Protein AF-0000000080699039 (afdb_homodimer)

Sequence (402 aa):
MSFSPSFDQLVQALTCLPGVGNKTAQRMALRLLLDQPQKAKQLADAIDHALHTAQRCHKCRNISDADLCLICANPKRDASTLCVVEAPADVLAIEQSTDYRGQYFVLMGHISPLDGIGPIELGMDILDRQLATGDIKELVLATNSTLEGETTAYFLAELAAKHNVPATRLAHGVPMGGELAYIDKSTLSLAFNTRSPYRSEMSFSPSFDQLVQALTCLPGVGNKTAQRMALRLLLDQPQKAKQLADAIDHALHTAQRCHKCRNISDADLCLICANPKRDASTLCVVEAPADVLAIEQSTDYRGQYFVLMGHISPLDGIGPIELGMDILDRQLATGDIKELVLATNSTLEGETTAYFLAELAAKHNVPATRLAHGVPMGGELAYIDKSTLSLAFNTRSPYRSE

InterPro domains:
  IPR000093 DNA recombination protein RecR [MF_00017] (1-198)
  IPR000093 DNA recombination protein RecR [PTHR30446] (2-196)
  IPR000093 DNA recombination protein RecR [TIGR00615] (2-195)
  IPR006171 TOPRIM domain [PF13662] (80-171)
  IPR006171 TOPRIM domain [PS50880] (80-175)
  IPR006171 TOPRIM domain [SM00493] (80-165)
  IPR015967 Recombination protein RecR, zinc finger domain [PF02132] (55-74)
  IPR015967 Recombination protein RecR, zinc finger domain [PS01300] (57-78)
  IPR023627 Recombination protein RecR [SSF111304] (3-198)
  IPR034137 RecR, TOPRIM domain [cd01025] (80-191)

Structure (mmCIF, N/CA/C/O backbone):
data_AF-0000000080699039-model_v1
#
loop_
_entity.id
_entity.type
_entity.pdbx_description
1 polymer 'Recombination protein RecR'
#
loop_
_atom_site.group_PDB
_atom_site.id
_atom_site.type_symbol
_atom_site.label_atom_id
_atom_site.label_alt_id
_atom_site.label_comp_id
_atom_site.label_asym_id
_atom_site.label_entity_id
_atom_site.label_seq_id
_atom_site.pdbx_PDB_ins_code
_atom_site.Cartn_x
_atom_site.Cartn_y
_atom_site.Cartn_z
_atom_site.occupancy
_atom_site.B_iso_or_equiv
_atom_site.auth_seq_id
_atom_site.auth_comp_id
_atom_site.auth_asym_id
_atom_site.auth_atom_id
_atom_site.pdbx_PDB_model_num
ATOM 1 N N . MET A 1 1 ? -11.422 -18.344 -2.877 1 60.59 1 MET A N 1
ATOM 2 C CA . MET A 1 1 ? -10.289 -18.65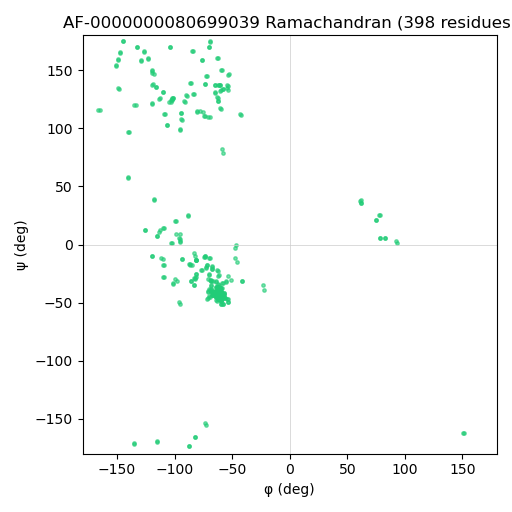6 -2.018 1 60.59 1 MET A CA 1
ATOM 3 C C . MET A 1 1 ? -9.094 -19.125 -2.846 1 60.59 1 MET A C 1
ATOM 5 O O . MET A 1 1 ? -9.25 -19.875 -3.811 1 60.59 1 MET A O 1
ATOM 9 N N . SER A 1 2 ? -7.789 -18.406 -2.775 1 80.5 2 SER A N 1
ATOM 10 C CA . SER A 1 2 ? -6.586 -18.688 -3.557 1 80.5 2 SER A CA 1
ATOM 11 C C . SER A 1 2 ? -5.895 -19.953 -3.082 1 80.5 2 SER A C 1
ATOM 13 O O . SER A 1 2 ? -6.555 -20.906 -2.654 1 80.5 2 SER A O 1
ATOM 15 N N . PHE A 1 3 ? -4.734 -20.078 -3.248 1 86.94 3 PHE A N 1
ATOM 16 C CA . PHE A 1 3 ? -3.838 -21.203 -3.012 1 86.94 3 PHE A CA 1
ATOM 17 C C . PHE A 1 3 ? -3.146 -21.078 -1.661 1 86.94 3 PHE A C 1
ATOM 19 O O . PHE A 1 3 ? -2.457 -22 -1.218 1 86.94 3 PHE A O 1
ATOM 26 N N . SER A 1 4 ? -3.445 -20.141 -0.819 1 94.69 4 SER A N 1
ATOM 27 C CA . SER A 1 4 ? -2.754 -19.875 0.437 1 94.69 4 SER A CA 1
ATOM 28 C C . SER A 1 4 ? -3.566 -18.938 1.324 1 94.69 4 SER A C 1
ATOM 30 O O . SER A 1 4 ? -3.768 -17.766 0.984 1 94.69 4 SER A O 1
ATOM 32 N N . PRO A 1 5 ? -4.012 -19.453 2.523 1 95.5 5 PRO A N 1
ATOM 33 C CA . PRO A 1 5 ? -4.781 -18.594 3.436 1 95.5 5 PRO A CA 1
ATOM 34 C C . PRO A 1 5 ? -4.016 -17.344 3.857 1 95.5 5 PRO A C 1
ATOM 36 O O . PRO A 1 5 ? -4.602 -16.266 3.961 1 95.5 5 PRO A O 1
ATOM 39 N N . SER A 1 6 ? -2.727 -17.484 4.148 1 96.75 6 SER A N 1
ATOM 40 C CA . SER A 1 6 ? -1.938 -16.328 4.555 1 96.75 6 SER A CA 1
ATOM 41 C C . SER A 1 6 ? -1.839 -15.297 3.432 1 96.75 6 SER A C 1
ATOM 43 O O . SER A 1 6 ? -1.836 -14.086 3.684 1 96.75 6 SER A O 1
ATOM 45 N N . PHE A 1 7 ? -1.751 -15.766 2.199 1 97.31 7 PHE A N 1
ATOM 46 C CA . PHE A 1 7 ? -1.782 -14.875 1.044 1 97.31 7 PHE A CA 1
ATOM 47 C C . PHE A 1 7 ? -3.104 -14.117 0.98 1 97.31 7 PHE A C 1
ATOM 49 O O . PHE A 1 7 ? -3.117 -12.898 0.792 1 97.31 7 PHE A O 1
ATOM 56 N N . ASP A 1 8 ? -4.191 -14.805 1.176 1 97.31 8 ASP A N 1
ATOM 57 C CA . ASP A 1 8 ? -5.516 -14.195 1.12 1 97.31 8 ASP A CA 1
ATOM 58 C C . ASP A 1 8 ? -5.676 -13.133 2.207 1 97.31 8 ASP A C 1
ATOM 60 O O . ASP A 1 8 ? -6.254 -12.07 1.967 1 97.31 8 ASP A O 1
ATOM 64 N N . GLN A 1 9 ? -5.242 -13.477 3.348 1 97.69 9 GLN A N 1
ATOM 65 C CA . GLN A 1 9 ? -5.316 -12.539 4.461 1 97.69 9 GLN A CA 1
ATOM 66 C C . GLN A 1 9 ? -4.52 -11.273 4.16 1 97.69 9 GLN A C 1
ATOM 68 O O . GLN A 1 9 ? -4.953 -10.164 4.492 1 97.69 9 GLN A O 1
ATOM 73 N N . LEU A 1 10 ? -3.363 -11.477 3.572 1 98.25 10 LEU A N 1
ATOM 74 C CA . LEU A 1 10 ? -2.531 -10.336 3.217 1 98.25 10 LEU A CA 1
ATOM 75 C C . LEU A 1 10 ? -3.221 -9.469 2.166 1 98.25 10 LEU A C 1
ATOM 77 O O . LEU A 1 10 ? -3.221 -8.242 2.271 1 98.25 10 LEU A O 1
ATOM 81 N N . VAL A 1 11 ? -3.77 -10.102 1.16 1 98.12 11 VAL A N 1
ATOM 82 C CA . VAL A 1 11 ? -4.496 -9.383 0.117 1 98.12 11 VAL A CA 1
ATOM 83 C C . VAL A 1 11 ? -5.613 -8.555 0.743 1 98.12 11 VAL A C 1
ATOM 85 O O . VAL A 1 11 ? -5.758 -7.363 0.446 1 98.12 11 VAL A O 1
ATOM 88 N N . GLN A 1 12 ? -6.363 -9.133 1.646 1 98.06 12 GLN A N 1
ATOM 89 C CA . GLN A 1 12 ? -7.465 -8.445 2.311 1 98.06 12 GLN A CA 1
ATOM 90 C C . GLN A 1 12 ? -6.957 -7.262 3.127 1 98.06 12 GLN A C 1
ATOM 92 O O . GLN A 1 12 ? -7.555 -6.184 3.104 1 98.06 12 GLN A O 1
ATOM 97 N N . ALA A 1 13 ? -5.922 -7.453 3.836 1 98.5 13 ALA A N 1
ATOM 98 C CA . ALA A 1 13 ? -5.367 -6.402 4.68 1 98.5 13 ALA A CA 1
ATOM 99 C C . ALA A 1 13 ? -4.895 -5.219 3.844 1 98.5 13 ALA A C 1
ATOM 101 O O . ALA A 1 13 ? -5.035 -4.062 4.254 1 98.5 13 ALA A O 1
ATOM 102 N N . LEU A 1 14 ? -4.348 -5.496 2.686 1 98.5 14 LEU A N 1
ATOM 103 C CA . LEU A 1 14 ? -3.795 -4.457 1.822 1 98.5 14 LEU A CA 1
ATOM 104 C C . LEU A 1 14 ? -4.902 -3.555 1.284 1 98.5 14 LEU A C 1
ATOM 106 O O . LEU A 1 14 ? -4.637 -2.426 0.865 1 98.5 14 LEU A O 1
ATOM 110 N N . THR A 1 15 ? -6.133 -3.953 1.298 1 97.81 15 THR A N 1
ATOM 111 C CA . THR A 1 15 ? -7.238 -3.201 0.719 1 97.81 15 THR A CA 1
ATOM 112 C C . THR A 1 15 ? -7.586 -1.993 1.586 1 97.81 15 THR A C 1
ATOM 114 O O . THR A 1 15 ? -8.328 -1.109 1.159 1 97.81 15 THR A O 1
ATOM 117 N N . CYS A 1 16 ? -7.023 -1.884 2.785 1 97.56 16 CYS A N 1
ATOM 118 C CA . CYS A 1 16 ? -7.281 -0.723 3.631 1 97.56 16 CYS A CA 1
ATOM 119 C C . CYS A 1 16 ? -6.582 0.516 3.084 1 97.56 16 CYS A C 1
ATOM 121 O O . CYS A 1 16 ? -6.879 1.637 3.502 1 97.56 16 CYS A O 1
ATOM 123 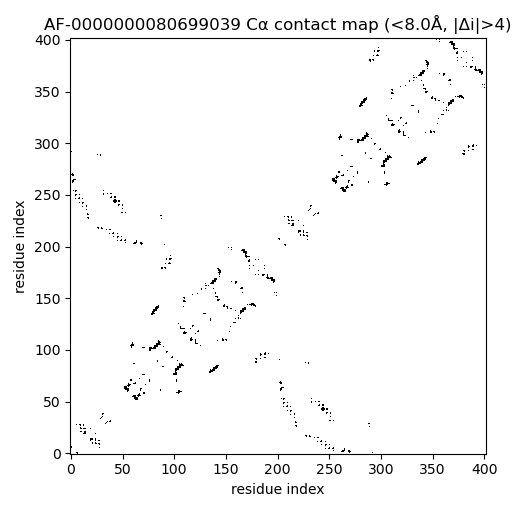N N . LEU A 1 17 ? -5.645 0.299 2.232 1 97.69 17 LEU A N 1
ATOM 124 C CA . LEU A 1 17 ? -4.922 1.411 1.625 1 97.69 17 LEU A CA 1
ATOM 125 C C . LEU A 1 17 ? -5.789 2.121 0.589 1 97.69 17 LEU A C 1
ATOM 127 O O . LEU A 1 17 ? -6.508 1.473 -0.175 1 97.69 17 LEU A O 1
ATOM 131 N N . PRO A 1 18 ? -5.742 3.438 0.582 1 95.56 18 PRO A N 1
ATOM 132 C CA . PRO A 1 18 ? -6.551 4.172 -0.393 1 95.56 18 PRO A CA 1
ATOM 133 C C . PRO A 1 18 ? -6.195 3.824 -1.837 1 95.56 18 PRO A C 1
ATOM 135 O O . PRO A 1 18 ? -5.016 3.791 -2.197 1 95.56 18 PRO A O 1
ATOM 138 N N . GLY A 1 19 ? -7.219 3.562 -2.648 1 94.06 19 GLY A N 1
ATOM 139 C CA . GLY A 1 19 ? -7.023 3.293 -4.062 1 94.06 19 GLY A CA 1
ATOM 140 C C . GLY A 1 19 ? -6.633 1.855 -4.348 1 94.06 19 GLY A C 1
ATOM 141 O O . GLY A 1 19 ? -6.289 1.513 -5.484 1 94.06 19 GLY A O 1
ATOM 142 N N . VAL A 1 20 ? -6.621 1.016 -3.373 1 97.31 20 VAL A N 1
ATOM 143 C CA . VAL A 1 20 ? -6.164 -0.358 -3.551 1 97.31 20 VAL A CA 1
ATOM 144 C C . VAL A 1 20 ? -7.363 -1.307 -3.537 1 97.31 20 VAL A C 1
ATOM 146 O O . VAL A 1 20 ? -7.93 -1.583 -2.479 1 97.31 20 VAL A O 1
ATOM 149 N N . GLY A 1 21 ? -7.73 -1.729 -4.695 1 95.81 21 GLY A N 1
ATOM 150 C CA . GLY A 1 21 ? -8.734 -2.775 -4.805 1 95.81 21 GLY A CA 1
ATOM 151 C C . GLY A 1 21 ? -8.148 -4.172 -4.75 1 95.81 21 GLY A C 1
ATOM 152 O O . GLY A 1 21 ? -6.941 -4.34 -4.566 1 95.81 21 GLY A O 1
ATOM 153 N N . ASN A 1 22 ? -8.961 -5.117 -4.97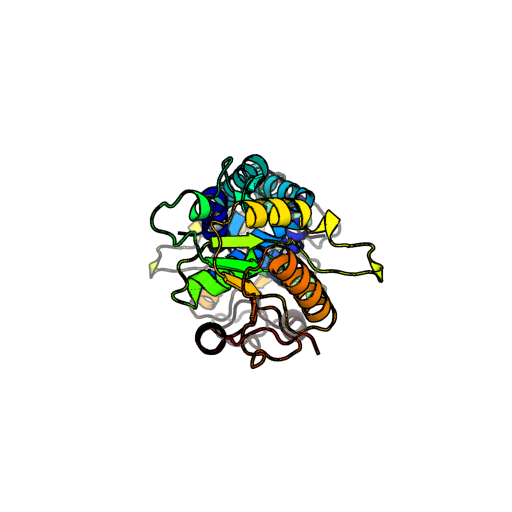3 1 94.94 22 ASN A N 1
ATOM 154 C CA . ASN A 1 22 ? -8.562 -6.516 -4.824 1 94.94 22 ASN A CA 1
ATOM 155 C C . ASN A 1 22 ? -7.449 -6.891 -5.797 1 94.94 22 ASN A C 1
ATOM 157 O O . ASN A 1 22 ? -6.445 -7.484 -5.395 1 94.94 22 ASN A O 1
ATOM 161 N N . LYS A 1 23 ? -7.559 -6.551 -7.016 1 92 23 LYS A N 1
ATOM 162 C CA . LYS A 1 23 ? -6.574 -6.895 -8.039 1 92 23 LYS A CA 1
ATOM 163 C C . LYS A 1 23 ? -5.215 -6.277 -7.719 1 92 23 LYS A C 1
ATOM 165 O O . LYS A 1 23 ? -4.184 -6.953 -7.805 1 92 23 LYS A O 1
ATOM 170 N N . THR A 1 24 ? -5.266 -5.02 -7.371 1 95.31 24 THR A N 1
ATOM 171 C CA . THR A 1 24 ? -4.035 -4.324 -7.008 1 95.31 24 THR A CA 1
ATOM 172 C C . THR A 1 24 ? -3.418 -4.938 -5.754 1 95.31 24 THR A C 1
ATOM 174 O O . THR A 1 24 ? -2.201 -5.129 -5.684 1 95.31 24 THR A O 1
ATOM 177 N N . ALA A 1 25 ? -4.277 -5.273 -4.828 1 97.69 25 ALA A N 1
ATOM 178 C CA . ALA A 1 25 ? -3.809 -5.895 -3.592 1 97.69 25 ALA A CA 1
ATOM 179 C C . ALA A 1 25 ? -3.109 -7.219 -3.875 1 97.69 25 ALA A C 1
ATOM 181 O O . ALA A 1 25 ? -2.094 -7.539 -3.252 1 97.69 25 ALA A O 1
ATOM 182 N N . GLN A 1 26 ? -3.621 -7.949 -4.738 1 95.75 26 GLN A N 1
ATOM 183 C CA . GLN A 1 26 ? -3.021 -9.227 -5.109 1 95.75 26 GLN A CA 1
ATOM 184 C C . GLN A 1 26 ? -1.627 -9.023 -5.699 1 95.75 26 GLN A C 1
ATOM 186 O O . GLN A 1 26 ? -0.685 -9.734 -5.332 1 95.75 26 GLN A O 1
ATOM 191 N N . ARG A 1 27 ? -1.512 -8.086 -6.547 1 95.12 27 ARG A N 1
ATOM 192 C CA . ARG A 1 27 ? -0.216 -7.77 -7.141 1 95.12 27 ARG A CA 1
ATOM 193 C C . ARG A 1 27 ? 0.788 -7.348 -6.074 1 95.12 27 ARG A C 1
ATOM 195 O O . ARG A 1 27 ? 1.94 -7.785 -6.094 1 95.12 27 ARG A O 1
ATOM 202 N N . MET A 1 28 ? 0.309 -6.531 -5.199 1 97.75 28 MET A N 1
ATOM 203 C CA . MET A 1 28 ? 1.179 -6.055 -4.129 1 97.75 28 MET A CA 1
ATOM 204 C C . MET A 1 28 ? 1.619 -7.207 -3.23 1 97.75 28 MET A C 1
ATOM 206 O O . MET A 1 28 ? 2.791 -7.293 -2.859 1 97.75 28 MET A O 1
ATOM 210 N N . ALA A 1 29 ? 0.725 -8.055 -2.943 1 98 29 ALA A N 1
ATOM 211 C CA . ALA A 1 29 ? 1.029 -9.188 -2.074 1 98 29 ALA A CA 1
ATOM 212 C C . ALA A 1 29 ? 2.072 -10.102 -2.711 1 98 29 ALA A C 1
ATOM 214 O O . ALA A 1 29 ? 3.021 -10.523 -2.047 1 98 29 ALA A O 1
ATOM 215 N N . LEU A 1 30 ? 1.907 -10.383 -3.973 1 96.25 30 LEU A N 1
ATOM 216 C CA . LEU A 1 30 ? 2.855 -11.242 -4.676 1 96.25 30 LEU A CA 1
ATOM 217 C C . LEU A 1 30 ? 4.234 -10.594 -4.734 1 96.25 30 LEU A C 1
ATOM 219 O O . LEU A 1 30 ? 5.25 -11.258 -4.52 1 96.25 30 LEU A O 1
ATOM 223 N N . ARG A 1 31 ? 4.273 -9.289 -4.965 1 96.06 31 ARG A N 1
ATOM 224 C CA . ARG A 1 31 ? 5.535 -8.555 -4.977 1 96.06 31 ARG A CA 1
ATOM 225 C C . ARG A 1 31 ? 6.246 -8.656 -3.633 1 96.06 31 ARG A C 1
ATOM 227 O O . ARG A 1 31 ? 7.445 -8.93 -3.578 1 96.06 31 ARG A O 1
ATOM 234 N N . LEU A 1 32 ? 5.523 -8.469 -2.621 1 97.44 32 LEU A N 1
ATOM 235 C CA . LEU A 1 32 ? 6.082 -8.477 -1.274 1 97.44 32 LEU A CA 1
ATOM 236 C C . LEU A 1 32 ? 6.617 -9.867 -0.92 1 97.44 32 LEU A C 1
ATOM 238 O O . LEU A 1 32 ? 7.715 -9.984 -0.371 1 97.44 32 LEU A O 1
ATOM 242 N N . LEU A 1 33 ? 5.895 -10.891 -1.27 1 96.56 33 LEU A N 1
ATOM 243 C CA . LEU A 1 33 ? 6.23 -12.234 -0.804 1 96.56 33 LEU A CA 1
ATOM 244 C C . LEU A 1 33 ? 7.305 -12.859 -1.686 1 96.56 33 LEU A C 1
ATOM 246 O O . LEU A 1 33 ? 8.172 -13.586 -1.192 1 96.56 33 LEU A O 1
ATOM 250 N N . LEU A 1 34 ? 7.293 -12.57 -2.988 1 94 34 LEU A N 1
ATOM 251 C CA . LEU A 1 34 ? 8.133 -13.305 -3.928 1 94 34 LEU A CA 1
ATOM 252 C C . LEU A 1 34 ? 9.367 -12.492 -4.301 1 94 34 LEU A C 1
ATOM 254 O O . LEU A 1 34 ? 10.469 -13.039 -4.406 1 94 34 LEU A O 1
ATOM 258 N N . ASP A 1 35 ? 9.227 -11.195 -4.367 1 91.75 35 ASP A N 1
ATOM 259 C CA . ASP A 1 35 ? 10.289 -10.398 -4.973 1 91.75 35 ASP A CA 1
ATOM 260 C C . ASP A 1 35 ? 11.031 -9.578 -3.916 1 91.75 35 ASP A C 1
ATOM 262 O O . ASP A 1 35 ? 12.219 -9.281 -4.074 1 91.75 35 ASP A O 1
ATOM 266 N N . GLN A 1 36 ? 10.32 -9.258 -2.867 1 94.25 36 GLN A N 1
ATOM 267 C CA . GLN A 1 36 ? 10.922 -8.297 -1.941 1 94.25 36 GLN A CA 1
ATOM 268 C C . GLN A 1 36 ? 10.633 -8.68 -0.492 1 94.25 36 GLN A C 1
ATOM 270 O O . GLN A 1 36 ? 10.148 -7.855 0.284 1 94.25 36 GLN A O 1
ATOM 275 N N . PRO A 1 37 ? 11.023 -9.867 -0.054 1 94.5 37 PRO A N 1
ATOM 276 C CA . PRO A 1 37 ? 10.703 -10.273 1.316 1 94.5 37 PRO A CA 1
ATOM 277 C C . PRO A 1 37 ? 11.344 -9.367 2.365 1 94.5 37 PRO A C 1
ATOM 279 O O . PRO A 1 37 ? 10.742 -9.109 3.41 1 94.5 37 PRO A O 1
ATOM 282 N N . GLN A 1 38 ? 12.562 -8.914 2.092 1 97.12 38 GLN A N 1
ATOM 283 C CA . GLN A 1 38 ? 13.242 -8.031 3.043 1 97.12 38 GLN A CA 1
ATOM 284 C C . GLN A 1 38 ? 12.531 -6.684 3.145 1 97.12 38 GLN A C 1
ATOM 286 O O . GLN A 1 38 ? 12.359 -6.152 4.242 1 97.12 38 GLN A O 1
ATOM 291 N N . LYS A 1 39 ? 12.117 -6.191 2.008 1 97.81 39 LYS A N 1
ATOM 292 C CA . LYS A 1 39 ? 11.383 -4.926 2 1 97.81 39 LYS A CA 1
ATOM 293 C C . LYS A 1 39 ? 10.008 -5.082 2.646 1 97.81 39 LYS A C 1
ATOM 295 O O . LYS A 1 39 ? 9.516 -4.152 3.287 1 97.81 39 LYS A O 1
ATOM 300 N N . ALA A 1 40 ? 9.438 -6.238 2.43 1 98.12 40 ALA A N 1
ATOM 301 C CA . ALA A 1 40 ? 8.172 -6.523 3.098 1 98.12 40 ALA A CA 1
ATOM 302 C C . ALA A 1 40 ? 8.32 -6.449 4.613 1 98.12 40 ALA A C 1
ATOM 304 O O . ALA A 1 40 ? 7.48 -5.855 5.297 1 98.12 40 ALA A O 1
ATOM 305 N N . LYS A 1 41 ? 9.352 -7.047 5.113 1 98.38 41 LYS A N 1
ATOM 306 C CA . LYS A 1 41 ? 9.617 -7 6.547 1 98.38 41 LYS A CA 1
ATOM 307 C C . LYS A 1 41 ? 9.852 -5.57 7.02 1 98.38 41 LYS A C 1
ATOM 309 O O . LYS A 1 41 ? 9.352 -5.164 8.07 1 98.38 41 LYS A O 1
ATOM 314 N N . GLN A 1 42 ? 10.578 -4.84 6.262 1 98.44 42 GLN A N 1
ATOM 315 C CA . GLN A 1 42 ? 10.828 -3.438 6.582 1 98.44 42 GLN A CA 1
ATOM 316 C C . GLN A 1 42 ? 9.531 -2.643 6.633 1 98.44 42 GLN A C 1
ATOM 318 O O . GLN A 1 42 ? 9.359 -1.771 7.488 1 98.44 42 GLN A O 1
ATOM 323 N N . LEU A 1 43 ? 8.648 -2.941 5.691 1 98.69 43 LEU A N 1
ATOM 324 C CA . LEU A 1 43 ? 7.363 -2.256 5.668 1 98.69 43 LEU A CA 1
ATOM 325 C C . LEU A 1 43 ? 6.555 -2.574 6.922 1 98.69 43 LEU A C 1
ATOM 327 O O . LEU A 1 43 ? 6.004 -1.672 7.555 1 98.69 43 LEU A O 1
ATOM 331 N N . ALA A 1 44 ? 6.457 -3.859 7.285 1 98.62 44 ALA A N 1
ATOM 332 C CA . ALA A 1 44 ? 5.742 -4.25 8.5 1 98.62 44 ALA A CA 1
ATOM 333 C C . ALA A 1 44 ? 6.332 -3.562 9.727 1 98.62 44 ALA A C 1
ATOM 335 O O . ALA A 1 44 ? 5.594 -3.018 10.555 1 98.62 44 ALA A O 1
ATOM 336 N N . ASP A 1 45 ? 7.645 -3.52 9.773 1 98.62 45 ASP A N 1
ATOM 337 C CA . ASP A 1 45 ? 8.336 -2.891 10.898 1 98.62 45 ASP A CA 1
ATOM 338 C C . ASP A 1 45 ? 8.062 -1.389 10.938 1 98.62 45 ASP A C 1
ATOM 340 O O . ASP A 1 45 ? 7.883 -0.812 12.008 1 98.62 45 ASP A O 1
ATOM 344 N N . ALA A 1 46 ? 8.094 -0.785 9.82 1 98.69 46 ALA A N 1
ATOM 345 C CA . ALA A 1 46 ? 7.859 0.654 9.734 1 98.69 46 ALA A CA 1
ATOM 346 C C . ALA A 1 46 ? 6.445 1.007 10.188 1 98.69 46 ALA A C 1
ATOM 348 O O . ALA A 1 46 ? 6.238 2.02 10.859 1 98.69 46 ALA A O 1
ATOM 349 N N . ILE A 1 47 ? 5.461 0.2 9.773 1 98.62 47 ILE A N 1
ATOM 350 C CA . ILE A 1 47 ? 4.086 0.419 10.211 1 98.62 47 ILE A CA 1
ATOM 351 C C . ILE A 1 47 ? 4.008 0.331 11.734 1 98.62 47 ILE A C 1
ATOM 353 O O . ILE A 1 47 ? 3.488 1.238 12.391 1 98.62 47 ILE A O 1
ATOM 357 N N . ASP A 1 48 ? 4.547 -0.754 12.25 1 98.06 48 ASP A N 1
ATOM 358 C CA . ASP A 1 48 ? 4.504 -0.971 13.695 1 98.06 48 ASP A CA 1
ATOM 359 C C . ASP A 1 48 ? 5.195 0.167 14.445 1 98.06 48 ASP A C 1
ATOM 361 O O . ASP A 1 48 ? 4.664 0.689 15.422 1 98.06 48 ASP A O 1
ATOM 365 N N . HIS A 1 49 ? 6.34 0.521 14 1 98.25 49 HIS A N 1
ATOM 366 C CA . HIS A 1 49 ? 7.105 1.586 14.633 1 98.25 49 HIS A CA 1
ATOM 367 C C . HIS A 1 49 ? 6.336 2.904 14.617 1 98.25 49 HIS A C 1
ATOM 369 O O . HIS A 1 49 ? 6.254 3.594 15.633 1 98.25 49 HIS A O 1
ATOM 375 N N . ALA A 1 50 ? 5.773 3.293 13.516 1 98 50 ALA A N 1
ATOM 376 C CA . ALA A 1 50 ? 5.043 4.551 13.383 1 98 50 ALA A CA 1
ATOM 377 C C . ALA A 1 50 ? 3.814 4.57 14.289 1 98 50 ALA A C 1
ATOM 379 O O . ALA A 1 50 ? 3.494 5.602 14.883 1 98 50 ALA A O 1
ATOM 380 N N . LEU A 1 51 ? 3.098 3.422 14.344 1 97.19 51 LEU A N 1
ATOM 381 C CA . LEU A 1 51 ? 1.911 3.326 15.188 1 97.19 51 LEU A CA 1
ATOM 382 C C . LEU A 1 51 ? 2.271 3.523 16.656 1 97.19 51 LEU A C 1
ATOM 384 O O . LEU A 1 51 ? 1.497 4.109 17.422 1 97.19 51 LEU A O 1
ATOM 388 N N . HIS A 1 52 ? 3.404 3.088 17.031 1 96.31 52 HIS A N 1
ATOM 389 C CA . HIS A 1 52 ? 3.83 3.152 18.438 1 96.31 52 HIS A CA 1
ATOM 390 C C . HIS A 1 52 ? 4.402 4.523 18.766 1 96.31 52 HIS A C 1
ATOM 392 O O . HIS A 1 52 ? 4.305 4.977 19.922 1 96.31 52 HIS A O 1
ATOM 398 N N . THR A 1 53 ? 4.965 5.172 17.812 1 96.38 53 THR A N 1
ATOM 399 C CA . THR A 1 53 ? 5.727 6.391 18.078 1 96.38 53 THR A CA 1
ATOM 400 C C . THR A 1 53 ? 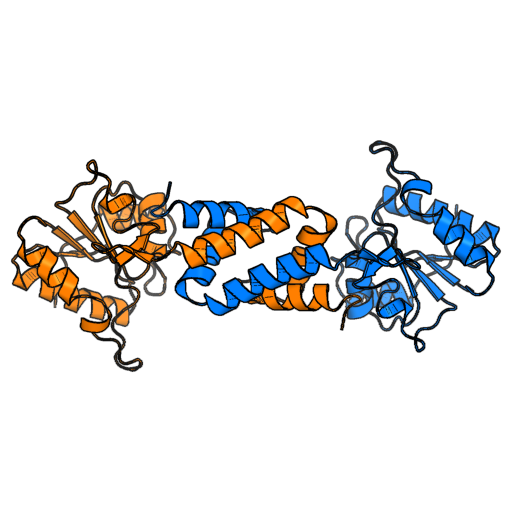4.879 7.625 17.781 1 96.38 53 THR A C 1
ATOM 402 O O . THR A 1 53 ? 5.047 8.664 18.438 1 96.38 53 THR A O 1
ATOM 405 N N . ALA A 1 54 ? 3.977 7.523 16.859 1 94.94 54 ALA A N 1
ATOM 406 C CA . ALA A 1 54 ? 3.215 8.68 16.406 1 94.94 54 ALA A CA 1
ATOM 407 C C . ALA A 1 54 ? 2.334 9.234 17.516 1 94.94 54 ALA A C 1
ATOM 409 O O . ALA A 1 54 ? 1.642 8.484 18.203 1 94.94 54 ALA A O 1
ATOM 410 N N . GLN A 1 55 ? 2.383 10.438 17.719 1 96.06 55 GLN A N 1
ATOM 411 C CA . GLN A 1 55 ? 1.536 11.195 18.641 1 96.06 55 GLN A CA 1
ATOM 412 C C . GLN A 1 55 ? 1.235 12.586 18.078 1 96.06 55 GLN A C 1
ATOM 414 O O . GLN A 1 55 ? 1.735 12.961 17.016 1 96.06 55 GLN A O 1
ATOM 419 N N . ARG A 1 56 ? 0.389 13.312 18.812 1 95.62 56 ARG A N 1
ATOM 420 C CA . ARG A 1 56 ? 0.076 14.68 18.406 1 95.62 56 ARG A CA 1
ATOM 421 C C . ARG A 1 56 ? 1.049 15.672 19.031 1 95.62 56 ARG A C 1
ATOM 423 O O . ARG A 1 56 ? 1.372 15.57 20.219 1 95.62 56 ARG A O 1
ATOM 430 N N . CYS A 1 57 ? 1.598 16.469 18.234 1 97.94 57 CYS A N 1
ATOM 431 C CA . CYS A 1 57 ? 2.432 17.547 18.734 1 97.94 57 CYS A CA 1
ATOM 432 C C . CYS A 1 57 ? 1.679 18.406 19.75 1 97.94 57 CYS A C 1
ATOM 434 O O . CYS A 1 57 ? 0.549 18.828 19.5 1 97.94 57 CYS A O 1
ATOM 436 N N . HIS A 1 58 ? 2.332 18.75 20.812 1 96.25 58 HIS A N 1
ATOM 437 C CA . HIS A 1 58 ? 1.688 19.484 21.891 1 96.25 58 HIS A CA 1
ATOM 438 C C . HIS A 1 58 ? 1.365 20.922 21.484 1 96.25 58 HIS A C 1
ATOM 440 O O . HIS A 1 58 ? 0.4 21.516 21.969 1 96.25 58 HIS A O 1
ATOM 446 N N . LYS A 1 59 ? 2.055 21.438 20.594 1 96.69 59 LYS A N 1
ATOM 447 C CA . LYS A 1 59 ? 1.922 22.844 20.219 1 96.69 59 LYS A CA 1
ATOM 448 C C . LYS A 1 59 ? 1.004 23 19 1 96.69 59 LYS A C 1
ATOM 450 O O . LYS A 1 59 ? 0.018 23.734 19.047 1 96.69 59 LYS A O 1
ATOM 455 N N . CYS A 1 60 ? 1.242 22.234 17.969 1 97.88 60 CYS A N 1
ATOM 456 C CA . CYS A 1 60 ? 0.537 22.516 16.719 1 97.88 60 CYS A CA 1
ATOM 457 C C . CYS A 1 60 ? -0.457 21.391 16.406 1 97.88 60 CYS A C 1
ATOM 459 O O . CYS A 1 60 ? -1.208 21.484 15.43 1 97.88 60 CYS A O 1
ATOM 461 N N . ARG A 1 61 ? -0.395 20.25 17.109 1 97.75 61 ARG A N 1
ATOM 462 C CA . ARG A 1 61 ? -1.319 19.125 17.031 1 97.75 61 ARG A CA 1
ATOM 463 C C . ARG A 1 61 ? -1.038 18.266 15.812 1 97.75 61 ARG A C 1
ATOM 465 O O . ARG A 1 61 ? -1.783 17.328 15.516 1 97.75 61 ARG A O 1
ATOM 472 N N . ASN A 1 62 ? 0.01 18.516 15.039 1 97.31 62 ASN A N 1
ATOM 473 C CA . ASN A 1 62 ? 0.421 17.672 13.93 1 97.31 62 ASN A CA 1
ATOM 474 C C . ASN A 1 62 ? 0.987 16.344 14.422 1 97.31 62 ASN A C 1
ATOM 476 O O . ASN A 1 62 ? 1.19 16.156 15.617 1 97.31 62 ASN A O 1
ATOM 480 N N . ILE A 1 63 ? 1.186 15.445 13.469 1 96.75 63 ILE A N 1
ATOM 481 C CA . ILE A 1 63 ? 1.829 14.18 13.797 1 96.75 63 ILE A CA 1
ATOM 482 C C . ILE A 1 63 ? 3.266 14.43 14.25 1 96.75 63 ILE A C 1
ATOM 484 O O . ILE A 1 63 ? 3.986 15.219 13.633 1 96.75 63 ILE A O 1
ATOM 488 N N . SER A 1 64 ? 3.678 13.719 15.328 1 97.5 64 SER A N 1
ATOM 489 C CA . SER A 1 64 ? 5.012 13.891 15.891 1 97.5 64 SER A CA 1
ATOM 490 C C . SER A 1 64 ? 5.504 12.602 16.547 1 97.5 64 SER A C 1
ATOM 492 O O . SER A 1 64 ? 4.699 11.758 16.938 1 97.5 64 SER A O 1
ATOM 494 N N . ASP A 1 65 ? 6.824 12.453 16.609 1 97.12 65 ASP A N 1
ATOM 495 C CA . ASP A 1 65 ? 7.434 11.336 17.328 1 97.12 65 ASP A CA 1
ATOM 496 C C . ASP A 1 65 ? 7.77 11.727 18.766 1 97.12 65 ASP A C 1
ATOM 498 O O . ASP A 1 65 ? 8.117 10.875 19.578 1 97.12 65 ASP A O 1
ATOM 502 N N . ALA A 1 66 ? 7.715 13.031 19.047 1 96.88 66 ALA A N 1
ATOM 503 C CA . ALA A 1 66 ? 8.055 13.602 20.359 1 96.88 66 ALA A CA 1
ATOM 504 C C . ALA A 1 66 ? 7.02 14.633 20.781 1 96.88 66 ALA A C 1
ATOM 506 O O . ALA A 1 66 ? 5.961 14.766 20.156 1 96.88 66 ALA A O 1
ATOM 507 N N . ASP A 1 67 ? 7.34 15.352 21.906 1 97.31 67 ASP A N 1
ATOM 508 C CA . ASP A 1 67 ? 6.418 16.359 22.406 1 97.31 67 ASP A CA 1
ATOM 509 C C . ASP A 1 67 ? 6.172 17.453 21.375 1 97.31 67 ASP A C 1
ATOM 511 O O . ASP A 1 67 ? 5.043 17.922 21.203 1 97.31 67 ASP A O 1
ATOM 515 N N . LEU A 1 68 ? 7.266 17.766 20.719 1 97.69 68 LEU A N 1
ATOM 516 C CA . LEU A 1 68 ? 7.191 18.75 19.625 1 97.69 68 LEU A CA 1
ATOM 517 C C . LEU A 1 68 ? 7.547 18.109 18.297 1 97.69 68 LEU A C 1
ATOM 519 O O . LEU A 1 68 ? 8.492 17.312 18.219 1 97.69 68 LEU A O 1
ATOM 523 N N . CYS A 1 69 ? 6.77 18.422 17.312 1 97.62 69 CYS A N 1
ATOM 524 C CA . CYS A 1 69 ? 7.137 17.953 15.977 1 97.62 69 CYS A CA 1
ATOM 525 C C . CYS A 1 69 ? 8.375 18.672 15.469 1 97.62 69 CYS A C 1
ATOM 527 O O . CYS A 1 69 ? 8.828 19.641 16.078 1 97.62 69 CYS A O 1
ATOM 529 N N . LEU A 1 70 ? 8.875 18.281 14.336 1 96.81 70 LEU A N 1
ATOM 530 C CA . LEU A 1 70 ? 10.133 18.812 13.836 1 96.81 70 LEU A CA 1
ATOM 531 C C . LEU A 1 70 ? 9.961 20.266 13.391 1 96.81 70 LEU A C 1
ATOM 533 O O . LEU A 1 70 ? 10.898 21.062 13.492 1 96.81 70 LEU A O 1
ATOM 537 N N . ILE A 1 71 ? 8.797 20.641 12.938 1 96.56 71 ILE A N 1
ATOM 538 C CA . ILE A 1 71 ? 8.531 22 12.508 1 96.56 71 ILE A CA 1
ATOM 539 C C . ILE A 1 71 ? 8.492 22.938 13.719 1 96.56 71 ILE A C 1
ATOM 541 O O . ILE A 1 71 ? 9.141 23.984 13.727 1 96.56 71 ILE A O 1
ATOM 545 N N . CYS A 1 72 ? 7.812 22.547 14.727 1 97.19 72 CYS A N 1
ATOM 546 C CA . CYS A 1 72 ? 7.699 23.359 15.938 1 97.19 72 CYS A CA 1
ATOM 547 C C . CYS A 1 72 ? 9.039 23.438 16.656 1 97.19 72 CYS A C 1
ATOM 549 O O . CYS A 1 72 ? 9.336 24.453 17.312 1 97.19 72 CYS A O 1
ATOM 551 N N . ALA A 1 73 ? 9.805 22.438 16.531 1 96.81 73 ALA A N 1
ATOM 552 C CA . ALA A 1 73 ? 11.086 22.391 17.234 1 96.81 73 ALA A CA 1
ATOM 553 C C . ALA A 1 73 ? 12.156 23.188 16.469 1 96.81 73 ALA A C 1
ATOM 555 O O . ALA A 1 73 ? 13.242 23.438 17 1 96.81 73 ALA A O 1
ATOM 556 N N . ASN A 1 74 ? 11.922 23.547 15.258 1 96.5 74 ASN A N 1
ATOM 557 C CA . ASN A 1 74 ? 12.898 24.234 14.43 1 96.5 74 ASN A CA 1
ATOM 558 C C . ASN A 1 74 ? 12.961 25.734 14.742 1 96.5 74 ASN A C 1
ATOM 560 O O . ASN A 1 74 ? 12.023 26.469 14.422 1 96.5 74 ASN A O 1
ATOM 564 N N . PRO A 1 75 ? 14.039 26.188 15.25 1 95.38 75 PRO A N 1
ATOM 565 C CA . PRO A 1 75 ? 14.133 27.609 15.641 1 95.38 75 PRO A CA 1
ATOM 566 C C . PRO A 1 75 ? 14.258 28.547 14.438 1 95.38 75 PRO A C 1
ATOM 568 O O . PRO A 1 75 ? 14.125 29.766 14.586 1 95.38 75 PRO A O 1
ATOM 571 N N . LYS A 1 76 ? 14.477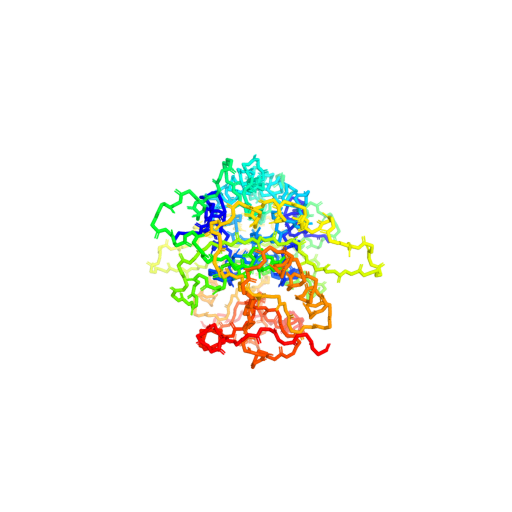 28.031 13.266 1 96.06 76 LYS A N 1
ATOM 572 C CA . LYS A 1 76 ? 14.633 28.859 12.062 1 96.06 76 LYS A CA 1
ATOM 573 C C . LYS A 1 76 ? 13.273 29.266 11.5 1 96.06 76 LYS A C 1
ATOM 575 O O . LYS A 1 76 ? 13.195 30.141 10.641 1 96.06 76 LYS A O 1
ATOM 580 N N . ARG A 1 77 ? 12.273 28.625 11.969 1 96.12 77 ARG A N 1
ATOM 581 C CA . ARG A 1 77 ? 10.93 28.953 11.508 1 96.12 77 ARG A CA 1
ATOM 582 C C . ARG A 1 77 ? 10.461 30.297 12.07 1 96.12 77 ARG A C 1
ATOM 584 O O . ARG A 1 77 ? 10.797 30.641 13.203 1 96.12 77 ARG A O 1
ATOM 591 N N . ASP A 1 78 ? 9.695 31.031 11.281 1 96.19 78 ASP A N 1
ATOM 592 C CA . ASP A 1 78 ? 9.109 32.281 11.734 1 96.19 78 ASP A CA 1
ATOM 593 C C . ASP A 1 78 ? 7.949 32.031 12.695 1 96.19 78 ASP A C 1
ATOM 595 O O . ASP A 1 78 ? 6.848 31.672 12.273 1 96.19 78 ASP A O 1
ATOM 599 N N . ALA A 1 79 ? 8.094 32.344 13.914 1 95.88 79 ALA A N 1
ATOM 600 C CA . ALA A 1 79 ? 7.113 32.031 14.953 1 95.88 79 ALA A CA 1
ATOM 601 C C . ALA A 1 79 ? 5.996 33.062 14.969 1 95.88 79 ALA A C 1
ATOM 603 O O . ALA A 1 79 ? 4.973 32.875 15.625 1 95.88 79 ALA A O 1
ATOM 604 N N . SER A 1 80 ? 6.168 34.094 14.25 1 97.12 80 SER A N 1
ATOM 605 C CA . SER A 1 80 ? 5.188 35.188 14.297 1 97.12 80 SER A CA 1
ATOM 606 C C . SER A 1 80 ? 4.027 34.906 13.344 1 97.12 80 SER A C 1
ATOM 608 O O . SER A 1 80 ? 2.994 35.562 13.414 1 97.12 80 SER A O 1
ATOM 610 N N . THR A 1 81 ? 4.168 34 12.383 1 96.38 81 THR A N 1
ATOM 611 C CA . THR A 1 81 ? 3.107 33.656 11.445 1 96.38 81 THR A CA 1
ATOM 612 C C . THR A 1 81 ? 2.629 32.219 11.672 1 96.38 81 THR A C 1
ATOM 614 O O . THR A 1 81 ? 3.436 31.281 11.703 1 96.38 81 THR A O 1
ATOM 617 N N . LEU A 1 82 ? 1.323 32.094 11.867 1 98 82 LEU A N 1
ATOM 618 C CA . LEU A 1 82 ? 0.718 30.797 12.141 1 98 82 LEU A CA 1
ATOM 619 C C . LEU A 1 82 ? -0.314 30.438 11.078 1 98 82 LEU A C 1
ATOM 621 O O . LEU A 1 82 ? -1.255 31.203 10.844 1 98 82 LEU A O 1
ATOM 625 N N . CYS A 1 83 ? -0.089 29.344 10.438 1 96.12 83 CYS A N 1
ATOM 626 C CA . CYS A 1 83 ? -1.003 28.875 9.406 1 96.12 83 CYS A CA 1
ATOM 627 C C . CYS A 1 83 ? -1.895 27.766 9.938 1 96.12 83 CYS A C 1
ATOM 629 O O . CYS A 1 83 ? -1.399 26.719 10.383 1 96.12 83 CYS A O 1
ATOM 631 N N . VAL A 1 84 ? -3.172 27.938 9.805 1 97.62 84 VAL A N 1
ATOM 632 C CA . VAL A 1 84 ? -4.117 26.953 10.305 1 97.62 84 VAL A CA 1
ATOM 633 C C . VAL A 1 84 ? -4.645 26.109 9.148 1 97.62 84 VAL A C 1
ATOM 635 O O . VAL A 1 84 ? -5.133 26.641 8.148 1 97.62 84 VAL A O 1
ATOM 638 N N . VAL A 1 85 ? -4.492 24.828 9.344 1 95.75 85 VAL A N 1
ATOM 639 C CA . VAL A 1 85 ? -4.91 23.906 8.289 1 95.75 85 VAL A CA 1
ATOM 640 C C . VAL A 1 85 ? -5.859 22.859 8.875 1 95.75 85 VAL A C 1
ATOM 642 O O . VAL A 1 85 ? -5.922 22.672 10.094 1 95.75 85 VAL A O 1
ATOM 645 N N . GLU A 1 86 ? -6.59 22.078 7.977 1 95 86 GLU A N 1
ATOM 646 C CA . GLU A 1 86 ? -7.59 21.109 8.43 1 95 86 GLU A CA 1
ATOM 647 C C . GLU A 1 86 ? -6.949 19.766 8.758 1 95 86 GLU A C 1
ATOM 649 O O . GLU A 1 86 ? -7.426 19.047 9.633 1 95 86 GLU A O 1
ATOM 654 N N . ALA A 1 87 ? -5.844 19.438 8.023 1 95.38 87 ALA A N 1
ATOM 655 C CA . ALA A 1 87 ? -5.266 18.109 8.172 1 95.38 87 ALA A CA 1
ATOM 656 C C . ALA A 1 87 ? -3.758 18.125 7.945 1 95.38 87 ALA A C 1
ATOM 658 O O . ALA A 1 87 ? -3.234 19.047 7.309 1 95.38 87 ALA A O 1
ATOM 659 N N . PRO A 1 88 ? -3.027 17.094 8.477 1 95.94 88 PRO A N 1
ATOM 660 C CA . PRO A 1 88 ? -1.584 17 8.234 1 95.94 88 PRO A CA 1
ATOM 661 C C . PRO A 1 88 ? -1.227 17 6.754 1 95.94 88 PRO A C 1
ATOM 663 O O . PRO A 1 88 ? -0.17 17.5 6.367 1 95.94 88 PRO A O 1
ATOM 666 N N . ALA A 1 89 ? -2.1 16.453 5.93 1 93.12 89 ALA A N 1
ATOM 667 C CA . ALA A 1 89 ? -1.863 16.438 4.488 1 93.12 89 ALA A CA 1
ATOM 668 C C . ALA A 1 89 ? -1.691 17.844 3.945 1 93.12 89 ALA A C 1
ATOM 670 O O . ALA A 1 89 ? -0.926 18.062 3.004 1 93.12 89 ALA A O 1
ATOM 671 N N . ASP A 1 90 ? -2.342 18.781 4.477 1 90.94 90 ASP A N 1
ATOM 672 C CA . ASP A 1 90 ? -2.24 20.172 4.051 1 90.94 90 ASP A CA 1
ATOM 673 C C . ASP A 1 90 ? -0.86 20.75 4.367 1 90.94 90 ASP A C 1
ATOM 675 O O . ASP A 1 90 ? -0.316 21.531 3.592 1 90.94 90 ASP A O 1
ATOM 679 N N . VAL A 1 91 ? -0.36 20.359 5.531 1 93.81 91 VAL A N 1
ATOM 680 C CA . VAL A 1 91 ? 0.981 20.797 5.906 1 93.81 91 VAL A CA 1
ATOM 681 C C . VAL A 1 91 ? 1.988 20.328 4.859 1 93.81 91 VAL A C 1
ATOM 683 O O . VAL A 1 91 ? 2.814 21.109 4.387 1 93.81 91 VAL A O 1
ATOM 686 N N . LEU A 1 92 ? 1.829 19.047 4.52 1 90.62 92 LEU A N 1
ATOM 687 C CA . LEU A 1 92 ? 2.721 18.484 3.512 1 90.62 92 LEU A CA 1
ATOM 688 C C . LEU A 1 92 ? 2.619 19.266 2.199 1 90.62 92 LEU A C 1
ATOM 690 O O . LEU A 1 92 ? 3.639 19.594 1.592 1 90.62 92 LEU A O 1
ATOM 694 N N . ALA A 1 93 ? 1.421 19.531 1.823 1 86.88 93 ALA A N 1
ATOM 695 C CA . ALA A 1 93 ? 1.184 20.219 0.559 1 86.88 93 ALA A CA 1
ATOM 696 C C . ALA A 1 93 ? 1.819 21.609 0.566 1 86.88 93 ALA A C 1
ATOM 698 O O . ALA A 1 93 ? 2.482 22 -0.397 1 86.88 93 ALA A O 1
ATOM 699 N N . ILE A 1 94 ? 1.647 22.328 1.579 1 88.88 94 ILE A N 1
ATOM 700 C CA . ILE A 1 94 ? 2.166 23.688 1.675 1 88.88 94 ILE A CA 1
ATOM 701 C C . ILE A 1 94 ? 3.691 23.656 1.718 1 88.88 94 ILE A C 1
ATOM 703 O O . ILE A 1 94 ? 4.355 24.422 1.01 1 88.88 94 ILE A O 1
ATOM 707 N N . GLU A 1 95 ? 4.246 22.719 2.521 1 89.44 95 GLU A N 1
ATOM 708 C CA . GLU A 1 95 ? 5.695 22.594 2.645 1 89.44 95 GLU A CA 1
ATOM 709 C C . GLU A 1 95 ? 6.34 22.266 1.303 1 89.44 95 GLU A C 1
ATOM 711 O O . GLU A 1 95 ? 7.438 22.734 1.001 1 89.44 95 GLU A O 1
ATOM 716 N N . GLN A 1 96 ? 5.633 21.469 0.576 1 85.69 96 GLN A N 1
ATOM 717 C CA . GLN A 1 96 ? 6.215 20.969 -0.666 1 85.69 96 GLN A CA 1
ATOM 718 C C . GLN A 1 96 ? 5.969 21.938 -1.818 1 85.69 96 GLN A C 1
ATOM 720 O O . GLN A 1 96 ? 6.656 21.875 -2.84 1 85.69 96 GLN A O 1
ATOM 725 N N . SER A 1 97 ? 5.031 22.828 -1.633 1 82.5 97 SER A N 1
ATOM 726 C CA . SER A 1 97 ? 4.605 23.578 -2.807 1 82.5 97 SER A CA 1
ATOM 727 C C . SER A 1 97 ? 4.844 25.078 -2.617 1 82.5 97 SER A C 1
ATOM 729 O O . SER A 1 97 ? 4.637 25.859 -3.543 1 82.5 97 SER A O 1
ATOM 731 N N . THR A 1 98 ? 5.188 25.484 -1.435 1 84.31 98 THR A N 1
ATOM 732 C CA . THR A 1 98 ? 5.375 26.906 -1.158 1 84.31 98 THR A CA 1
ATOM 733 C C . THR A 1 98 ? 6.68 27.141 -0.399 1 84.31 98 THR A C 1
ATOM 735 O O . THR A 1 98 ? 7.34 26.188 0.019 1 84.31 98 THR A O 1
ATOM 738 N N . ASP A 1 99 ? 7.043 28.375 -0.283 1 86.56 99 ASP A N 1
ATOM 739 C CA . ASP A 1 99 ? 8.219 28.766 0.487 1 86.56 99 ASP A CA 1
ATOM 740 C C . ASP A 1 99 ? 7.832 29.266 1.878 1 86.56 99 ASP A C 1
ATOM 742 O O . ASP A 1 99 ? 8.602 29.969 2.527 1 86.56 99 ASP A O 1
ATOM 746 N N . TYR A 1 100 ? 6.648 28.875 2.258 1 88.94 100 TYR A N 1
ATOM 747 C CA . TYR A 1 100 ? 6.176 29.266 3.58 1 88.94 100 TYR A CA 1
ATOM 748 C C . TYR A 1 100 ? 7.133 28.781 4.668 1 88.94 100 TYR A C 1
ATOM 750 O O . TYR A 1 100 ? 7.551 27.625 4.668 1 88.94 100 TYR A O 1
ATOM 758 N N . ARG A 1 101 ? 7.484 29.688 5.641 1 93.12 101 ARG A N 1
ATOM 759 C CA . ARG A 1 101 ? 8.445 29.344 6.68 1 93.12 101 ARG A CA 1
ATOM 760 C C . ARG A 1 101 ? 7.867 29.578 8.07 1 93.12 101 ARG A C 1
ATOM 762 O O . ARG A 1 101 ? 8.609 29.656 9.055 1 93.12 101 ARG A O 1
ATOM 769 N N . GLY A 1 102 ? 6.586 29.781 8.133 1 95.88 102 GLY A N 1
ATOM 770 C CA . GLY A 1 102 ? 5.945 29.953 9.43 1 95.88 102 GLY A CA 1
ATOM 771 C C . GLY A 1 102 ? 5.641 28.625 10.117 1 95.88 102 GLY A C 1
ATOM 772 O O . GLY A 1 102 ? 6.215 27.594 9.773 1 95.88 102 GLY A O 1
ATOM 773 N N . GLN A 1 103 ? 4.785 28.75 11.156 1 97.44 103 GLN A N 1
ATOM 774 C CA . GLN A 1 103 ? 4.359 27.578 11.906 1 97.44 103 GLN A CA 1
ATOM 775 C C . GLN A 1 103 ? 2.938 27.172 11.531 1 97.44 103 GLN A C 1
ATOM 777 O O . GLN A 1 103 ? 2.256 27.875 10.789 1 97.44 103 GLN A O 1
ATOM 782 N N . TYR A 1 104 ? 2.582 25.984 12.031 1 97.75 104 TYR A N 1
ATOM 783 C CA . TYR A 1 104 ? 1.26 25.484 11.68 1 97.75 104 TYR A CA 1
ATOM 784 C C . TYR A 1 104 ? 0.428 25.203 12.922 1 97.75 104 TYR A C 1
ATOM 786 O O . TYR A 1 104 ? 0.969 25.078 14.023 1 97.75 104 TYR A O 1
ATOM 794 N N . PHE A 1 105 ? -0.844 25.156 12.727 1 98.62 105 PHE A N 1
ATOM 795 C CA . PHE A 1 105 ? -1.809 24.578 13.656 1 98.62 105 PHE A CA 1
ATOM 796 C C . PHE A 1 105 ? -2.795 23.672 12.922 1 98.62 105 PHE A C 1
ATOM 798 O O . PHE A 1 105 ? -3.514 24.125 12.023 1 98.62 105 PHE A O 1
ATOM 805 N N . VAL A 1 106 ? -2.811 22.453 13.312 1 98.31 106 VAL A N 1
ATOM 806 C CA . VAL A 1 106 ? -3.605 21.484 12.578 1 98.31 106 VAL A CA 1
ATOM 807 C C . VAL A 1 106 ? -4.898 21.188 13.336 1 98.31 106 VAL A C 1
ATOM 809 O O . VAL A 1 106 ? -4.863 20.703 14.469 1 98.31 106 VAL A O 1
ATOM 812 N N . LEU A 1 107 ? -6 21.375 12.672 1 98.06 107 LEU A N 1
ATOM 813 C CA . LEU A 1 107 ? -7.305 21.266 13.305 1 98.06 107 LEU A CA 1
ATOM 814 C C . LEU A 1 107 ? -7.734 19.797 13.398 1 98.06 107 LEU A C 1
ATOM 816 O O . LEU A 1 107 ? -8.547 19.438 14.25 1 98.06 107 LEU A O 1
ATOM 820 N N . MET A 1 108 ? -7.254 18.953 12.562 1 96.38 108 MET A N 1
ATOM 821 C CA . MET A 1 108 ? -7.629 17.547 12.43 1 96.38 108 MET A CA 1
ATOM 822 C C . MET A 1 108 ? -9.102 17.406 12.062 1 96.38 108 MET A C 1
ATOM 824 O O . MET A 1 108 ? -9.789 16.516 12.57 1 96.38 108 MET A O 1
ATOM 828 N N . GLY A 1 109 ? -9.539 18.359 11.242 1 95.69 109 GLY A N 1
ATOM 829 C CA . GLY A 1 109 ? -10.93 18.375 10.805 1 95.69 109 GLY A CA 1
ATOM 830 C C . GLY A 1 109 ? -11.438 19.766 10.508 1 95.69 109 GLY A C 1
ATOM 831 O O . GLY A 1 109 ? -10.664 20.656 10.148 1 95.69 109 GLY A O 1
ATOM 832 N N . HIS A 1 110 ? -12.742 19.844 10.484 1 95.44 110 HIS A N 1
ATOM 833 C CA . HIS A 1 110 ? -13.453 21.094 10.305 1 95.44 110 HIS A CA 1
ATOM 834 C C . HIS A 1 110 ? -14.773 21.109 11.062 1 95.44 110 HIS A C 1
ATOM 836 O O . HIS A 1 110 ? -15.219 20.062 11.555 1 95.44 110 HIS A O 1
ATOM 842 N N . ILE A 1 111 ? -15.32 22.281 11.203 1 95.88 111 ILE A N 1
ATOM 843 C CA . ILE A 1 111 ? -16.609 22.391 11.859 1 95.88 111 ILE A CA 1
ATOM 844 C C . ILE A 1 111 ? -17.672 21.641 11.062 1 95.88 111 ILE A C 1
ATOM 846 O O . ILE A 1 111 ? -17.781 21.812 9.844 1 95.88 111 ILE A O 1
ATOM 850 N N . SER A 1 112 ? -18.297 20.734 11.734 1 94.19 112 SER A N 1
ATOM 851 C CA . SER A 1 112 ? -19.375 19.938 11.164 1 94.19 112 SER A CA 1
ATOM 852 C C . SER A 1 112 ? -20.5 19.734 12.164 1 94.19 112 SER A C 1
ATOM 854 O O . SER A 1 112 ? -20.484 18.766 12.938 1 94.19 112 SER A O 1
ATOM 856 N N . PRO A 1 113 ? -21.484 20.562 12.047 1 89.88 113 PRO A N 1
ATOM 857 C CA . PRO A 1 113 ? -22.594 20.422 12.992 1 89.88 113 PRO A CA 1
ATOM 858 C C . PRO A 1 113 ? -23.266 19.047 12.93 1 89.88 113 PRO A C 1
ATOM 860 O O . PRO A 1 113 ? -23.578 18.453 13.969 1 89.88 113 PRO A O 1
ATOM 863 N N . LEU A 1 114 ? -23.438 18.5 11.742 1 91.56 114 LEU A N 1
ATOM 864 C CA . LEU A 1 114 ? -24.094 17.219 11.531 1 91.56 114 LEU A CA 1
ATOM 865 C C . LEU A 1 114 ? -23.312 16.094 12.219 1 91.56 114 LEU A C 1
ATOM 867 O O . LEU A 1 114 ? -23.906 15.109 12.672 1 91.56 114 LEU A O 1
ATOM 871 N N . ASP A 1 115 ? -22.016 16.344 12.344 1 92.44 115 ASP A N 1
ATOM 872 C CA . ASP A 1 115 ? -21.188 15.32 12.969 1 92.44 115 ASP A CA 1
ATOM 873 C C . ASP A 1 115 ? -20.859 15.688 14.414 1 92.44 115 ASP A C 1
ATOM 875 O O . ASP A 1 115 ? -20.047 15.023 15.055 1 92.44 115 ASP A O 1
ATOM 879 N N . GLY A 1 116 ? -21.344 16.766 14.875 1 93.31 116 GLY A N 1
ATOM 880 C CA . GLY A 1 116 ? -21.109 17.203 16.25 1 93.31 116 GLY A CA 1
ATOM 881 C C . GLY A 1 116 ? -19.719 17.75 16.469 1 93.31 116 GLY A C 1
ATOM 882 O O . GLY A 1 116 ? -19.219 17.734 17.594 1 93.31 116 GLY A O 1
ATOM 883 N N . ILE A 1 117 ? -19.062 18.156 15.453 1 96.38 117 ILE A N 1
ATOM 884 C CA . ILE A 1 117 ? -17.703 18.703 15.578 1 96.38 117 ILE A CA 1
ATOM 885 C C . ILE A 1 117 ? -17.75 20.219 15.695 1 96.38 117 ILE A C 1
ATOM 887 O O . ILE A 1 117 ? -18.156 20.906 14.758 1 96.38 117 ILE A O 1
ATOM 891 N N . GLY A 1 118 ? -17.375 20.719 16.844 1 96.19 118 GLY A N 1
ATOM 892 C CA . GLY A 1 118 ? -17.328 22.141 17.109 1 96.19 118 GLY A CA 1
ATOM 893 C C . GLY A 1 118 ? -15.93 22.656 17.359 1 96.19 118 GLY A C 1
ATOM 894 O O . GLY A 1 118 ? -14.953 21.953 17.109 1 96.19 118 GLY A O 1
ATOM 895 N N . PRO A 1 119 ? -15.812 23.922 17.828 1 96.31 119 PRO A N 1
ATOM 896 C CA . PRO A 1 119 ? -14.508 24.562 18.047 1 96.31 119 PRO A CA 1
ATOM 897 C C . PRO A 1 119 ? -13.641 23.812 19.062 1 96.31 119 PRO A C 1
ATOM 899 O O . PRO A 1 119 ? -12.43 23.703 18.875 1 96.31 119 PRO A O 1
ATOM 902 N N . ILE A 1 120 ? -14.273 23.297 20.062 1 95.5 120 ILE A N 1
ATOM 903 C CA . ILE A 1 120 ? -13.531 22.641 21.141 1 95.5 120 ILE A CA 1
ATOM 904 C C . ILE A 1 120 ? -12.891 21.359 20.594 1 95.5 120 ILE A C 1
ATOM 906 O O . ILE A 1 120 ? -11.711 21.094 20.859 1 95.5 120 ILE A O 1
ATOM 910 N N . GLU A 1 121 ? -13.641 20.594 19.812 1 96.12 121 GLU A N 1
ATOM 911 C CA . GLU A 1 121 ? -13.133 19.359 19.219 1 96.12 121 GLU A CA 1
ATOM 912 C C . GLU A 1 121 ? -11.969 19.641 18.281 1 96.12 121 GLU A C 1
ATOM 914 O O . GLU A 1 121 ? -11.109 18.797 18.078 1 96.12 121 GLU A O 1
ATOM 919 N N . LEU A 1 122 ? -11.891 20.828 17.797 1 97.62 122 LEU A N 1
ATOM 920 C CA . LEU A 1 122 ? -10.875 21.203 16.812 1 97.62 122 LEU A CA 1
ATOM 921 C C . LEU A 1 122 ? -9.664 21.828 17.5 1 97.62 122 LEU A C 1
ATOM 923 O O . LEU A 1 122 ? -8.727 22.266 16.828 1 97.62 122 LEU A O 1
ATOM 927 N N . GLY A 1 123 ? -9.68 21.891 18.844 1 97.25 123 GLY A N 1
ATOM 928 C CA . GLY A 1 123 ? -8.539 22.391 19.578 1 97.25 123 GLY A CA 1
ATOM 929 C C . GLY A 1 123 ? -8.445 23.906 19.578 1 97.25 123 GLY A C 1
ATOM 930 O O . GLY A 1 123 ? -7.359 24.469 19.766 1 97.25 123 GLY A O 1
ATOM 931 N N . MET A 1 124 ? -9.492 24.562 19.422 1 97.38 124 MET A N 1
ATOM 932 C CA . MET A 1 124 ? -9.438 26.016 19.328 1 97.38 124 MET A CA 1
ATOM 933 C C . MET A 1 124 ? -9.133 26.641 20.688 1 97.38 124 MET A C 1
ATOM 935 O O . MET A 1 124 ? -8.727 27.797 20.766 1 97.38 124 MET A O 1
ATOM 939 N N . ASP A 1 125 ? -9.359 25.906 21.703 1 97.31 125 ASP A N 1
ATOM 940 C CA . ASP A 1 125 ? -8.945 26.375 23.031 1 97.31 125 ASP A CA 1
ATOM 941 C C . ASP A 1 125 ? -7.426 26.484 23.109 1 97.31 125 ASP A C 1
ATOM 943 O O . ASP A 1 125 ? -6.902 27.438 23.688 1 97.31 125 ASP A O 1
ATOM 947 N N . ILE A 1 126 ? -6.781 25.484 22.609 1 97.62 126 ILE A N 1
ATOM 948 C CA . ILE A 1 126 ? -5.324 25.5 22.562 1 97.62 126 ILE A CA 1
ATOM 949 C C . ILE A 1 126 ? -4.852 26.672 21.703 1 97.62 126 ILE A C 1
ATOM 951 O O . ILE A 1 126 ? -3.953 27.422 22.109 1 97.62 126 ILE A O 1
ATOM 955 N N . LEU A 1 127 ? -5.465 26.812 20.594 1 98.25 127 LEU A N 1
ATOM 956 C CA . LEU A 1 127 ? -5.133 27.906 19.703 1 98.25 127 LEU A CA 1
ATOM 957 C C . LEU A 1 127 ? -5.379 29.25 20.391 1 98.25 127 LEU A C 1
ATOM 959 O O . LEU A 1 127 ? -4.586 30.188 20.234 1 98.25 127 LEU A O 1
ATOM 963 N N . ASP A 1 128 ? -6.449 29.359 21.094 1 98.31 128 ASP A N 1
ATOM 964 C CA . ASP A 1 128 ? -6.797 30.562 21.844 1 98.31 128 ASP A CA 1
ATOM 965 C C . ASP A 1 128 ? -5.668 30.969 22.781 1 98.31 128 ASP A C 1
ATOM 967 O O . ASP A 1 128 ? -5.277 32.125 22.828 1 98.31 128 ASP A O 1
ATOM 971 N N . ARG A 1 129 ? -5.176 30.031 23.469 1 97.88 129 ARG A N 1
ATOM 972 C CA . ARG A 1 129 ? -4.09 30.281 24.406 1 97.88 129 ARG A CA 1
ATOM 973 C C . ARG A 1 129 ? -2.828 30.734 23.672 1 97.88 129 ARG A C 1
ATOM 975 O O . ARG A 1 129 ? -2.096 31.609 24.172 1 97.88 129 ARG A O 1
ATOM 982 N N . GLN A 1 130 ? -2.621 30.109 22.594 1 97.81 130 GLN A N 1
ATOM 983 C CA . GLN A 1 130 ? -1.442 30.469 21.812 1 97.81 130 GLN A CA 1
ATOM 984 C C . GLN A 1 130 ? -1.542 31.906 21.312 1 97.81 130 GLN A C 1
ATOM 986 O O . GLN A 1 130 ? -0.568 32.656 21.375 1 97.81 130 GLN A O 1
ATOM 991 N N . LEU A 1 131 ? -2.635 32.281 20.891 1 97.88 131 LEU A N 1
ATOM 992 C CA . LEU A 1 131 ? -2.842 33.656 20.391 1 97.88 131 LEU A CA 1
ATOM 993 C C . LEU A 1 131 ? -2.742 34.656 21.516 1 97.88 131 LEU A C 1
ATOM 995 O O . LEU A 1 131 ? -2.297 35.781 21.312 1 97.88 131 LEU A O 1
ATOM 999 N N . ALA A 1 132 ? -3.125 34.281 22.703 1 97.62 132 ALA A N 1
ATOM 1000 C CA . ALA A 1 132 ? -3.16 35.156 23.859 1 97.62 132 ALA A CA 1
ATOM 1001 C C . ALA A 1 132 ? -1.752 35.562 24.281 1 97.62 132 ALA A C 1
ATOM 1003 O O . ALA A 1 132 ? -1.571 36.562 25 1 97.62 132 ALA A O 1
ATOM 1004 N N . THR A 1 133 ? -0.746 34.781 23.875 1 96.56 133 THR A N 1
ATOM 1005 C CA . THR A 1 133 ? 0.631 35.094 24.25 1 96.56 133 THR A CA 1
ATOM 1006 C C . THR A 1 133 ? 1.088 36.406 23.656 1 96.56 133 THR A C 1
ATOM 1008 O O . THR A 1 133 ? 2.016 37.062 24.156 1 96.56 133 THR A O 1
ATOM 1011 N N . GLY A 1 134 ? 0.573 36.75 22.469 1 95.62 134 GLY A N 1
ATOM 1012 C CA . GLY A 1 134 ? 0.913 38 21.812 1 95.62 134 GLY A CA 1
ATOM 1013 C C . GLY A 1 134 ? 2.07 37.875 20.844 1 95.62 134 GLY A C 1
ATOM 1014 O O . GLY A 1 134 ? 2.465 38.844 20.188 1 95.62 134 GLY A O 1
ATOM 1015 N N . ASP A 1 135 ? 2.629 36.688 20.672 1 96.12 135 ASP A N 1
ATOM 1016 C CA . ASP A 1 135 ? 3.795 36.438 19.828 1 96.12 135 ASP A CA 1
ATOM 1017 C C . ASP A 1 135 ? 3.393 36.312 18.359 1 96.12 135 ASP A C 1
ATOM 1019 O O . ASP A 1 135 ? 4.191 36.594 17.469 1 96.12 135 ASP A O 1
ATOM 1023 N N . ILE A 1 136 ? 2.18 35.875 18.109 1 97.25 136 ILE A N 1
ATOM 1024 C CA . ILE A 1 136 ? 1.695 35.656 16.75 1 97.25 136 ILE A CA 1
ATOM 1025 C C . ILE A 1 136 ? 1.179 36.969 16.156 1 97.25 136 ILE A C 1
ATOM 1027 O O . ILE A 1 136 ? 0.334 37.625 16.766 1 97.25 136 ILE A O 1
ATOM 1031 N N . LYS A 1 137 ? 1.641 37.281 14.969 1 97.25 137 LYS A N 1
ATOM 1032 C CA . LYS A 1 137 ? 1.312 38.562 14.352 1 97.25 137 LY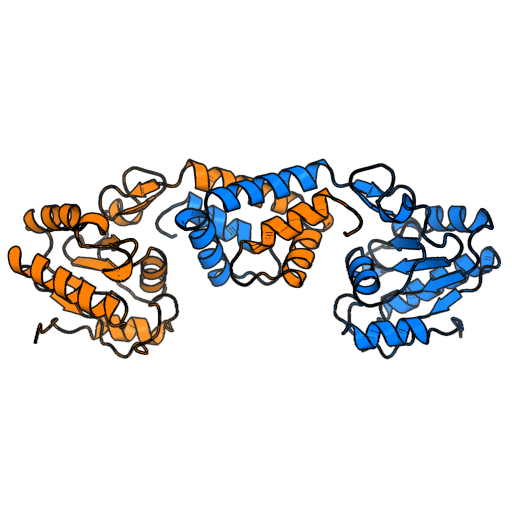S A CA 1
ATOM 1033 C C . LYS A 1 137 ? 0.366 38.375 13.172 1 97.25 137 LYS A C 1
ATOM 1035 O O . LYS A 1 137 ? -0.245 39.344 12.703 1 97.25 137 LYS A O 1
ATOM 1040 N N . GLU A 1 138 ? 0.294 37.156 12.672 1 95.62 138 GLU A N 1
ATOM 1041 C CA . GLU A 1 138 ? -0.598 36.844 11.562 1 95.62 138 GLU A CA 1
ATOM 1042 C C . GLU A 1 138 ? -1.101 35.406 11.648 1 95.62 138 GLU A C 1
ATOM 1044 O O . GLU A 1 138 ? -0.325 34.5 11.914 1 95.62 138 GLU A O 1
ATOM 1049 N N . LEU A 1 139 ? -2.42 35.344 11.438 1 96.56 139 LEU A N 1
ATOM 1050 C CA . LEU A 1 139 ? -3.039 34.031 11.312 1 96.56 139 LEU A CA 1
ATOM 1051 C C . LEU A 1 139 ? -3.463 33.75 9.875 1 96.56 139 LEU A C 1
ATOM 1053 O O . LEU A 1 139 ? -4.367 34.406 9.359 1 96.56 139 LEU A O 1
ATOM 1057 N N . VAL A 1 140 ? -2.826 32.812 9.242 1 92.81 140 VAL A N 1
ATOM 1058 C CA . VAL A 1 140 ? -3.16 32.469 7.871 1 92.81 140 VAL A CA 1
ATOM 1059 C C . VAL A 1 140 ? -4.199 31.344 7.875 1 92.81 140 VAL A C 1
ATOM 1061 O O . VAL A 1 140 ? -3.961 30.266 8.422 1 92.81 140 VAL A O 1
ATOM 1064 N N . LEU A 1 141 ? -5.332 31.578 7.242 1 94.38 141 LEU A N 1
ATOM 1065 C CA . LEU A 1 141 ? -6.422 30.625 7.191 1 94.38 141 LEU A CA 1
ATOM 1066 C C . LEU A 1 141 ? -6.344 29.781 5.922 1 94.38 141 LEU A C 1
ATOM 1068 O O . LEU A 1 141 ? -6.676 30.25 4.832 1 94.38 141 LEU A O 1
ATOM 1072 N N . ALA A 1 142 ? -5.984 28.547 6.152 1 91.56 142 ALA A N 1
ATOM 1073 C CA . ALA A 1 142 ? -5.82 27.641 5.02 1 91.56 142 ALA A CA 1
ATOM 1074 C C . ALA A 1 142 ? -6.801 26.484 5.102 1 91.56 142 ALA A C 1
ATOM 1076 O O . ALA A 1 142 ? -6.43 25.328 4.859 1 91.56 142 ALA A O 1
ATOM 1077 N N . THR A 1 143 ? -7.988 26.703 5.52 1 91.69 143 THR A N 1
ATOM 1078 C CA . THR A 1 143 ? -9.055 25.719 5.484 1 91.69 143 THR A CA 1
ATOM 1079 C C . THR A 1 143 ? -9.602 25.562 4.066 1 91.69 143 THR A C 1
ATOM 1081 O O . THR A 1 143 ? -9.398 26.422 3.219 1 91.69 143 THR A O 1
ATOM 1084 N N . ASN A 1 144 ? -10.227 24.438 3.867 1 85.69 144 ASN A N 1
ATOM 1085 C CA . ASN A 1 144 ? -10.711 24.109 2.529 1 85.69 144 ASN A CA 1
ATOM 1086 C C . ASN A 1 144 ? -11.766 25.109 2.062 1 85.69 144 ASN A C 1
ATOM 1088 O O . ASN A 1 144 ? -12.391 25.781 2.879 1 85.69 144 ASN A O 1
ATOM 1092 N N . SER A 1 145 ? -11.984 25.172 0.76 1 81.81 145 SER A N 1
ATOM 1093 C CA . SER A 1 145 ? -12.93 26.125 0.185 1 81.81 145 SER A CA 1
ATOM 1094 C C . SER A 1 145 ? -14.336 25.531 0.127 1 81.81 145 SER A C 1
ATOM 1096 O O . SER A 1 145 ? -15.141 25.906 -0.729 1 81.81 145 SER A O 1
ATOM 1098 N N . THR A 1 146 ? -14.68 24.594 0.936 1 83.69 146 THR A N 1
ATOM 1099 C CA . THR A 1 146 ? -16.031 24.062 1.105 1 83.69 146 THR A CA 1
ATOM 1100 C C . THR A 1 146 ? -16.828 24.922 2.084 1 83.69 146 THR A C 1
ATOM 1102 O O . THR A 1 146 ? -16.281 25.812 2.732 1 83.69 146 THR A O 1
ATOM 1105 N N . LEU A 1 147 ? -18.078 24.688 2.076 1 85.12 147 LEU A N 1
ATOM 1106 C CA . LEU A 1 147 ? -18.922 25.406 3.035 1 85.12 147 LEU A CA 1
ATOM 1107 C C . LEU A 1 147 ? -18.406 25.219 4.457 1 85.12 147 LEU A C 1
ATOM 1109 O O . LEU A 1 147 ? -18.297 26.172 5.219 1 85.12 147 LEU A O 1
ATOM 1113 N N . GLU A 1 148 ? -18.156 23.984 4.812 1 90.81 148 GLU A N 1
ATOM 1114 C CA . GLU A 1 148 ? -17.641 23.672 6.137 1 90.81 148 GLU A CA 1
ATOM 1115 C C . GLU A 1 148 ? -16.297 24.344 6.371 1 90.81 148 GLU A C 1
ATOM 1117 O O . GLU A 1 148 ? -16.031 24.844 7.469 1 90.81 148 GLU A O 1
ATOM 1122 N N . GLY A 1 149 ? -15.453 24.328 5.363 1 90.12 149 GLY A N 1
ATOM 1123 C CA . GLY A 1 149 ? -14.164 24.984 5.469 1 90.12 149 GLY A CA 1
ATOM 1124 C C . GLY A 1 149 ? -14.281 26.484 5.68 1 90.12 149 GLY A C 1
ATOM 1125 O O . GLY A 1 149 ? -13.531 27.062 6.465 1 90.12 149 GLY A O 1
ATOM 1126 N N . GLU A 1 150 ? -15.258 27.094 5.043 1 87.44 150 GLU A N 1
ATOM 1127 C CA . GLU A 1 150 ? -15.508 28.531 5.207 1 87.44 150 GLU A CA 1
ATOM 1128 C C . GLU A 1 150 ? -16.062 28.828 6.598 1 87.44 150 GLU A C 1
ATOM 1130 O O . GLU A 1 150 ? -15.703 29.844 7.203 1 87.44 150 GLU A O 1
ATOM 1135 N N . THR A 1 151 ? -16.938 28.047 6.961 1 92.19 151 THR A N 1
ATOM 1136 C CA . THR A 1 151 ? -17.469 28.203 8.312 1 92.19 151 THR A CA 1
ATOM 1137 C C . THR A 1 151 ? -16.359 28.109 9.352 1 92.19 151 THR A C 1
ATOM 1139 O O . THR A 1 151 ? -16.312 28.906 10.281 1 92.19 151 THR A O 1
ATOM 1142 N N . THR A 1 152 ? -15.508 27.156 9.156 1 95.44 152 THR A N 1
ATOM 1143 C CA . THR A 1 152 ? -14.367 27 10.055 1 95.44 152 THR A CA 1
ATOM 1144 C C . THR A 1 152 ? -13.484 28.234 10.023 1 95.44 152 THR A C 1
ATOM 1146 O O . THR A 1 152 ? -13.062 28.719 11.078 1 95.44 152 THR A O 1
ATOM 1149 N N . ALA A 1 153 ? -13.227 28.719 8.836 1 92.94 153 ALA A N 1
ATOM 1150 C CA . ALA A 1 153 ? -12.422 29.922 8.664 1 92.94 153 ALA A CA 1
ATOM 1151 C C . ALA A 1 153 ? -13.023 31.094 9.43 1 92.94 153 ALA A C 1
ATOM 1153 O O . ALA A 1 153 ? -12.305 31.891 10.047 1 92.94 153 ALA A O 1
ATOM 1154 N N . TYR A 1 154 ? -14.266 31.188 9.352 1 93.56 154 TYR A N 1
ATOM 1155 C CA . TYR A 1 154 ? -14.961 32.25 10.047 1 93.56 154 TYR A CA 1
ATOM 1156 C C . TYR A 1 154 ? -14.695 32.219 11.539 1 93.56 154 TYR A C 1
ATOM 1158 O O . TYR A 1 154 ? -14.344 33.219 12.156 1 93.56 154 TYR A O 1
ATOM 1166 N N . PHE A 1 155 ? -14.883 31.062 12.102 1 96.12 155 PHE A N 1
ATOM 1167 C CA . PHE A 1 155 ? -14.648 30.891 13.531 1 96.12 155 PHE A CA 1
ATOM 1168 C C . PHE A 1 155 ? -13.203 31.234 13.891 1 96.12 155 PHE A C 1
ATOM 1170 O O . PHE A 1 155 ? -12.945 31.844 14.922 1 96.12 155 PHE A O 1
ATOM 1177 N N . LEU A 1 156 ? -12.328 30.812 13.109 1 97.5 156 LEU A N 1
ATOM 1178 C CA . LEU A 1 156 ? -10.914 31.078 13.336 1 97.5 156 LEU A CA 1
ATOM 1179 C C . LEU A 1 156 ? -10.625 32.562 13.258 1 97.5 156 LEU A C 1
ATOM 1181 O O . LEU A 1 156 ? -9.844 33.094 14.055 1 97.5 156 LEU A O 1
ATOM 1185 N N . ALA A 1 157 ? -11.203 33.219 12.305 1 95.56 157 ALA A N 1
ATOM 1186 C CA . ALA A 1 157 ? -11.031 34.688 12.172 1 95.56 157 ALA A CA 1
ATOM 1187 C C . ALA A 1 157 ? -11.547 35.406 13.406 1 95.56 157 ALA A C 1
ATOM 1189 O O . ALA A 1 157 ? -10.93 36.375 13.867 1 95.56 157 ALA A O 1
ATOM 1190 N N . GLU A 1 158 ? -12.664 35 13.875 1 96.81 158 GLU A N 1
ATOM 1191 C CA . GLU A 1 158 ? -13.219 35.562 15.094 1 96.81 158 GLU A CA 1
ATOM 1192 C C . GLU A 1 158 ? -12.281 35.375 16.281 1 96.81 158 GLU A C 1
ATOM 1194 O O . GLU A 1 158 ? -12.094 36.312 17.078 1 96.81 158 GLU A O 1
ATOM 1199 N N . LEU A 1 159 ? -11.773 34.219 16.359 1 97.12 159 LEU A N 1
ATOM 1200 C CA . LEU A 1 159 ? -10.82 33.906 17.422 1 97.12 159 LEU A CA 1
ATOM 1201 C C . LEU A 1 159 ? -9.594 34.812 17.328 1 97.12 159 LEU A C 1
ATOM 1203 O O . LEU A 1 159 ? -9.109 35.312 18.344 1 97.12 159 LEU A O 1
ATOM 1207 N N . ALA A 1 160 ? -9.062 34.969 16.188 1 97.19 160 ALA A N 1
ATOM 1208 C CA . ALA A 1 160 ? -7.914 35.844 15.961 1 97.19 160 ALA A CA 1
ATOM 1209 C C . ALA A 1 160 ? -8.234 37.281 16.344 1 97.19 160 ALA A C 1
ATOM 1211 O O . ALA A 1 160 ? -7.41 37.969 16.969 1 97.19 160 ALA A O 1
ATOM 1212 N N . ALA A 1 161 ? -9.398 37.719 16 1 96.75 161 ALA A N 1
ATOM 1213 C CA . ALA A 1 161 ? -9.828 39.094 16.297 1 96.75 161 ALA A CA 1
ATOM 1214 C C . ALA A 1 161 ? -9.875 39.344 17.797 1 96.75 161 ALA A C 1
ATOM 1216 O O . ALA A 1 161 ? -9.531 40.438 18.266 1 96.75 161 ALA A O 1
ATOM 1217 N N . LYS A 1 162 ? -10.336 38.375 18.469 1 97 162 LYS A N 1
ATOM 1218 C CA . LYS A 1 162 ? -10.398 38.438 19.922 1 97 162 LYS A CA 1
ATOM 1219 C C . LYS A 1 162 ? -9.047 38.844 20.516 1 97 162 LYS A C 1
ATOM 1221 O O . LYS A 1 162 ? -8.984 39.5 21.547 1 97 162 LYS A O 1
ATOM 1226 N N . HIS A 1 163 ? -7.984 38.5 19.859 1 97.62 163 HIS A N 1
ATOM 1227 C CA . HIS A 1 163 ? -6.645 38.75 20.375 1 97.62 163 HIS A CA 1
ATOM 1228 C C . HIS A 1 163 ? -5.91 39.781 19.531 1 97.62 163 HIS A C 1
ATOM 1230 O O . HIS A 1 163 ? -4.688 39.938 19.625 1 97.62 163 HIS A O 1
ATOM 1236 N N . ASN A 1 164 ? -6.648 40.438 18.672 1 97 164 ASN A N 1
ATOM 1237 C CA . ASN A 1 164 ? -6.125 41.5 17.812 1 97 164 ASN A CA 1
ATOM 1238 C C . ASN A 1 164 ? -5.031 41 16.891 1 97 164 ASN A C 1
ATOM 1240 O O . ASN A 1 164 ? -4.012 41.656 16.703 1 97 164 ASN A O 1
ATOM 1244 N N . VAL A 1 165 ? -5.141 39.812 16.391 1 96.69 165 VAL A N 1
ATOM 1245 C CA . VAL A 1 165 ? -4.23 39.25 15.398 1 96.69 165 VAL A CA 1
ATOM 1246 C C . VAL A 1 165 ? -4.875 39.281 14.016 1 96.69 165 VAL A C 1
ATOM 1248 O O . VAL A 1 165 ? -5.98 38.781 13.82 1 96.69 165 VAL A O 1
ATOM 1251 N N . PRO A 1 166 ? -4.25 39.938 13.016 1 95.56 166 PRO A N 1
ATOM 1252 C CA . PRO A 1 166 ? -4.805 39.938 11.656 1 95.56 166 PRO A CA 1
ATOM 1253 C C . PRO A 1 166 ? -4.906 38.531 11.07 1 95.56 166 PRO A C 1
ATOM 1255 O O . PRO A 1 166 ? -3.988 37.719 11.234 1 95.56 166 PRO A O 1
ATOM 1258 N N . ALA A 1 167 ? -6.059 38.25 10.398 1 94.75 167 ALA A N 1
ATOM 1259 C CA . ALA A 1 167 ? -6.27 36.969 9.719 1 94.75 167 ALA A CA 1
ATOM 1260 C C . ALA A 1 167 ? -6.258 37.156 8.203 1 94.75 167 ALA A C 1
ATOM 1262 O O . ALA A 1 167 ? -6.859 38.094 7.676 1 94.75 167 ALA A O 1
ATOM 1263 N N . THR A 1 168 ? -5.488 36.312 7.496 1 91.12 168 THR A N 1
ATOM 1264 C CA . THR A 1 168 ? -5.453 36.312 6.039 1 91.12 168 THR A CA 1
ATOM 1265 C C . THR A 1 168 ? -5.906 34.938 5.492 1 91.12 168 THR A C 1
ATOM 1267 O O . THR A 1 168 ? -5.773 33.938 6.16 1 91.12 168 THR A O 1
ATOM 1270 N N . ARG A 1 169 ? -6.504 35.031 4.289 1 87.88 169 ARG A N 1
ATOM 1271 C CA . ARG A 1 169 ? -7.055 33.844 3.666 1 87.88 169 ARG A CA 1
ATOM 1272 C C . ARG A 1 169 ? -6.387 33.562 2.324 1 87.88 169 ARG A C 1
ATOM 1274 O O . ARG A 1 169 ? -6.098 34.5 1.565 1 87.88 169 ARG A O 1
ATOM 1281 N N . LEU A 1 170 ? -6.109 32.219 2.158 1 80.31 170 LEU A N 1
ATOM 1282 C CA . LEU A 1 170 ? -5.566 31.844 0.857 1 80.31 170 LEU A CA 1
ATOM 1283 C C . LEU A 1 170 ? -6.547 32.188 -0.26 1 80.31 170 LEU A C 1
ATOM 1285 O O . LEU A 1 170 ? -7.762 32.031 -0.094 1 80.31 170 LEU A O 1
ATOM 1289 N N . ALA A 1 171 ? -6.086 32.719 -1.337 1 65.06 171 ALA A N 1
ATOM 1290 C CA . ALA A 1 171 ? -6.922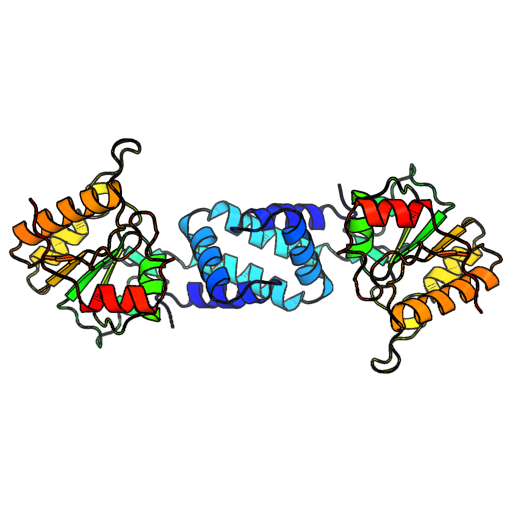 33.125 -2.461 1 65.06 171 ALA A CA 1
ATOM 1291 C C . ALA A 1 171 ? -7.68 31.922 -3.045 1 65.06 171 ALA A C 1
ATOM 1293 O O . ALA A 1 171 ? -7.172 30.812 -3.057 1 65.06 171 ALA A O 1
ATOM 1294 N N . HIS A 1 172 ? -9.086 31.719 -3.105 1 57.84 172 HIS A N 1
ATOM 1295 C CA . HIS A 1 172 ? -10.07 30.719 -3.5 1 57.84 172 HIS A CA 1
ATOM 1296 C C . HIS A 1 172 ? -9.727 30.109 -4.859 1 57.84 172 HIS A C 1
ATOM 1298 O O . HIS A 1 172 ? -10.273 29.062 -5.234 1 57.84 172 HIS A O 1
ATOM 1304 N N . GLY A 1 173 ? -8.867 30.672 -5.617 1 51.06 173 GLY A N 1
ATOM 1305 C CA . GLY A 1 173 ? -8.68 30.016 -6.906 1 51.06 173 GLY A CA 1
ATOM 1306 C C . GLY A 1 173 ? -8.523 28.516 -6.801 1 51.06 173 GLY A C 1
ATOM 1307 O O . GLY A 1 173 ? -8.172 27.859 -7.777 1 51.06 173 GLY A O 1
ATOM 1308 N N . VAL A 1 174 ? -8.57 28.062 -5.688 1 53.81 174 VAL A N 1
ATOM 1309 C CA . VAL A 1 174 ? -8.555 26.625 -5.473 1 53.81 174 VAL A CA 1
ATOM 1310 C C . VAL A 1 174 ? -9.945 26.047 -5.762 1 53.81 174 VAL A C 1
ATOM 1312 O O . VAL A 1 174 ? -10.953 26.578 -5.293 1 53.81 174 VAL A O 1
ATOM 1315 N N . PRO A 1 175 ? -10.117 25.25 -6.727 1 46.81 175 PRO A N 1
ATOM 1316 C CA . PRO A 1 175 ? -11.469 24.797 -7.066 1 46.81 175 PRO A CA 1
ATOM 1317 C C . PRO A 1 175 ? -12.289 24.422 -5.832 1 46.81 175 PRO A C 1
ATOM 1319 O O . PRO A 1 175 ? -11.742 23.922 -4.848 1 46.81 175 PRO A O 1
ATOM 1322 N N . MET A 1 176 ? -13.391 25.266 -5.531 1 47.09 176 MET A N 1
ATOM 1323 C CA . MET A 1 176 ? -14.312 25.203 -4.402 1 47.09 176 MET A CA 1
ATOM 1324 C C . MET A 1 176 ? -14.359 23.797 -3.807 1 47.09 176 MET A C 1
ATOM 1326 O O . MET A 1 176 ? -14.633 23.625 -2.619 1 47.09 176 MET A O 1
ATOM 1330 N N . GLY A 1 177 ? -14.234 22.781 -4.617 1 45.81 177 GLY A N 1
ATOM 1331 C CA . GLY A 1 177 ? -14.516 21.453 -4.105 1 45.81 177 GLY A CA 1
ATOM 1332 C C . GLY A 1 177 ? -13.266 20.688 -3.705 1 45.81 177 GLY A C 1
ATOM 1333 O O . GLY A 1 177 ? -13.352 19.531 -3.291 1 45.81 177 GLY A O 1
ATOM 1334 N N . GLY A 1 178 ? -12.039 21.406 -3.686 1 57.19 178 GLY A N 1
ATOM 1335 C CA . GLY A 1 178 ? -10.992 20.406 -3.545 1 57.19 178 GLY A CA 1
ATOM 1336 C C . GLY A 1 178 ? -10.188 20.562 -2.268 1 57.19 178 GLY A C 1
ATOM 1337 O O . GLY A 1 178 ? -10.25 21.594 -1.61 1 57.19 178 GLY A O 1
ATOM 1338 N N . GLU A 1 179 ? -9.727 19.469 -1.68 1 68.75 179 GLU A N 1
ATOM 1339 C CA . GLU A 1 179 ? -8.758 19.359 -0.586 1 68.75 179 GLU A CA 1
ATOM 1340 C C . GLU A 1 179 ? -7.398 19.922 -1.001 1 68.75 179 GLU A C 1
ATOM 1342 O O . GLU A 1 179 ? -6.934 19.672 -2.113 1 68.75 179 GLU A O 1
ATOM 1347 N N . LEU A 1 180 ? -6.875 20.922 -0.129 1 67 180 LEU A N 1
ATOM 1348 C CA . LEU A 1 180 ? -5.586 21.547 -0.384 1 67 180 LEU A CA 1
ATOM 1349 C C . LEU A 1 180 ? -4.562 20.516 -0.853 1 67 180 LEU A C 1
ATOM 1351 O O . LEU A 1 180 ? -3.74 20.812 -1.726 1 67 180 LEU A O 1
ATOM 1355 N N . ALA A 1 181 ? -4.734 19.312 -0.357 1 69.69 181 ALA A N 1
ATOM 1356 C CA . ALA A 1 181 ? -3.744 18.266 -0.6 1 69.69 181 ALA A CA 1
ATOM 1357 C C . ALA A 1 181 ? -3.756 17.828 -2.062 1 69.69 181 ALA A C 1
ATOM 1359 O O . ALA A 1 181 ? -2.789 17.234 -2.547 1 69.69 181 ALA A O 1
ATOM 1360 N N . TYR A 1 182 ? -4.836 18.328 -2.713 1 68.19 182 TYR A N 1
ATOM 1361 C CA . TYR A 1 182 ? -4.98 17.812 -4.07 1 68.19 182 TYR A CA 1
ATOM 1362 C C . TYR A 1 182 ? -4.824 18.922 -5.098 1 68.19 182 TYR A C 1
ATOM 1364 O O . TYR A 1 182 ? -5.062 18.703 -6.289 1 68.19 182 TYR A O 1
ATOM 1372 N N . ILE A 1 183 ? -4.449 20.047 -4.625 1 65.75 183 ILE A N 1
ATOM 1373 C CA . ILE A 1 183 ? -4.262 21.203 -5.496 1 65.75 183 ILE A CA 1
ATOM 1374 C C . ILE A 1 183 ? -2.852 21.188 -6.082 1 65.75 183 ILE A C 1
ATOM 1376 O O . ILE A 1 183 ? -1.896 20.797 -5.402 1 65.75 183 ILE A O 1
ATOM 1380 N N . ASP A 1 184 ? -2.883 21.531 -7.352 1 70 184 ASP A N 1
ATOM 1381 C CA . ASP A 1 184 ? -1.571 21.594 -7.984 1 70 184 ASP A CA 1
ATOM 1382 C C . ASP A 1 184 ? -0.667 22.594 -7.281 1 70 184 ASP A C 1
ATOM 1384 O O . ASP A 1 184 ? -1.145 23.609 -6.746 1 70 184 ASP A O 1
ATOM 1388 N N . LYS A 1 185 ? 0.617 22.312 -7.34 1 71.62 185 LYS A N 1
ATOM 1389 C CA . LYS A 1 185 ? 1.615 23.078 -6.602 1 71.62 185 LYS A CA 1
ATOM 1390 C C . LYS A 1 185 ? 1.593 24.547 -7.016 1 71.62 185 LYS A C 1
ATOM 1392 O O . LYS A 1 185 ? 1.668 25.438 -6.168 1 71.62 185 LYS A O 1
ATOM 1397 N N . SER A 1 186 ? 1.608 24.75 -8.242 1 67 186 SER A N 1
ATOM 1398 C CA . SER A 1 186 ? 1.663 26.109 -8.758 1 67 186 SER A CA 1
ATOM 1399 C C . SER A 1 186 ? 0.47 26.938 -8.281 1 67 186 SER A C 1
ATOM 1401 O O . SER A 1 186 ? 0.622 28.094 -7.898 1 67 186 SER A O 1
ATOM 1403 N N . THR A 1 187 ? -0.614 26.312 -8.227 1 67.12 187 THR A N 1
ATOM 1404 C CA . THR A 1 187 ? -1.836 26.984 -7.797 1 67.12 187 THR A CA 1
ATOM 1405 C C . THR A 1 187 ? -1.793 27.281 -6.297 1 67.12 187 THR A C 1
ATOM 1407 O O . THR A 1 187 ? -2.17 28.375 -5.863 1 67.12 187 THR A O 1
ATOM 1410 N N . LEU A 1 188 ? -1.305 26.375 -5.605 1 71.75 188 LEU A N 1
ATOM 1411 C CA . LEU A 1 188 ? -1.218 26.547 -4.16 1 71.75 188 LEU A CA 1
ATOM 1412 C C . LEU A 1 188 ? -0.209 27.625 -3.805 1 71.75 188 LEU A C 1
ATOM 1414 O O . LEU A 1 188 ? -0.458 28.453 -2.916 1 71.75 188 LEU A O 1
ATOM 1418 N N . SER A 1 189 ? 0.851 27.578 -4.516 1 69.81 189 SER A N 1
ATOM 1419 C CA . SER A 1 189 ? 1.857 28.625 -4.297 1 69.81 189 SER A CA 1
ATOM 1420 C C . SER A 1 189 ? 1.289 30.016 -4.562 1 69.81 189 SER A C 1
ATOM 1422 O O . SER A 1 189 ? 1.48 30.922 -3.762 1 69.81 189 SER A O 1
ATOM 1424 N N . LEU A 1 190 ? 0.587 30.125 -5.598 1 64.88 190 LEU A N 1
ATOM 1425 C CA . LEU A 1 190 ? -0.025 31.406 -5.949 1 64.88 190 LEU A CA 1
ATOM 1426 C C . LEU A 1 190 ? -1.051 31.812 -4.898 1 64.88 190 LEU A C 1
ATOM 1428 O O . LEU A 1 190 ? -1.08 32.969 -4.477 1 64.88 190 LEU A O 1
ATOM 1432 N N . ALA A 1 191 ? -1.81 30.906 -4.484 1 68.88 191 ALA A N 1
ATOM 1433 C CA . ALA A 1 191 ? -2.838 31.188 -3.486 1 68.88 191 ALA A CA 1
ATOM 1434 C C . ALA A 1 191 ? -2.217 31.688 -2.186 1 68.88 191 ALA A C 1
ATOM 1436 O O . ALA A 1 191 ? -2.74 32.625 -1.556 1 68.88 191 ALA A O 1
ATOM 1437 N N . PHE A 1 192 ? -1.147 31.062 -1.9 1 66.69 192 PHE A N 1
ATOM 1438 C CA . PHE A 1 192 ? -0.482 31.438 -0.658 1 66.69 192 PHE A CA 1
ATOM 1439 C C . PHE A 1 192 ? 0.13 32.844 -0.772 1 66.69 192 PHE A C 1
ATOM 1441 O O . PHE A 1 192 ? 0.088 33.625 0.179 1 66.69 192 PHE A O 1
ATOM 1448 N N . ASN A 1 193 ? 0.674 33.094 -1.921 1 68.69 193 ASN A N 1
ATOM 1449 C CA . ASN A 1 193 ? 1.364 34.344 -2.125 1 68.69 193 ASN A CA 1
ATOM 1450 C C . ASN A 1 193 ? 0.378 35.5 -2.314 1 68.69 193 ASN A C 1
ATOM 1452 O O . ASN A 1 193 ? 0.734 36.656 -2.131 1 68.69 193 ASN A O 1
ATOM 1456 N N . THR A 1 194 ? -0.873 35.188 -2.715 1 70 194 THR A N 1
ATOM 1457 C CA . THR A 1 194 ? -1.859 36.25 -2.971 1 70 194 THR A CA 1
ATOM 1458 C C . THR A 1 194 ? -2.943 36.25 -1.897 1 70 194 THR A C 1
ATOM 1460 O O . THR A 1 194 ? -4.066 36.688 -2.141 1 70 194 THR A O 1
ATOM 1463 N N . ARG A 1 195 ? -2.682 35.594 -0.916 1 61.75 195 ARG A N 1
ATOM 1464 C CA . ARG A 1 195 ? -3.67 35.562 0.156 1 61.75 195 ARG A CA 1
ATOM 1465 C C . ARG A 1 195 ? -4.055 37 0.578 1 61.75 195 ARG A C 1
ATOM 1467 O O . ARG A 1 195 ? -3.242 37.906 0.485 1 61.75 195 ARG A O 1
ATOM 1474 N N . SER A 1 196 ? -5.297 37.25 0.992 1 70.44 196 SER A N 1
ATOM 1475 C CA . SER A 1 196 ? -5.867 38.531 1.319 1 70.44 196 SER A CA 1
ATOM 1476 C C . SER A 1 196 ? -6.559 38.531 2.676 1 70.44 196 SER A C 1
ATOM 1478 O O . SER A 1 196 ? -6.91 37.438 3.182 1 70.44 196 SER A O 1
ATOM 1480 N N . PRO A 1 197 ? -6.707 39.719 3.279 1 69.38 197 PRO A N 1
ATOM 1481 C CA . PRO A 1 197 ? -7.406 39.781 4.566 1 69.38 197 PRO A CA 1
ATOM 1482 C C . PRO A 1 197 ? -8.789 39.125 4.516 1 69.38 197 PRO A C 1
ATOM 1484 O O . PRO A 1 197 ? -9.5 39.25 3.514 1 69.38 197 PRO A O 1
ATOM 1487 N N . TYR A 1 198 ? -8.977 38.312 5.539 1 67.25 198 TYR A N 1
ATOM 1488 C CA . TYR A 1 198 ? -10.273 37.656 5.641 1 67.25 198 TYR A CA 1
ATOM 1489 C C . TYR A 1 198 ? -11.375 38.656 5.98 1 67.25 198 TYR A C 1
ATOM 1491 O O . TYR A 1 198 ? -11.273 39.375 6.969 1 67.25 198 TYR A O 1
ATOM 1499 N N . ARG A 1 199 ? -12.312 39 5.074 1 63.34 199 ARG A N 1
ATOM 1500 C CA . ARG A 1 199 ? -13.422 39.906 5.312 1 63.34 199 ARG A CA 1
ATOM 1501 C C . ARG A 1 199 ? -14.688 39.156 5.691 1 63.34 199 ARG A C 1
ATOM 1503 O O . ARG A 1 199 ? -15.125 38.25 4.957 1 63.34 199 ARG A O 1
ATOM 1510 N N . SER A 1 200 ? -15.008 39.062 7.02 1 49.81 200 SER A N 1
ATOM 1511 C CA . SER A 1 200 ? -16.25 38.469 7.477 1 49.81 200 SER A CA 1
ATOM 1512 C C . SER A 1 200 ? -17.469 39.188 6.895 1 49.81 200 SER A C 1
ATOM 1514 O O . SER A 1 200 ? -17.562 40.406 7 1 49.81 200 SER A O 1
ATOM 1516 N N . GLU A 1 201 ? -17.922 39.031 5.75 1 43.72 201 GLU A N 1
ATOM 1517 C CA . GLU A 1 201 ? -19.156 39.75 5.48 1 43.72 201 GLU A CA 1
ATOM 1518 C C . GLU A 1 201 ? -20.172 39.562 6.605 1 43.72 201 GLU A C 1
ATOM 1520 O O . GLU A 1 201 ? -20.234 38.5 7.207 1 43.72 201 GLU A O 1
ATOM 1525 N N . MET B 1 1 ? 12.516 16.703 4.43 1 60.72 1 MET B N 1
ATOM 1526 C CA . MET B 1 1 ? 12.188 16.031 5.68 1 60.72 1 MET B CA 1
ATOM 1527 C C . MET B 1 1 ? 10.898 16.594 6.281 1 60.72 1 MET B C 1
ATOM 1529 O O . MET B 1 1 ? 10.672 17.797 6.258 1 60.72 1 MET B O 1
ATOM 1533 N N . SER B 1 2 ? 9.727 15.703 6.543 1 80.38 2 SER B N 1
ATOM 1534 C CA . SER B 1 2 ? 8.414 16.094 7.043 1 80.38 2 SER B CA 1
ATOM 1535 C C . SER B 1 2 ? 8.477 16.453 8.523 1 80.38 2 SER B C 1
ATOM 1537 O O . SER B 1 2 ? 9.484 16.969 9.008 1 80.38 2 SER B O 1
ATOM 1539 N N . PHE B 1 3 ? 7.52 16.375 9.188 1 86.94 3 PHE B N 1
ATOM 1540 C CA . PHE B 1 3 ? 7.246 16.75 10.57 1 86.94 3 PHE B CA 1
ATOM 1541 C C . PHE B 1 3 ? 7.422 15.547 11.5 1 86.94 3 PHE B C 1
ATOM 1543 O O . PHE B 1 3 ? 7.375 15.688 12.719 1 86.94 3 PHE B O 1
ATOM 1550 N N . SER B 1 4 ? 7.859 14.406 11.07 1 94.62 4 SER B N 1
ATOM 1551 C CA . SER B 1 4 ? 7.953 13.18 11.852 1 94.62 4 SER B CA 1
ATOM 1552 C C . SER B 1 4 ? 8.844 12.148 11.164 1 94.62 4 SER B C 1
ATOM 1554 O O . SER B 1 4 ? 8.5 11.648 10.094 1 94.62 4 SER B O 1
ATOM 1556 N N . PRO B 1 5 ? 10 11.805 11.836 1 95.44 5 PRO B N 1
ATOM 1557 C CA . PRO B 1 5 ? 10.891 10.805 11.242 1 95.44 5 PRO B CA 1
ATOM 1558 C C . PRO B 1 5 ? 10.203 9.461 11.008 1 95.44 5 PRO B C 1
ATOM 1560 O O . PRO B 1 5 ? 10.438 8.812 9.984 1 95.44 5 PRO B O 1
ATOM 1563 N N . SER B 1 6 ? 9.391 9.008 11.945 1 96.75 6 SER B N 1
ATOM 1564 C CA . SER B 1 6 ? 8.695 7.734 11.781 1 96.75 6 SER B CA 1
ATOM 1565 C C . SER B 1 6 ? 7.719 7.785 10.609 1 96.75 6 SER B C 1
ATOM 1567 O O . SER B 1 6 ? 7.539 6.797 9.898 1 96.75 6 SER B O 1
ATOM 1569 N N . PHE B 1 7 ? 7.082 8.93 10.414 1 97.25 7 PHE B N 1
ATOM 1570 C CA . PHE B 1 7 ? 6.227 9.133 9.25 1 97.25 7 PHE B CA 1
ATOM 1571 C C . PHE B 1 7 ? 7.031 9.008 7.961 1 97.25 7 PHE B C 1
ATOM 1573 O O . PHE B 1 7 ? 6.613 8.312 7.027 1 97.25 7 PHE B O 1
ATOM 1580 N N . ASP B 1 8 ? 8.18 9.625 7.918 1 97.25 8 ASP B N 1
ATOM 1581 C CA . ASP B 1 8 ? 9.023 9.594 6.73 1 97.25 8 ASP B CA 1
ATOM 1582 C C . ASP B 1 8 ? 9.477 8.172 6.418 1 97.25 8 ASP B C 1
ATOM 1584 O O . ASP B 1 8 ? 9.516 7.766 5.254 1 97.25 8 ASP B O 1
ATOM 1588 N N . GLN B 1 9 ? 9.867 7.516 7.426 1 97.69 9 GLN B N 1
ATOM 1589 C CA . GLN B 1 9 ? 10.305 6.133 7.254 1 97.69 9 GLN B CA 1
ATOM 1590 C C . GLN B 1 9 ? 9.18 5.27 6.691 1 97.69 9 GLN B C 1
ATOM 1592 O O . GLN B 1 9 ? 9.414 4.406 5.84 1 97.69 9 GLN B O 1
ATOM 1597 N N . LEU B 1 10 ? 7.988 5.508 7.211 1 98.25 10 LEU B N 1
ATOM 1598 C CA . LEU B 1 10 ? 6.836 4.758 6.723 1 98.25 10 LEU B CA 1
ATOM 1599 C C . LEU B 1 10 ? 6.562 5.074 5.258 1 98.25 10 LEU B C 1
ATOM 1601 O O . LEU B 1 10 ? 6.301 4.168 4.465 1 98.25 10 LEU B O 1
ATOM 1605 N N . VAL B 1 11 ? 6.598 6.336 4.918 1 98.12 11 VAL B N 1
ATOM 1606 C CA . VAL B 1 11 ? 6.395 6.754 3.535 1 98.12 11 VAL B CA 1
ATOM 1607 C C . VAL B 1 11 ? 7.406 6.059 2.629 1 98.12 11 VAL B C 1
ATOM 1609 O O . VAL B 1 11 ? 7.039 5.496 1.594 1 98.12 11 VAL B O 1
ATOM 1612 N N . GLN B 1 12 ? 8.656 6.031 3.027 1 98.06 12 GLN B N 1
ATOM 1613 C CA . GLN B 1 12 ? 9.711 5.398 2.244 1 98.06 12 GLN B CA 1
ATOM 1614 C C . GLN B 1 12 ? 9.461 3.9 2.094 1 98.06 12 GLN B C 1
ATOM 1616 O O . GLN B 1 12 ? 9.633 3.344 1.008 1 98.06 12 GLN B O 1
ATOM 1621 N N . ALA B 1 13 ? 9.086 3.27 3.133 1 98.5 13 ALA B N 1
ATOM 1622 C CA . ALA B 1 13 ? 8.844 1.828 3.113 1 98.5 13 ALA B CA 1
ATOM 1623 C C . ALA B 1 13 ? 7.695 1.478 2.176 1 98.5 13 ALA B C 1
ATOM 1625 O O . ALA B 1 13 ? 7.73 0.447 1.498 1 98.5 13 ALA B O 1
ATOM 1626 N N . LEU B 1 14 ? 6.688 2.318 2.137 1 98.5 14 LEU B N 1
ATOM 1627 C CA . LEU B 1 14 ? 5.496 2.062 1.332 1 98.5 14 LEU B CA 1
ATOM 1628 C C . LEU B 1 14 ? 5.828 2.111 -0.156 1 98.5 14 LEU B C 1
ATOM 1630 O O . LEU B 1 14 ? 5.086 1.565 -0.979 1 98.5 14 LEU B O 1
ATOM 1634 N N . THR B 1 15 ? 6.914 2.703 -0.566 1 97.81 15 THR B N 1
ATOM 1635 C CA . THR B 1 15 ? 7.262 2.887 -1.971 1 97.81 15 THR B CA 1
ATOM 1636 C C . THR B 1 15 ? 7.699 1.565 -2.596 1 97.81 15 THR B C 1
ATOM 1638 O O . THR B 1 15 ? 7.812 1.459 -3.818 1 97.81 15 THR B O 1
ATOM 1641 N N . CYS B 1 16 ? 7.902 0.526 -1.806 1 97.56 16 CYS B N 1
ATOM 1642 C CA . CYS B 1 16 ? 8.273 -0.772 -2.357 1 97.56 16 CYS B CA 1
ATOM 1643 C C . CYS B 1 16 ? 7.09 -1.419 -3.068 1 97.56 16 CYS B C 1
ATOM 1645 O O . CYS B 1 16 ? 7.262 -2.385 -3.816 1 97.56 16 CYS B O 1
ATOM 1647 N N . LEU B 1 17 ? 5.926 -0.943 -2.789 1 97.75 17 LEU B N 1
ATOM 1648 C CA . LEU B 1 17 ? 4.727 -1.47 -3.428 1 97.75 17 LEU B CA 1
ATOM 1649 C C . LEU B 1 17 ? 4.637 -1.012 -4.879 1 97.75 17 LEU B C 1
ATOM 1651 O O . LEU B 1 17 ? 4.945 0.142 -5.191 1 97.75 17 LEU B O 1
ATOM 1655 N N . PRO B 1 18 ? 4.246 -1.913 -5.758 1 95.62 18 PRO B N 1
ATOM 1656 C CA . PRO B 1 18 ? 4.145 -1.531 -7.168 1 95.62 18 PRO B CA 1
ATOM 1657 C C . PRO B 1 18 ? 3.148 -0.397 -7.402 1 95.62 18 PRO B C 1
ATOM 1659 O O . PRO B 1 18 ? 2.029 -0.436 -6.883 1 95.62 18 PRO B O 1
ATOM 1662 N N . GLY B 1 19 ? 3.57 0.609 -8.164 1 94.19 19 GLY B N 1
ATOM 1663 C CA . GLY B 1 19 ? 2.697 1.714 -8.531 1 94.19 19 GLY B CA 1
ATOM 1664 C C . GLY B 1 19 ? 2.604 2.779 -7.453 1 94.19 19 GLY B C 1
ATOM 1665 O O . GLY B 1 19 ? 1.788 3.697 -7.551 1 94.19 19 GLY B O 1
ATOM 1666 N N . VAL B 1 20 ? 3.361 2.668 -6.426 1 97.31 20 VAL B N 1
ATOM 1667 C CA . VAL B 1 20 ? 3.264 3.6 -5.309 1 97.31 20 VAL B CA 1
ATOM 1668 C C . VAL B 1 20 ? 4.461 4.547 -5.32 1 97.31 20 VAL B C 1
ATOM 1670 O O . VAL B 1 20 ? 5.574 4.156 -4.961 1 97.31 20 VAL B O 1
ATOM 1673 N N . GLY B 1 21 ? 4.219 5.73 -5.77 1 95.88 21 GLY B N 1
ATOM 1674 C CA . GLY B 1 21 ? 5.223 6.777 -5.668 1 95.88 21 GLY B CA 1
ATOM 1675 C C . GLY B 1 21 ? 5.164 7.535 -4.352 1 95.88 21 GLY B C 1
ATOM 1676 O O . GLY B 1 21 ? 4.359 7.203 -3.477 1 95.88 21 GLY B O 1
ATOM 1677 N N . ASN B 1 22 ? 5.926 8.531 -4.254 1 94.94 22 ASN B N 1
ATOM 1678 C CA . ASN B 1 22 ? 6.07 9.273 -3.006 1 94.94 22 ASN B CA 1
ATOM 1679 C C . ASN B 1 22 ? 4.75 9.906 -2.572 1 94.94 22 ASN B C 1
ATOM 1681 O O . ASN B 1 22 ? 4.344 9.766 -1.417 1 94.94 22 ASN B O 1
ATOM 1685 N N . LYS B 1 23 ? 4.059 10.547 -3.43 1 92 23 LYS B N 1
ATOM 1686 C CA . LYS B 1 23 ? 2.805 11.227 -3.111 1 92 23 LYS B CA 1
ATOM 1687 C C . LYS B 1 23 ? 1.75 10.234 -2.631 1 92 23 LYS B C 1
ATOM 1689 O O . LYS B 1 23 ? 1.07 10.477 -1.631 1 92 23 LYS B O 1
ATOM 1694 N N . THR B 1 24 ? 1.653 9.156 -3.361 1 95.31 24 THR B N 1
ATOM 1695 C CA . THR B 1 24 ? 0.707 8.109 -2.984 1 95.31 24 THR B CA 1
ATOM 1696 C C . THR B 1 24 ? 1.083 7.504 -1.637 1 95.31 24 THR B C 1
ATOM 1698 O O . THR B 1 24 ? 0.216 7.266 -0.794 1 95.31 24 THR B O 1
ATOM 1701 N N . ALA B 1 25 ? 2.371 7.316 -1.464 1 97.69 25 ALA B N 1
ATOM 1702 C CA . ALA B 1 25 ? 2.855 6.758 -0.203 1 97.69 25 ALA B CA 1
ATOM 1703 C C . ALA B 1 25 ? 2.5 7.668 0.97 1 97.69 25 ALA B C 1
ATOM 1705 O O . ALA B 1 25 ? 2.133 7.188 2.045 1 97.69 25 ALA B O 1
ATOM 1706 N N . GLN B 1 26 ? 2.609 8.891 0.785 1 95.69 26 GLN B N 1
ATOM 1707 C CA . GLN B 1 26 ? 2.266 9.852 1.827 1 95.69 26 GLN B CA 1
ATOM 1708 C C . GLN B 1 26 ? 0.788 9.758 2.197 1 95.69 26 GLN B C 1
ATOM 1710 O O . GLN B 1 26 ? 0.438 9.734 3.379 1 95.69 26 GLN B O 1
ATOM 1715 N N . ARG B 1 27 ? -0.028 9.672 1.222 1 95.06 27 ARG B N 1
ATOM 1716 C CA . ARG B 1 27 ? -1.461 9.531 1.457 1 95.06 27 ARG B CA 1
ATOM 1717 C C . ARG B 1 27 ? -1.766 8.25 2.223 1 95.06 27 ARG B C 1
ATOM 1719 O O . ARG B 1 27 ? -2.564 8.25 3.16 1 95.06 27 ARG B O 1
ATOM 1726 N N . MET B 1 28 ? -1.11 7.223 1.803 1 97.75 28 MET B N 1
ATOM 1727 C CA . MET B 1 28 ? -1.319 5.938 2.457 1 97.75 28 MET B CA 1
ATOM 1728 C C . MET B 1 28 ? -0.858 5.984 3.91 1 9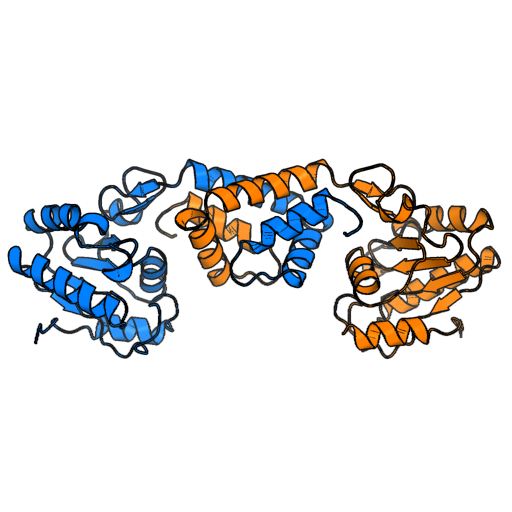7.75 28 MET B C 1
ATOM 1730 O O . MET B 1 28 ? -1.546 5.48 4.801 1 97.75 28 MET B O 1
ATOM 1734 N N . ALA B 1 29 ? 0.227 6.598 4.125 1 98 29 ALA B N 1
ATOM 1735 C CA . ALA B 1 29 ? 0.774 6.688 5.477 1 98 29 ALA B CA 1
ATOM 1736 C C . ALA B 1 29 ? -0.16 7.469 6.395 1 98 29 ALA B C 1
ATOM 1738 O O . ALA B 1 29 ? -0.421 7.055 7.523 1 98 29 ALA B O 1
ATOM 1739 N N . LEU B 1 30 ? -0.664 8.57 5.91 1 96.25 30 LEU B N 1
ATOM 1740 C CA . LEU B 1 30 ? -1.576 9.383 6.703 1 96.25 30 LEU B CA 1
ATOM 1741 C C . LEU B 1 30 ? -2.863 8.617 7.004 1 96.25 30 LEU B C 1
ATOM 1743 O O . LEU B 1 30 ? -3.365 8.664 8.125 1 96.25 30 LEU B O 1
ATOM 1747 N N . ARG B 1 31 ? -3.365 7.891 6.02 1 96.12 31 ARG B N 1
ATOM 1748 C CA . ARG B 1 31 ? -4.559 7.07 6.215 1 96.12 31 ARG B CA 1
ATOM 1749 C C . ARG B 1 31 ? -4.336 6.031 7.309 1 96.12 31 ARG B C 1
ATOM 1751 O O . ARG B 1 31 ? -5.18 5.859 8.188 1 96.12 31 ARG B O 1
ATOM 1758 N N . LEU B 1 32 ? -3.258 5.395 7.242 1 97.44 32 LEU B N 1
ATOM 1759 C CA . LEU B 1 32 ? -2.943 4.328 8.188 1 97.44 32 LEU B CA 1
ATOM 1760 C C . LEU B 1 32 ? -2.801 4.883 9.602 1 97.44 32 LEU B C 1
ATOM 1762 O O . LEU B 1 32 ? -3.324 4.301 10.555 1 97.44 32 LEU B O 1
ATOM 1766 N N . LEU B 1 33 ? -2.156 6.012 9.742 1 96.56 33 LEU B N 1
ATOM 1767 C CA . LEU B 1 33 ? -1.808 6.516 11.062 1 96.56 33 LEU B CA 1
ATOM 1768 C C . LEU B 1 33 ? -2.979 7.262 11.688 1 96.56 33 LEU B C 1
ATOM 1770 O O . LEU B 1 33 ? -3.199 7.184 12.898 1 96.56 33 LEU B O 1
ATOM 1774 N N . LEU B 1 34 ? -3.777 7.965 10.875 1 94 34 LEU B N 1
ATOM 1775 C CA . LEU B 1 34 ? -4.773 8.883 11.414 1 94 34 LEU B CA 1
ATOM 1776 C C . LEU B 1 34 ? -6.164 8.266 11.375 1 94 34 LEU B C 1
ATOM 1778 O O . LEU B 1 34 ? -6.941 8.422 12.32 1 94 34 LEU B O 1
ATOM 1782 N N . ASP B 1 35 ? -6.426 7.461 10.375 1 91.75 35 ASP B N 1
ATOM 1783 C CA . ASP B 1 35 ? -7.809 7.062 10.141 1 91.75 35 ASP B CA 1
ATOM 1784 C C . ASP B 1 35 ? -8.016 5.586 10.484 1 91.75 35 ASP B C 1
ATOM 1786 O O . ASP B 1 35 ? -9.117 5.184 10.867 1 91.75 35 ASP B O 1
ATOM 1790 N N . GLN B 1 36 ? -6.961 4.828 10.359 1 94.12 36 GLN B N 1
ATOM 1791 C CA . GLN B 1 36 ? -7.164 3.387 10.461 1 94.12 36 GLN B CA 1
ATOM 1792 C C . GLN B 1 36 ? -6.027 2.723 11.234 1 94.12 36 GLN B C 1
ATOM 1794 O O . GLN B 1 36 ? -5.43 1.758 10.758 1 94.12 36 GLN B O 1
ATOM 1799 N N . PRO B 1 37 ? -5.781 3.139 12.477 1 94.44 37 PRO B N 1
ATOM 1800 C CA . PRO B 1 37 ? -4.652 2.555 13.203 1 94.44 37 PRO B CA 1
ATOM 1801 C C . PRO B 1 37 ? -4.809 1.054 13.43 1 94.44 37 PRO B C 1
ATOM 1803 O O . PRO B 1 37 ? -3.822 0.315 13.398 1 94.44 37 PRO B O 1
ATOM 1806 N N . GLN B 1 38 ? -6.035 0.603 13.672 1 97.12 38 GLN B N 1
ATOM 1807 C CA . GLN B 1 38 ? -6.262 -0.822 13.891 1 97.12 38 GLN B CA 1
ATOM 1808 C C . GLN B 1 38 ? -6.004 -1.618 12.617 1 97.12 38 GLN B C 1
ATOM 1810 O O . GLN B 1 38 ? -5.387 -2.686 12.656 1 97.12 38 GLN B O 1
ATOM 1815 N N . LYS B 1 39 ? -6.445 -1.062 11.508 1 97.81 39 LYS B N 1
ATOM 1816 C CA . LYS B 1 39 ? -6.211 -1.719 10.227 1 97.81 39 LYS B CA 1
ATOM 1817 C C . LYS B 1 39 ? -4.727 -1.7 9.867 1 97.81 39 LYS B C 1
ATOM 1819 O O . LYS B 1 39 ? -4.223 -2.639 9.242 1 97.81 39 LYS B O 1
ATOM 1824 N N . ALA B 1 40 ? -4.09 -0.616 10.242 1 98.12 40 ALA B N 1
ATOM 1825 C CA . ALA B 1 40 ? -2.645 -0.546 10.039 1 98.12 40 ALA B CA 1
ATOM 1826 C C . ALA B 1 40 ? -1.932 -1.678 10.773 1 98.12 40 ALA B C 1
ATOM 1828 O O . ALA B 1 40 ? -1.048 -2.33 10.211 1 98.12 40 ALA B O 1
ATOM 1829 N N . LYS B 1 41 ? -2.303 -1.885 11.992 1 98.38 41 LYS B N 1
ATOM 1830 C CA . LYS B 1 41 ? -1.724 -2.971 12.781 1 98.38 41 LYS B CA 1
ATOM 1831 C C . LYS B 1 41 ? -2.02 -4.328 12.148 1 98.38 41 LYS B C 1
ATOM 1833 O O . LYS B 1 41 ? -1.142 -5.188 12.07 1 98.38 41 LYS B O 1
ATOM 1838 N N . GLN B 1 42 ? -3.207 -4.492 11.703 1 98.44 42 GLN B N 1
ATOM 1839 C CA . GLN B 1 42 ? -3.594 -5.727 11.031 1 98.44 42 GLN B CA 1
ATOM 1840 C C . GLN B 1 42 ? -2.754 -5.961 9.781 1 98.44 42 GLN B C 1
ATOM 1842 O O . GLN B 1 42 ? -2.375 -7.094 9.484 1 98.44 42 GLN B O 1
ATOM 1847 N N . LEU B 1 43 ? -2.516 -4.879 9.062 1 98.69 43 LEU B N 1
ATOM 1848 C CA . LEU B 1 43 ? -1.7 -4.988 7.855 1 98.69 43 LEU B CA 1
ATOM 1849 C C . LEU B 1 43 ? -0.28 -5.426 8.203 1 98.69 43 LEU B C 1
ATOM 1851 O O . LEU B 1 43 ? 0.267 -6.328 7.566 1 98.69 43 LEU B O 1
ATOM 1855 N N . ALA B 1 44 ? 0.351 -4.785 9.195 1 98.62 44 ALA B N 1
ATOM 1856 C CA . ALA B 1 44 ? 1.694 -5.168 9.625 1 98.62 44 ALA B CA 1
ATOM 1857 C C . ALA B 1 44 ? 1.737 -6.633 10.047 1 98.62 44 ALA B C 1
ATOM 1859 O O . ALA B 1 44 ? 2.635 -7.375 9.648 1 98.62 44 ALA B O 1
ATOM 1860 N N . ASP B 1 45 ? 0.714 -7.031 10.781 1 98.69 45 ASP B N 1
ATOM 1861 C CA . ASP B 1 45 ? 0.638 -8.414 11.25 1 98.69 45 ASP B CA 1
ATOM 1862 C C . ASP B 1 45 ? 0.474 -9.383 10.086 1 98.69 45 ASP B C 1
ATOM 1864 O O . ASP B 1 45 ? 1.066 -10.461 10.086 1 98.69 45 ASP B O 1
ATOM 1868 N N . ALA B 1 46 ? -0.332 -9.039 9.172 1 98.69 46 ALA B N 1
ATOM 1869 C CA . ALA B 1 46 ? -0.575 -9.891 8.008 1 98.69 46 ALA B CA 1
ATOM 1870 C C . ALA B 1 46 ? 0.697 -10.07 7.184 1 98.69 46 ALA B C 1
ATOM 1872 O O . ALA B 1 46 ? 0.971 -11.164 6.684 1 98.69 46 ALA B O 1
ATOM 1873 N N . ILE B 1 47 ? 1.457 -8.984 6.996 1 98.62 47 ILE B N 1
ATOM 1874 C CA . ILE B 1 47 ? 2.723 -9.07 6.277 1 98.62 47 ILE B CA 1
ATOM 1875 C C . ILE B 1 47 ? 3.662 -10.031 7 1 98.62 47 ILE B C 1
ATOM 1877 O O . ILE B 1 47 ? 4.195 -10.961 6.391 1 98.62 47 ILE B O 1
ATOM 1881 N N . ASP B 1 48 ? 3.809 -9.797 8.289 1 98.12 48 ASP B N 1
ATOM 1882 C CA . ASP B 1 48 ? 4.707 -10.633 9.078 1 98.12 48 ASP B CA 1
ATOM 1883 C C . ASP B 1 48 ? 4.285 -12.094 9.031 1 98.12 48 ASP B C 1
ATOM 1885 O O . ASP B 1 48 ? 5.117 -12.984 8.828 1 98.12 48 ASP B O 1
ATOM 1889 N N . HIS B 1 49 ? 3.045 -12.336 9.227 1 98.31 49 HIS B N 1
ATOM 1890 C CA . HIS B 1 49 ? 2.523 -13.695 9.219 1 98.31 49 HIS B CA 1
ATOM 1891 C C . HIS B 1 49 ? 2.768 -14.375 7.875 1 98.31 49 HIS B C 1
ATOM 1893 O O . HIS B 1 49 ? 3.225 -15.516 7.824 1 98.31 49 HIS B O 1
ATOM 1899 N N . ALA B 1 50 ? 2.482 -13.742 6.785 1 98.06 50 ALA B N 1
ATOM 1900 C CA . ALA B 1 50 ? 2.65 -14.305 5.449 1 98.06 50 ALA B CA 1
ATOM 1901 C C . ALA B 1 50 ? 4.117 -14.617 5.164 1 98.06 50 ALA B C 1
ATOM 1903 O O . ALA B 1 50 ? 4.434 -15.641 4.555 1 98.06 50 ALA B O 1
ATOM 1904 N N . LEU B 1 51 ? 5.027 -13.68 5.566 1 97.25 51 LEU B N 1
ATOM 1905 C CA . LEU B 1 51 ? 6.457 -13.875 5.359 1 97.25 51 LEU B CA 1
ATOM 1906 C C . LEU B 1 51 ? 6.945 -15.109 6.105 1 97.25 51 LEU B C 1
ATOM 1908 O O . LEU B 1 51 ? 7.824 -15.828 5.621 1 97.25 51 LEU B O 1
ATOM 1912 N N . HIS B 1 52 ? 6.387 -15.375 7.227 1 96.38 52 HIS B N 1
ATOM 1913 C CA . HIS B 1 52 ? 6.824 -16.484 8.07 1 96.38 52 HIS B CA 1
ATOM 1914 C C . HIS B 1 52 ? 6.207 -17.797 7.605 1 96.38 52 HIS B C 1
ATOM 1916 O O . HIS B 1 52 ? 6.809 -18.859 7.773 1 96.38 52 HIS B O 1
ATOM 1922 N N . THR B 1 53 ? 5.047 -17.734 7.039 1 96.44 53 THR B N 1
ATOM 1923 C CA . THR B 1 53 ? 4.277 -18.938 6.754 1 96.44 53 THR B CA 1
ATOM 1924 C C . THR B 1 53 ? 4.461 -19.359 5.297 1 96.44 53 THR B C 1
ATOM 1926 O O . THR B 1 53 ? 4.422 -20.562 4.984 1 96.44 53 THR B O 1
ATOM 1929 N N . ALA B 1 54 ? 4.668 -18.438 4.426 1 95 54 ALA B N 1
ATOM 1930 C CA . ALA B 1 54 ? 4.703 -18.703 2.99 1 95 54 ALA B CA 1
ATOM 1931 C C . ALA B 1 54 ? 5.871 -19.609 2.631 1 95 54 ALA B C 1
ATOM 1933 O O . ALA B 1 54 ? 7 -19.391 3.082 1 95 54 ALA B O 1
ATOM 1934 N N . GLN B 1 55 ? 5.633 -20.578 1.928 1 96.12 55 GLN B N 1
ATOM 1935 C CA . GLN B 1 55 ? 6.609 -21.5 1.355 1 96.12 55 GLN B CA 1
ATOM 1936 C C . GLN B 1 55 ? 6.168 -21.984 -0.024 1 96.12 55 GLN B C 1
ATOM 1938 O O . GLN B 1 55 ? 5.082 -21.625 -0.49 1 96.12 55 GLN B O 1
ATOM 1943 N N . ARG B 1 56 ? 7.059 -22.75 -0.657 1 95.62 56 ARG B N 1
ATOM 1944 C CA . ARG B 1 56 ? 6.715 -23.312 -1.959 1 95.62 56 ARG B CA 1
ATOM 1945 C C . ARG B 1 56 ? 6.039 -24.672 -1.807 1 95.62 56 ARG B C 1
ATOM 1947 O O . ARG B 1 56 ? 6.473 -25.5 -1.008 1 95.62 56 ARG B O 1
ATOM 1954 N N . CYS B 1 57 ? 4.953 -24.812 -2.404 1 97.94 57 CYS B N 1
ATOM 1955 C CA . CYS B 1 57 ? 4.289 -26.109 -2.459 1 97.94 57 CYS B CA 1
ATOM 1956 C C . CYS B 1 57 ? 5.234 -27.188 -2.988 1 97.94 57 CYS B C 1
ATOM 1958 O O . CYS B 1 57 ? 5.871 -27 -4.027 1 97.94 57 CYS B O 1
ATOM 1960 N N . HIS B 1 58 ? 5.234 -28.328 -2.375 1 96.31 58 HIS B N 1
ATOM 1961 C CA . HIS B 1 58 ? 6.156 -29.391 -2.734 1 96.31 58 HIS B CA 1
ATOM 1962 C C . HIS B 1 58 ? 5.805 -29.984 -4.09 1 96.31 58 HIS B C 1
ATOM 1964 O O . HIS B 1 58 ? 6.688 -30.469 -4.812 1 96.31 58 HIS B O 1
ATOM 1970 N N . LYS B 1 59 ? 4.641 -29.922 -4.473 1 96.69 59 LYS B N 1
ATOM 1971 C CA . LYS B 1 59 ? 4.164 -30.578 -5.691 1 96.69 59 LYS B CA 1
ATOM 1972 C C . LYS B 1 59 ? 4.168 -29.609 -6.867 1 96.69 59 LYS B C 1
ATOM 1974 O O . LYS B 1 59 ? 4.781 -29.875 -7.898 1 96.69 59 LYS B O 1
ATOM 1979 N N . CYS B 1 60 ? 3.584 -28.453 -6.703 1 97.88 60 CYS B N 1
ATOM 1980 C CA . CYS B 1 60 ? 3.369 -27.594 -7.859 1 97.88 60 CYS B CA 1
ATOM 1981 C C . CYS B 1 60 ? 4.262 -26.359 -7.797 1 97.88 60 CYS B C 1
ATOM 1983 O O . CYS B 1 60 ? 4.281 -25.547 -8.727 1 97.88 60 CYS B O 1
ATOM 1985 N N . ARG B 1 61 ? 4.906 -26.078 -6.652 1 97.75 61 ARG B N 1
ATOM 1986 C CA . ARG B 1 61 ? 5.887 -25.016 -6.43 1 97.75 61 ARG B CA 1
ATOM 1987 C C . ARG B 1 61 ? 5.203 -23.672 -6.25 1 97.75 61 ARG B C 1
ATOM 1989 O O . ARG B 1 61 ? 5.871 -22.641 -6.152 1 97.75 61 ARG B O 1
ATOM 1996 N N . ASN B 1 62 ? 3.889 -23.594 -6.195 1 97.31 62 ASN B N 1
ATOM 1997 C CA . ASN B 1 62 ? 3.166 -22.359 -5.898 1 97.31 62 ASN B CA 1
ATOM 1998 C C . ASN B 1 62 ? 3.338 -21.938 -4.441 1 97.31 62 ASN B C 1
ATOM 2000 O O . ASN B 1 62 ? 3.906 -22.688 -3.643 1 97.31 62 ASN B O 1
ATOM 2004 N N . ILE B 1 63 ? 2.881 -20.734 -4.164 1 96.81 63 ILE B N 1
ATOM 2005 C CA . ILE B 1 63 ? 2.889 -20.266 -2.779 1 96.81 63 ILE B CA 1
ATOM 2006 C C . ILE B 1 63 ? 1.947 -21.125 -1.94 1 96.81 63 ILE B C 1
ATOM 2008 O O . ILE B 1 63 ? 0.832 -21.438 -2.367 1 96.81 63 ILE B O 1
ATOM 2012 N N . SER B 1 64 ? 2.41 -21.5 -0.706 1 97.56 64 SER B N 1
ATOM 2013 C CA . SER B 1 64 ? 1.636 -22.344 0.186 1 97.56 64 SER B CA 1
ATOM 2014 C C . SER B 1 64 ? 1.953 -22.062 1.648 1 97.56 64 SER B C 1
ATOM 2016 O O . SER B 1 64 ? 3.023 -21.531 1.964 1 97.56 64 SER B O 1
ATOM 2018 N N . ASP B 1 65 ? 0.991 -22.344 2.51 1 97.19 65 ASP B N 1
ATOM 2019 C CA . ASP B 1 65 ? 1.203 -22.234 3.951 1 97.19 65 ASP B CA 1
ATOM 2020 C C . ASP B 1 65 ? 1.641 -23.578 4.539 1 97.19 65 ASP B C 1
ATOM 2022 O O . ASP B 1 65 ? 2.037 -23.656 5.703 1 97.19 65 ASP B O 1
ATOM 2026 N N . ALA B 1 66 ? 1.507 -24.641 3.748 1 96.88 66 ALA B N 1
ATOM 2027 C CA . ALA B 1 66 ? 1.819 -26.016 4.156 1 96.88 66 ALA B CA 1
ATOM 2028 C C . ALA B 1 66 ? 2.602 -26.734 3.068 1 96.88 66 ALA B C 1
ATOM 2030 O O . ALA B 1 66 ? 3.061 -26.125 2.104 1 96.88 66 ALA B O 1
ATOM 2031 N N . ASP B 1 67 ? 2.779 -28.078 3.27 1 97.31 67 ASP B N 1
ATOM 2032 C CA . ASP B 1 67 ? 3.523 -28.875 2.295 1 97.31 67 ASP B CA 1
ATOM 2033 C C . ASP B 1 67 ? 2.852 -28.844 0.925 1 97.31 67 ASP B C 1
ATOM 2035 O O . ASP B 1 67 ? 3.527 -28.75 -0.101 1 97.31 67 ASP B O 1
ATOM 2039 N N . LEU B 1 68 ? 1.544 -28.891 1.002 1 97.75 68 LEU B N 1
ATOM 2040 C CA . LEU B 1 68 ? 0.741 -28.781 -0.212 1 97.75 68 LEU B CA 1
ATOM 2041 C C . LEU B 1 68 ? -0.118 -27.531 -0.192 1 97.75 68 LEU B C 1
ATOM 2043 O O . LEU B 1 68 ? -0.696 -27.172 0.841 1 97.75 68 LEU B O 1
ATOM 2047 N N . CYS B 1 69 ? -0.135 -26.859 -1.297 1 97.62 69 CYS B N 1
ATOM 2048 C CA . CYS B 1 69 ? -1.046 -25.719 -1.393 1 97.62 69 CYS B CA 1
ATOM 2049 C C . CYS B 1 69 ? -2.496 -26.188 -1.436 1 97.62 69 CYS B C 1
ATOM 2051 O O . CYS B 1 69 ? -2.766 -27.375 -1.567 1 97.62 69 CYS B O 1
ATOM 2053 N N . LEU B 1 70 ? -3.422 -25.266 -1.401 1 96.88 70 LEU B N 1
ATOM 2054 C CA . LEU B 1 70 ? -4.836 -25.609 -1.309 1 96.88 70 LEU B CA 1
ATOM 2055 C C . LEU B 1 70 ? -5.324 -26.25 -2.605 1 96.88 70 LEU B C 1
ATOM 2057 O O . LEU B 1 70 ? -6.219 -27.094 -2.588 1 96.88 70 LEU B O 1
ATOM 2061 N N . ILE B 1 71 ? -4.754 -25.891 -3.725 1 96.62 71 ILE B N 1
ATOM 2062 C CA . ILE B 1 71 ? -5.148 -26.453 -5.012 1 96.62 71 ILE B CA 1
ATOM 2063 C C . ILE B 1 71 ? -4.676 -27.906 -5.109 1 96.62 71 ILE B C 1
ATOM 2065 O O . ILE B 1 71 ? -5.453 -28.781 -5.461 1 96.62 71 ILE B O 1
ATOM 2069 N N . CYS B 1 72 ? -3.467 -28.156 -4.762 1 97.19 72 CYS B N 1
ATOM 2070 C CA . CYS B 1 72 ? -2.912 -29.5 -4.816 1 97.19 72 CYS B CA 1
ATOM 2071 C C . CYS B 1 72 ? -3.59 -30.406 -3.795 1 97.19 72 CYS B C 1
ATOM 2073 O O . CYS B 1 72 ? -3.729 -31.609 -4.023 1 97.19 72 CYS B O 1
ATOM 2075 N N . ALA B 1 73 ? -4 -29.844 -2.732 1 96.88 73 ALA B N 1
ATOM 2076 C CA . ALA B 1 73 ? -4.602 -30.625 -1.661 1 96.88 73 ALA B CA 1
ATOM 2077 C C . ALA B 1 73 ? -6.07 -30.922 -1.956 1 96.88 73 ALA B C 1
ATOM 2079 O O . ALA B 1 73 ? -6.695 -31.75 -1.279 1 96.88 73 ALA B O 1
ATOM 2080 N N . ASN B 1 74 ? -6.664 -30.281 -2.895 1 96.56 74 ASN B N 1
ATOM 2081 C CA . ASN B 1 74 ? -8.078 -30.438 -3.207 1 96.56 74 ASN B CA 1
ATOM 2082 C C . ASN B 1 74 ? -8.336 -31.672 -4.055 1 96.56 74 ASN B C 1
ATOM 2084 O O . ASN B 1 74 ? -7.977 -31.719 -5.234 1 96.56 74 ASN B O 1
ATOM 2088 N N . PRO B 1 75 ? -9.023 -32.625 -3.543 1 95.44 75 PRO B N 1
ATOM 2089 C CA . PRO B 1 75 ? -9.242 -33.875 -4.277 1 95.44 75 PRO B CA 1
ATOM 2090 C C . PRO B 1 75 ? -10.258 -33.719 -5.41 1 95.44 75 PRO B C 1
ATOM 2092 O O . PRO B 1 75 ? -10.383 -34.625 -6.25 1 95.44 75 PRO B O 1
ATOM 2095 N N . LYS B 1 76 ? -10.953 -32.625 -5.48 1 96.06 76 LYS B N 1
ATOM 2096 C CA . LYS B 1 76 ? -11.953 -32.406 -6.516 1 96.06 76 LYS B CA 1
ATOM 2097 C C . LYS B 1 76 ? -11.312 -31.938 -7.812 1 96.06 76 LYS B C 1
ATOM 2099 O O . LYS B 1 76 ? -11.961 -31.922 -8.859 1 96.06 76 LYS B O 1
ATOM 2104 N N . ARG B 1 77 ? -10.109 -31.562 -7.727 1 96.25 77 ARG B N 1
ATOM 2105 C CA . ARG B 1 77 ? -9.391 -31.109 -8.914 1 96.25 77 ARG B CA 1
ATOM 2106 C C . ARG B 1 77 ? -9.062 -32.281 -9.836 1 96.25 77 ARG B C 1
ATOM 2108 O O . ARG B 1 77 ? -8.789 -33.375 -9.367 1 96.25 77 ARG B O 1
ATOM 2115 N N . ASP B 1 78 ? -9.102 -32.031 -11.125 1 96.25 78 ASP B N 1
ATOM 2116 C CA . ASP B 1 78 ? -8.711 -33.031 -12.109 1 96.25 78 ASP B CA 1
ATOM 2117 C C . ASP B 1 78 ? -7.195 -33.219 -12.133 1 96.25 78 ASP B C 1
ATOM 2119 O O . ASP B 1 78 ? -6.477 -32.406 -12.703 1 96.25 78 ASP B O 1
ATOM 2123 N N . ALA B 1 79 ? -6.711 -34.312 -11.695 1 95.94 79 ALA B N 1
ATOM 2124 C CA . ALA B 1 79 ? -5.281 -34.562 -11.547 1 95.94 79 ALA B CA 1
ATOM 2125 C C . ALA B 1 79 ? -4.656 -35 -12.875 1 95.94 79 ALA B C 1
ATOM 2127 O O . ALA B 1 79 ? -3.432 -35.031 -13 1 95.94 79 ALA B O 1
ATOM 2128 N N . SER B 1 80 ? -5.457 -35.219 -13.82 1 97.12 80 SER B N 1
ATOM 2129 C CA . SER B 1 80 ? -4.938 -35.75 -15.086 1 97.12 80 SER B CA 1
ATOM 2130 C C . SER B 1 80 ? -4.492 -34.594 -15.992 1 97.12 80 SER B C 1
ATOM 2132 O O . SER B 1 80 ? -3.805 -34.812 -16.984 1 97.12 80 SER B O 1
ATOM 2134 N N . THR B 1 81 ? -4.902 -33.375 -15.734 1 96.44 81 THR B N 1
ATOM 2135 C CA . THR B 1 81 ? -4.504 -32.219 -16.531 1 96.44 81 THR B CA 1
ATOM 2136 C C . THR B 1 81 ? -3.631 -31.266 -15.703 1 96.44 81 THR B C 1
ATOM 2138 O O . THR B 1 81 ? -4.004 -30.859 -14.602 1 96.44 81 THR B O 1
ATOM 2141 N N . LEU B 1 82 ? -2.459 -30.984 -16.266 1 98 82 LEU B N 1
ATOM 2142 C CA . LEU B 1 82 ? -1.492 -30.125 -15.586 1 98 82 LEU B CA 1
ATOM 2143 C C . LEU B 1 82 ? -1.187 -28.875 -16.422 1 98 82 LEU B C 1
ATOM 2145 O O . LEU B 1 82 ? -0.781 -28.984 -17.578 1 98 82 LEU B O 1
ATOM 2149 N N . CYS B 1 83 ? -1.433 -27.75 -15.828 1 96.06 83 CYS B N 1
ATOM 2150 C CA . CYS B 1 83 ? -1.172 -26.484 -16.5 1 96.06 83 CYS B CA 1
ATOM 2151 C C . CYS B 1 83 ? 0.115 -25.844 -15.984 1 96.06 83 CYS B C 1
ATOM 2153 O O . CYS B 1 83 ? 0.242 -25.578 -14.789 1 96.06 83 CYS B O 1
ATOM 2155 N N . VAL B 1 84 ? 1.001 -25.547 -16.891 1 97.62 84 VAL B N 1
ATOM 2156 C CA . VAL B 1 84 ? 2.285 -24.969 -16.5 1 97.62 84 VAL B CA 1
ATOM 2157 C C . VAL B 1 84 ? 2.27 -23.469 -16.75 1 97.62 84 VAL B C 1
ATOM 2159 O O . VAL B 1 84 ? 1.957 -23.016 -17.859 1 97.62 84 VAL B O 1
ATOM 2162 N N . VAL B 1 85 ? 2.584 -22.766 -15.695 1 95.75 85 VAL B N 1
ATOM 2163 C CA . VAL B 1 85 ? 2.566 -21.312 -15.781 1 95.75 85 VAL B CA 1
ATOM 2164 C C . VAL B 1 85 ? 3.91 -20.75 -15.32 1 95.75 85 VAL B C 1
ATOM 2166 O O . VAL B 1 85 ? 4.688 -21.453 -14.656 1 95.75 85 VAL B O 1
ATOM 2169 N N . GLU B 1 86 ? 4.195 -19.422 -15.602 1 95 86 GLU B N 1
ATOM 2170 C CA . GLU B 1 86 ? 5.488 -18.812 -15.289 1 95 86 GLU B CA 1
ATOM 2171 C C . GLU B 1 86 ? 5.52 -18.297 -13.859 1 95 86 GLU B C 1
ATOM 2173 O O . GLU B 1 86 ? 6.574 -18.266 -13.219 1 95 86 GLU B O 1
ATOM 2178 N N . ALA B 1 87 ? 4.32 -17.859 -13.352 1 95.38 87 ALA B N 1
ATOM 2179 C CA . ALA B 1 87 ? 4.305 -17.203 -12.039 1 95.38 87 ALA B CA 1
ATOM 2180 C C . ALA B 1 87 ? 2.982 -17.469 -11.32 1 95.38 87 ALA B C 1
ATOM 2182 O O . ALA B 1 87 ? 1.973 -17.781 -11.953 1 95.38 87 ALA B O 1
ATOM 2183 N N . PRO B 1 88 ? 2.975 -17.312 -9.961 1 96 88 PRO B N 1
ATOM 2184 C CA . PRO B 1 88 ? 1.733 -17.453 -9.195 1 96 88 PRO B CA 1
ATOM 2185 C C . PRO B 1 88 ? 0.622 -16.531 -9.688 1 96 88 PRO B C 1
ATOM 2187 O O . PRO B 1 88 ? -0.557 -16.891 -9.617 1 96 88 PRO B O 1
ATOM 2190 N N . ALA B 1 89 ? 0.987 -15.375 -10.18 1 93.12 89 ALA B N 1
ATOM 2191 C CA . ALA B 1 89 ? -0.001 -14.438 -10.703 1 93.12 89 ALA B CA 1
ATOM 2192 C C . ALA B 1 89 ? -0.811 -15.062 -11.836 1 93.12 89 ALA B C 1
ATOM 2194 O O . ALA B 1 89 ? -1.998 -14.773 -11.992 1 93.12 89 ALA B O 1
ATOM 2195 N N . ASP B 1 90 ? -0.244 -15.891 -12.594 1 91 90 ASP B N 1
ATOM 2196 C CA . ASP B 1 90 ? -0.924 -16.562 -13.695 1 91 90 ASP B CA 1
ATOM 2197 C C . ASP B 1 90 ? -1.98 -17.547 -13.172 1 91 90 ASP B C 1
ATOM 2199 O O . ASP B 1 90 ? -3.049 -17.688 -13.766 1 91 90 ASP B O 1
ATOM 2203 N N . VAL B 1 91 ? -1.623 -18.203 -12.078 1 93.88 91 VAL B N 1
ATOM 2204 C CA . VAL B 1 91 ? -2.582 -19.109 -11.461 1 93.88 91 VAL B CA 1
ATOM 2205 C C . VAL B 1 91 ? -3.838 -18.344 -11.062 1 93.88 91 VAL B C 1
ATOM 2207 O O . VAL B 1 91 ? -4.957 -18.766 -11.359 1 93.88 91 VAL B O 1
ATOM 2210 N N . LEU B 1 92 ? -3.576 -17.203 -10.43 1 90.75 92 LEU B N 1
ATOM 2211 C CA . LEU B 1 92 ? -4.695 -16.359 -10.008 1 90.75 92 LEU B CA 1
ATOM 2212 C C . LEU B 1 92 ? -5.551 -15.961 -11.203 1 90.75 92 LEU B C 1
ATOM 2214 O O . LEU B 1 92 ? -6.781 -16.047 -11.148 1 90.75 92 LEU B O 1
ATOM 2218 N N . ALA B 1 93 ? -4.887 -15.57 -12.234 1 86.88 93 ALA B N 1
ATOM 2219 C CA . ALA B 1 93 ? -5.586 -15.109 -13.43 1 86.88 93 ALA B CA 1
ATOM 2220 C C . ALA B 1 93 ? -6.445 -16.219 -14.023 1 86.88 93 ALA B C 1
ATOM 2222 O O . ALA B 1 93 ? -7.605 -16 -14.375 1 86.88 93 ALA B O 1
ATOM 2223 N N . ILE B 1 94 ? -5.926 -17.359 -14.148 1 88.94 94 ILE B N 1
ATOM 2224 C CA . ILE B 1 94 ? -6.633 -18.484 -14.75 1 88.94 94 ILE B CA 1
ATOM 2225 C C . ILE B 1 94 ? -7.801 -18.906 -13.859 1 88.94 94 ILE B C 1
ATOM 2227 O O . ILE B 1 94 ? -8.922 -19.109 -14.344 1 88.94 94 ILE B O 1
ATOM 2231 N N . GLU B 1 95 ? -7.543 -18.969 -12.523 1 89.69 95 GLU B N 1
ATOM 2232 C CA . GLU B 1 95 ? -8.586 -19.344 -11.578 1 89.69 95 GLU B CA 1
ATOM 2233 C C . GLU B 1 95 ? -9.75 -18.375 -11.617 1 89.69 95 GLU B C 1
ATOM 2235 O O . GLU B 1 95 ? -10.914 -18.766 -11.469 1 89.69 95 GLU B O 1
ATOM 2240 N N . GLN B 1 96 ? -9.414 -17.141 -11.797 1 85.94 96 GLN B N 1
ATOM 2241 C CA . GLN B 1 96 ? -10.43 -16.094 -11.703 1 85.94 96 GLN B CA 1
ATOM 2242 C C . GLN B 1 96 ? -11.133 -15.898 -13.039 1 85.94 96 GLN B C 1
ATOM 2244 O O . GLN B 1 96 ? -12.234 -15.336 -13.094 1 85.94 96 GLN B O 1
ATOM 2249 N N . SER B 1 97 ? -10.516 -16.391 -14.094 1 82.62 97 SER B N 1
ATOM 2250 C CA . SER B 1 97 ? -11.039 -15.977 -15.391 1 82.62 97 SER B CA 1
ATOM 2251 C C . SER B 1 97 ? -11.508 -17.172 -16.203 1 82.62 97 SER B C 1
ATOM 2253 O O . SER B 1 97 ? -12.062 -17.016 -17.297 1 82.62 97 SER B O 1
ATOM 2255 N N . THR B 1 98 ? -11.219 -18.359 -15.75 1 84.44 98 THR B N 1
ATOM 2256 C CA . THR B 1 98 ? -11.586 -19.562 -16.5 1 84.44 98 THR B CA 1
ATOM 2257 C C . THR B 1 98 ? -12.242 -20.578 -15.578 1 84.44 98 THR B C 1
ATOM 2259 O O . THR B 1 98 ? -12.281 -20.406 -14.359 1 84.44 98 THR B O 1
ATOM 2262 N N . ASP B 1 99 ? -12.797 -21.594 -16.172 1 86.69 99 ASP B N 1
ATOM 2263 C CA . ASP B 1 99 ? -13.391 -22.703 -15.414 1 86.69 99 ASP B CA 1
ATOM 2264 C C . ASP B 1 99 ? -12.438 -23.891 -15.328 1 86.69 99 ASP B C 1
ATOM 2266 O O . ASP B 1 99 ? -12.867 -25.016 -15.086 1 86.69 99 ASP B O 1
ATOM 2270 N N . TYR B 1 100 ? -11.188 -23.578 -15.547 1 88.94 100 TYR B N 1
ATOM 2271 C CA . TYR B 1 100 ? -10.172 -24.641 -15.469 1 88.94 100 TYR B CA 1
ATOM 2272 C C . TYR B 1 100 ? -10.195 -25.312 -14.102 1 88.94 100 TYR B C 1
ATOM 2274 O O . TYR B 1 100 ? -10.227 -24.625 -13.07 1 88.94 100 TYR B O 1
ATOM 2282 N N . ARG B 1 101 ? -10.164 -26.672 -14.07 1 93.19 101 ARG B N 1
ATOM 2283 C CA . ARG B 1 101 ? -10.258 -27.406 -12.805 1 93.19 101 ARG B CA 1
ATOM 2284 C C . ARG B 1 101 ? -9.086 -28.375 -12.648 1 93.19 101 ARG B C 1
ATOM 2286 O O . ARG B 1 101 ? -9.133 -29.281 -11.828 1 93.19 101 ARG B O 1
ATOM 2293 N N . GLY B 1 102 ? -8.094 -28.219 -13.477 1 95.81 102 GLY B N 1
ATOM 2294 C CA . GLY B 1 102 ? -6.906 -29.062 -13.344 1 95.81 102 GLY B CA 1
ATOM 2295 C C . GLY B 1 102 ? -5.938 -28.547 -12.289 1 95.81 102 GLY B C 1
ATOM 2296 O O . GLY B 1 102 ? -6.316 -27.766 -11.422 1 95.81 102 GLY B O 1
ATOM 2297 N N . GLN B 1 103 ? -4.715 -29.109 -12.359 1 97.44 103 GLN B N 1
ATOM 2298 C CA . GLN B 1 103 ? -3.652 -28.719 -11.445 1 97.44 103 GLN B CA 1
ATOM 2299 C C . GLN B 1 103 ? -2.639 -27.812 -12.133 1 97.44 103 GLN B C 1
ATOM 2301 O O . GLN B 1 103 ? -2.705 -27.609 -13.352 1 97.44 103 GLN B O 1
ATOM 2306 N N . TYR B 1 104 ? -1.769 -27.266 -11.297 1 97.75 104 TYR B N 1
ATOM 2307 C CA . TYR B 1 104 ? -0.798 -26.328 -11.859 1 97.75 104 TYR B CA 1
ATOM 2308 C C . TYR B 1 104 ? 0.627 -26.781 -11.555 1 97.75 104 TYR B C 1
ATOM 2310 O O . TYR B 1 104 ? 0.85 -27.594 -10.648 1 97.75 104 TYR B O 1
ATOM 2318 N N . PHE B 1 105 ? 1.534 -26.266 -12.305 1 98.62 105 PHE B N 1
ATOM 2319 C CA . PHE B 1 105 ? 2.963 -26.266 -12.016 1 98.62 105 PHE B CA 1
ATOM 2320 C C . PHE B 1 105 ? 3.564 -24.891 -12.289 1 98.62 105 PHE B C 1
ATOM 2322 O O . PHE B 1 105 ? 3.508 -24.391 -13.422 1 98.62 105 PHE B O 1
ATOM 2329 N N . VAL B 1 106 ? 4.113 -24.328 -11.281 1 98.31 106 VAL B N 1
ATOM 2330 C CA . VAL B 1 106 ? 4.582 -22.953 -11.398 1 98.31 106 VAL B CA 1
ATOM 2331 C C . VAL B 1 106 ? 6.098 -22.938 -11.562 1 98.31 106 VAL B C 1
ATOM 2333 O O . VAL B 1 106 ? 6.832 -23.391 -10.688 1 98.31 106 VAL B O 1
ATOM 2336 N N . LEU B 1 107 ? 6.547 -22.312 -12.617 1 98.06 107 LEU B N 1
ATOM 2337 C CA . LEU B 1 107 ? 7.961 -22.328 -12.969 1 98.06 107 LEU B CA 1
ATOM 2338 C C . LEU B 1 107 ? 8.734 -21.297 -12.164 1 98.06 107 LEU B C 1
ATOM 2340 O O . LEU B 1 107 ? 9.945 -21.422 -11.977 1 98.06 107 LEU B O 1
ATOM 2344 N N . MET B 1 108 ? 8.109 -20.266 -11.703 1 96.38 108 MET B N 1
ATOM 2345 C CA . MET B 1 108 ? 8.695 -19.125 -11.008 1 96.38 108 MET B CA 1
ATOM 2346 C C . MET B 1 108 ? 9.68 -18.391 -11.906 1 96.38 108 MET B C 1
ATOM 2348 O O . MET B 1 108 ? 10.742 -17.953 -11.445 1 96.38 108 MET B O 1
ATOM 2352 N N . GLY B 1 109 ? 9.328 -18.359 -13.18 1 95.62 109 GLY B N 1
ATOM 2353 C CA . GLY B 1 109 ? 10.164 -17.703 -14.172 1 95.62 109 GLY B CA 1
ATOM 2354 C C . GLY B 1 109 ? 10.031 -18.312 -15.555 1 95.62 109 GLY B C 1
ATOM 2355 O O . GLY B 1 109 ? 8.984 -18.875 -15.898 1 95.62 109 GLY B O 1
ATOM 2356 N N . HIS B 1 110 ? 11.023 -18 -16.359 1 95.44 110 HIS B N 1
ATOM 2357 C CA . HIS B 1 110 ? 11.148 -18.547 -17.703 1 95.44 110 HIS B CA 1
ATOM 2358 C C . HIS B 1 110 ? 12.617 -18.719 -18.094 1 95.44 110 HIS B C 1
ATOM 2360 O O . HIS B 1 110 ? 13.508 -18.234 -17.391 1 95.44 110 HIS B O 1
ATOM 2366 N N . ILE B 1 111 ? 12.82 -19.469 -19.141 1 95.81 111 ILE B N 1
ATOM 2367 C CA . ILE B 1 111 ? 14.18 -19.656 -19.641 1 95.81 111 ILE B CA 1
ATOM 2368 C C . ILE B 1 111 ? 14.758 -18.312 -20.078 1 95.81 111 ILE B C 1
ATOM 2370 O O . ILE B 1 111 ? 14.125 -17.578 -20.828 1 95.81 111 ILE B O 1
ATOM 2374 N N . SER B 1 112 ? 15.852 -18.016 -19.5 1 94.12 112 SER B N 1
ATOM 2375 C CA . SER B 1 112 ? 16.594 -16.797 -19.812 1 94.12 112 SER B CA 1
ATOM 2376 C C . SER B 1 112 ? 18.094 -17.047 -19.828 1 94.12 112 SER B C 1
ATOM 2378 O O . SER B 1 112 ? 18.766 -16.938 -18.797 1 94.12 112 SER B O 1
ATOM 2380 N N . PRO B 1 113 ? 18.594 -17.266 -21.016 1 89.88 113 PRO B N 1
ATOM 2381 C CA . PRO B 1 113 ? 20.031 -17.531 -21.094 1 89.88 113 PRO B CA 1
ATOM 2382 C C . PRO B 1 113 ? 20.875 -16.375 -20.547 1 89.88 113 PRO B C 1
ATOM 2384 O O . PRO B 1 113 ? 21.859 -16.609 -19.844 1 89.88 113 PRO B O 1
ATOM 2387 N N . LEU B 1 114 ? 20.5 -15.156 -20.828 1 91.62 114 LEU B N 1
ATOM 2388 C CA . LEU B 1 114 ? 21.234 -13.969 -20.406 1 91.62 114 LEU B CA 1
ATOM 2389 C C . LEU B 1 114 ? 21.297 -13.883 -18.891 1 91.62 114 LEU B C 1
ATOM 2391 O O . LEU B 1 114 ? 22.281 -13.367 -18.328 1 91.62 114 LEU B O 1
ATOM 2395 N N . ASP B 1 115 ? 20.297 -14.484 -18.281 1 92.44 115 ASP B N 1
ATOM 2396 C CA . ASP B 1 115 ? 20.25 -14.438 -16.828 1 92.44 115 ASP B CA 1
ATOM 2397 C C . ASP B 1 115 ? 20.703 -15.766 -16.219 1 92.44 115 ASP B C 1
ATOM 2399 O O . ASP B 1 115 ? 20.594 -15.969 -15.008 1 92.44 115 ASP B O 1
ATOM 2403 N N . GLY B 1 116 ? 21.062 -16.688 -17.016 1 93.31 116 GLY B N 1
ATOM 2404 C CA . GLY B 1 116 ? 21.531 -17.969 -16.547 1 93.31 116 GLY B CA 1
ATOM 2405 C C . GLY B 1 116 ? 20.422 -18.875 -16.031 1 93.31 116 GLY B C 1
ATOM 2406 O O . GLY B 1 116 ? 20.656 -19.75 -15.219 1 93.31 116 GLY B O 1
ATOM 2407 N N . ILE B 1 117 ? 19.219 -18.625 -16.422 1 96.38 117 ILE B N 1
ATOM 2408 C CA . ILE B 1 117 ? 18.078 -19.422 -15.969 1 96.38 117 ILE B CA 1
ATOM 2409 C C . ILE B 1 117 ? 17.797 -20.531 -16.984 1 96.38 117 ILE B C 1
ATOM 2411 O O . ILE B 1 117 ? 17.406 -20.25 -18.125 1 96.38 117 ILE B O 1
ATOM 2415 N N . GLY B 1 118 ? 18.016 -21.75 -16.578 1 96.25 118 GLY B N 1
ATOM 2416 C CA . GLY B 1 118 ? 17.75 -22.906 -17.422 1 96.25 118 GLY B CA 1
ATOM 2417 C C . GLY B 1 118 ? 16.656 -23.797 -16.875 1 96.25 118 GLY B C 1
ATOM 2418 O O . GLY B 1 118 ? 15.93 -23.406 -15.953 1 96.25 118 GLY B O 1
ATOM 2419 N N . PRO B 1 119 ? 16.484 -25.016 -17.453 1 96.38 119 PRO B N 1
ATOM 2420 C CA . PRO B 1 119 ? 15.414 -25.938 -17.062 1 96.38 119 PRO B CA 1
ATOM 2421 C C . PRO B 1 119 ? 15.492 -26.344 -15.602 1 96.38 119 PRO B C 1
ATOM 2423 O O . PRO B 1 119 ? 14.461 -26.469 -14.93 1 96.38 119 PRO B O 1
ATOM 2426 N N . ILE B 1 120 ? 16.688 -26.531 -15.133 1 95.5 120 ILE B N 1
ATOM 2427 C CA . ILE B 1 120 ? 16.875 -27 -13.766 1 95.5 120 ILE B CA 1
ATOM 2428 C C . ILE B 1 120 ? 16.406 -25.938 -12.773 1 95.5 120 ILE B C 1
ATOM 2430 O O . ILE B 1 120 ? 15.695 -26.25 -11.812 1 95.5 120 ILE B O 1
ATOM 2434 N N . GLU B 1 121 ? 16.75 -24.688 -13.023 1 96.19 121 GLU B N 1
ATOM 2435 C CA . GLU B 1 121 ? 16.344 -23.578 -12.172 1 96.19 121 GLU B CA 1
ATOM 2436 C C . GLU B 1 121 ? 14.828 -23.422 -12.156 1 96.19 121 GLU B C 1
ATOM 2438 O O . GLU B 1 121 ? 14.258 -22.938 -11.18 1 96.19 121 GLU B O 1
ATOM 2443 N N . LEU B 1 122 ? 14.18 -23.922 -13.156 1 97.62 122 LEU B N 1
ATOM 2444 C CA . LEU B 1 122 ? 12.742 -23.766 -13.305 1 97.62 122 LEU B CA 1
ATOM 2445 C C . LEU B 1 122 ? 12 -24.969 -12.734 1 97.62 122 LEU B C 1
ATOM 2447 O O . LEU B 1 122 ? 10.773 -25.062 -12.828 1 97.62 122 LEU B O 1
ATOM 2451 N N . GLY B 1 123 ? 12.75 -25.922 -12.148 1 97.25 123 GLY B N 1
ATOM 2452 C CA . GLY B 1 123 ? 12.133 -27.078 -11.516 1 97.25 123 GLY B CA 1
ATOM 2453 C C . GLY B 1 123 ? 11.664 -28.125 -12.508 1 97.25 123 GLY B C 1
ATOM 2454 O O . GLY B 1 123 ? 10.773 -28.922 -12.203 1 97.25 123 GLY B O 1
ATOM 2455 N N . MET B 1 124 ? 12.227 -28.188 -13.625 1 97.44 124 MET B N 1
ATOM 2456 C CA . MET B 1 124 ? 11.75 -29.125 -14.641 1 97.44 124 MET B CA 1
ATOM 2457 C C . MET B 1 124 ? 12.109 -30.562 -14.273 1 97.44 124 MET B C 1
ATOM 2459 O O . MET B 1 124 ? 11.531 -31.5 -14.82 1 97.44 124 MET B O 1
ATOM 2463 N N . ASP B 1 125 ? 13.062 -30.703 -13.422 1 97.31 125 ASP B N 1
ATOM 2464 C CA . ASP B 1 125 ? 13.344 -32.031 -12.906 1 97.31 125 ASP B CA 1
ATOM 2465 C C . ASP B 1 125 ? 12.172 -32.594 -12.094 1 97.31 125 ASP B C 1
ATOM 2467 O O . ASP B 1 125 ? 11.836 -33.75 -12.188 1 97.31 125 ASP B O 1
ATOM 2471 N N . ILE B 1 126 ? 11.648 -31.734 -11.273 1 97.62 126 ILE B N 1
ATOM 2472 C CA . ILE B 1 126 ? 10.469 -32.094 -10.492 1 97.62 126 ILE B CA 1
ATOM 2473 C C . ILE B 1 126 ? 9.312 -32.438 -11.438 1 97.62 126 ILE B C 1
ATOM 2475 O O . ILE B 1 126 ? 8.641 -33.438 -11.266 1 97.62 126 ILE B O 1
ATOM 2479 N N . LEU B 1 127 ? 9.133 -31.578 -12.383 1 98.25 127 LEU B N 1
ATOM 2480 C CA . LEU B 1 127 ? 8.078 -31.797 -13.367 1 98.25 127 LEU B CA 1
ATOM 2481 C C . LEU B 1 127 ? 8.305 -33.125 -14.109 1 98.25 127 LEU B C 1
ATOM 2483 O O . LEU B 1 127 ? 7.355 -33.844 -14.383 1 98.25 127 LEU B O 1
ATOM 2487 N N . ASP B 1 128 ? 9.516 -33.375 -14.469 1 98.31 128 ASP B N 1
ATOM 2488 C CA . ASP B 1 128 ? 9.898 -34.625 -15.141 1 98.31 128 ASP B CA 1
ATOM 2489 C C . ASP B 1 128 ? 9.438 -35.844 -14.344 1 98.31 128 ASP B C 1
ATOM 2491 O O . ASP B 1 128 ? 8.852 -36.781 -14.906 1 98.31 128 ASP B O 1
ATOM 2495 N N . ARG B 1 129 ? 9.68 -35.812 -13.109 1 97.94 129 ARG B N 1
ATOM 2496 C CA . ARG B 1 129 ? 9.289 -36.906 -12.242 1 97.94 129 ARG B CA 1
ATOM 2497 C C . ARG B 1 129 ? 7.77 -37.062 -12.18 1 97.94 129 ARG B C 1
ATOM 2499 O O . ARG B 1 129 ? 7.246 -38.188 -12.133 1 97.94 129 ARG B O 1
ATOM 2506 N N . GLN B 1 130 ? 7.156 -35.938 -12.117 1 97.88 130 GLN B N 1
ATOM 2507 C CA . GLN B 1 130 ? 5.699 -35.969 -12.078 1 97.88 130 GLN B CA 1
ATOM 2508 C C . GLN B 1 130 ? 5.121 -36.562 -13.352 1 97.88 130 GLN B C 1
ATOM 2510 O O . GLN B 1 130 ? 4.191 -37.375 -13.297 1 97.88 130 GLN B O 1
ATOM 2515 N N . LEU B 1 131 ? 5.641 -36.25 -14.438 1 97.88 131 LEU B N 1
ATOM 2516 C CA . LEU B 1 131 ? 5.172 -36.781 -15.711 1 97.88 131 LEU B CA 1
ATOM 2517 C C . LEU B 1 131 ? 5.461 -38.25 -15.828 1 97.88 131 LEU B C 1
ATOM 2519 O O . LEU B 1 131 ? 4.695 -39 -16.453 1 97.88 131 LEU B O 1
ATOM 2523 N N . ALA B 1 132 ? 6.527 -38.719 -15.234 1 97.69 132 ALA B N 1
ATOM 2524 C CA . ALA B 1 132 ? 6.98 -40.094 -15.32 1 97.69 132 ALA B CA 1
ATOM 2525 C C . ALA B 1 132 ? 6.004 -41.031 -14.617 1 97.69 132 ALA B C 1
ATOM 2527 O O . ALA B 1 132 ? 6.004 -42.25 -14.867 1 97.69 132 ALA B O 1
ATOM 2528 N N . THR B 1 133 ? 5.191 -40.5 -13.711 1 96.62 133 THR B N 1
ATOM 2529 C CA . THR B 1 133 ? 4.246 -41.312 -12.969 1 96.62 133 THR B CA 1
ATOM 2530 C C . THR B 1 133 ? 3.201 -41.938 -13.898 1 96.62 133 THR B C 1
ATOM 2532 O O . THR B 1 133 ? 2.59 -42.938 -13.578 1 96.62 133 THR B O 1
ATOM 2535 N N . GLY B 1 134 ? 2.857 -41.219 -14.969 1 95.62 134 GLY B N 1
ATOM 2536 C CA . GLY B 1 134 ? 1.891 -41.688 -15.945 1 95.62 134 GLY B CA 1
ATOM 2537 C C . GLY B 1 134 ? 0.473 -41.25 -15.648 1 95.62 134 GLY B C 1
ATOM 2538 O O . GLY B 1 134 ? -0.453 -41.562 -16.406 1 95.62 134 GLY B O 1
ATOM 2539 N N . ASP B 1 135 ? 0.244 -40.469 -14.609 1 96.19 135 ASP B N 1
ATOM 2540 C CA . ASP B 1 135 ? -1.084 -40.031 -14.18 1 96.19 135 ASP B CA 1
ATOM 2541 C C . ASP B 1 135 ? -1.551 -38.844 -14.992 1 96.19 135 ASP B C 1
ATOM 2543 O O . ASP B 1 135 ? -2.754 -38.625 -15.156 1 96.19 135 ASP B O 1
ATOM 2547 N N . ILE B 1 136 ? -0.629 -38.031 -15.484 1 97.25 136 ILE B N 1
ATOM 2548 C CA . ILE B 1 136 ? -0.949 -36.812 -16.234 1 97.25 136 ILE B CA 1
ATOM 2549 C C . ILE B 1 136 ? -1.218 -37.156 -17.688 1 97.25 136 ILE B C 1
ATOM 2551 O O . ILE B 1 136 ? -0.394 -37.812 -18.344 1 97.25 136 ILE B O 1
ATOM 2555 N N . LYS B 1 137 ? -2.328 -36.688 -18.219 1 97.25 137 LYS B N 1
ATOM 2556 C CA . LYS B 1 137 ? -2.752 -37.062 -19.562 1 97.25 137 LYS B CA 1
ATOM 2557 C C . LYS B 1 137 ? -2.621 -35.875 -20.516 1 97.25 137 LYS B C 1
ATOM 2559 O O . LYS B 1 137 ? -2.652 -36.031 -21.734 1 97.25 137 LYS B O 1
ATOM 2564 N N . GLU B 1 138 ? -2.525 -34.688 -19.953 1 95.62 138 GLU B N 1
ATOM 2565 C CA . GLU B 1 138 ? -2.365 -33.5 -20.75 1 95.62 138 GLU B CA 1
ATOM 2566 C C . GLU B 1 138 ? -1.548 -32.438 -20 1 95.62 138 GLU B C 1
ATOM 2568 O O . GLU B 1 138 ? -1.766 -32.188 -18.812 1 95.62 138 GLU B O 1
ATOM 2573 N N . LEU B 1 139 ? -0.615 -31.891 -20.781 1 96.56 139 LEU B N 1
ATOM 2574 C CA . LEU B 1 139 ? 0.149 -30.75 -20.281 1 96.56 139 LEU B CA 1
ATOM 2575 C C . LEU B 1 139 ? -0.251 -29.469 -21 1 96.56 139 LEU B C 1
ATOM 2577 O O . LEU B 1 139 ? -0.004 -29.312 -22.203 1 96.56 139 LEU B O 1
ATOM 2581 N N . VAL B 1 140 ? -0.86 -28.562 -20.312 1 92.81 140 VAL B N 1
ATOM 2582 C CA . VAL B 1 140 ? -1.268 -27.281 -20.891 1 92.81 140 VAL B CA 1
ATOM 2583 C C . VAL B 1 140 ? -0.154 -26.25 -20.703 1 92.81 140 VAL B C 1
ATOM 2585 O O . VAL B 1 140 ? 0.246 -25.953 -19.562 1 92.81 140 VAL B O 1
ATOM 2588 N N . LEU B 1 141 ? 0.321 -25.688 -21.781 1 94.31 141 LEU B N 1
ATOM 2589 C CA . LEU B 1 141 ? 1.404 -24.703 -21.766 1 94.31 141 LEU B CA 1
ATOM 2590 C C . LEU B 1 141 ? 0.853 -23.281 -21.719 1 94.31 141 LEU B C 1
ATOM 2592 O O . LEU B 1 141 ? 0.374 -22.781 -22.734 1 94.31 141 LEU B O 1
ATOM 2596 N N . ALA B 1 142 ? 1.015 -22.719 -20.578 1 91.5 142 ALA B N 1
ATOM 2597 C CA . ALA B 1 142 ? 0.485 -21.359 -20.391 1 91.5 142 ALA B CA 1
ATOM 2598 C C . ALA B 1 142 ? 1.606 -20.375 -20.094 1 91.5 142 ALA B C 1
ATOM 2600 O O . ALA B 1 142 ? 1.477 -19.516 -19.219 1 91.5 142 ALA B O 1
ATOM 2601 N N . THR B 1 143 ? 2.723 -20.5 -20.719 1 91.69 143 THR B N 1
ATOM 2602 C CA . THR B 1 143 ? 3.799 -19.516 -20.641 1 91.69 143 THR B CA 1
ATOM 2603 C C . THR B 1 143 ? 3.477 -18.297 -21.5 1 91.69 143 THR B C 1
ATOM 2605 O O . THR B 1 143 ? 2.617 -18.359 -22.391 1 91.69 143 THR B O 1
ATOM 2608 N N . ASN B 1 144 ? 4.133 -17.234 -21.172 1 85.62 144 ASN B N 1
ATOM 2609 C CA . ASN B 1 144 ? 3.852 -15.969 -21.844 1 85.62 144 ASN B CA 1
ATOM 2610 C C . ASN B 1 144 ? 4.164 -16.047 -23.344 1 85.62 144 ASN B C 1
ATOM 2612 O O . ASN B 1 144 ? 4.934 -16.906 -23.781 1 85.62 144 ASN B O 1
ATOM 2616 N N . SER B 1 145 ? 3.596 -15.148 -24.125 1 81.75 145 SER B N 1
ATOM 2617 C CA . SER B 1 145 ? 3.775 -15.148 -25.562 1 81.75 145 SER B CA 1
ATOM 2618 C C . SER B 1 145 ? 5.004 -14.336 -25.969 1 81.75 145 SER B C 1
ATOM 2620 O O . SER B 1 145 ? 5.051 -13.781 -27.078 1 81.75 145 SER B O 1
ATOM 2622 N N . THR B 1 146 ? 5.961 -14.18 -25.141 1 83.81 146 THR B N 1
ATOM 2623 C CA . THR B 1 146 ? 7.254 -13.578 -25.453 1 83.81 146 THR B CA 1
ATOM 2624 C C . THR B 1 146 ? 8.211 -14.609 -26.031 1 83.81 146 THR B C 1
ATOM 2626 O O . THR B 1 146 ? 7.91 -15.805 -26.031 1 83.81 146 THR B O 1
ATOM 2629 N N . LEU B 1 147 ? 9.258 -14.117 -26.578 1 85.31 147 LEU B N 1
ATOM 2630 C CA . LEU B 1 147 ? 10.273 -15.039 -27.094 1 85.31 147 LEU B CA 1
ATOM 2631 C C . LEU B 1 147 ? 10.711 -16.016 -26.016 1 85.31 147 LEU B C 1
ATOM 2633 O O . LEU B 1 147 ? 10.805 -17.219 -26.266 1 85.31 147 LEU B O 1
ATOM 2637 N N . GLU B 1 148 ? 11.039 -15.5 -24.875 1 90.75 148 GLU B N 1
ATOM 2638 C CA . GLU B 1 148 ? 11.453 -16.344 -23.75 1 90.75 148 GLU B CA 1
ATOM 2639 C C . GLU B 1 148 ? 10.344 -17.312 -23.344 1 90.75 148 GLU B C 1
ATOM 2641 O O . GLU B 1 148 ? 10.609 -18.469 -23.031 1 90.75 148 GLU B O 1
ATOM 2646 N N . GLY B 1 149 ? 9.133 -16.828 -23.328 1 90.19 149 GLY B N 1
ATOM 2647 C CA . GLY B 1 149 ? 8 -17.688 -23.031 1 90.19 149 GLY B CA 1
ATOM 2648 C C . GLY B 1 149 ? 7.824 -18.812 -24.016 1 90.19 149 GLY B C 1
ATOM 2649 O O . GLY B 1 149 ? 7.523 -19.938 -23.641 1 90.19 149 GLY B O 1
ATOM 2650 N N . GLU B 1 150 ? 8.078 -18.531 -25.281 1 87.56 150 GLU B N 1
ATOM 2651 C CA . GLU B 1 150 ? 8 -19.547 -26.328 1 87.56 150 GLU B CA 1
ATOM 2652 C C . GLU B 1 150 ? 9.125 -20.562 -26.188 1 87.56 150 GLU B C 1
ATOM 2654 O O . GLU B 1 150 ? 8.922 -21.766 -26.406 1 87.56 150 GLU B O 1
ATOM 2659 N N . THR B 1 151 ? 10.227 -20.047 -25.969 1 92.44 151 THR B N 1
ATOM 2660 C CA . THR B 1 151 ? 11.359 -20.938 -25.75 1 92.44 151 THR B CA 1
ATOM 2661 C C . THR B 1 151 ? 11.078 -21.891 -24.578 1 92.44 151 THR B C 1
ATOM 2663 O O . THR B 1 151 ? 11.352 -23.094 -24.672 1 92.44 151 THR B O 1
ATOM 2666 N N . THR B 1 152 ? 10.562 -21.328 -23.531 1 95.5 152 THR B N 1
ATOM 2667 C CA . THR B 1 152 ? 10.203 -22.125 -22.375 1 95.5 152 THR B CA 1
ATOM 2668 C C . THR B 1 152 ? 9.164 -23.188 -22.75 1 95.5 152 THR B C 1
ATOM 2670 O O . THR B 1 152 ? 9.289 -24.344 -22.359 1 95.5 152 THR B O 1
ATOM 2673 N N . ALA B 1 153 ? 8.172 -22.766 -23.484 1 92.94 153 ALA B N 1
ATOM 2674 C CA . ALA B 1 153 ? 7.125 -23.688 -23.938 1 92.94 153 ALA B CA 1
ATOM 2675 C C . ALA B 1 153 ? 7.715 -24.844 -24.734 1 92.94 153 ALA B C 1
ATOM 2677 O O . ALA B 1 153 ? 7.289 -25.984 -24.578 1 92.94 153 ALA B O 1
ATOM 2678 N N . TYR B 1 154 ? 8.617 -24.516 -25.531 1 93.62 154 TYR B N 1
ATOM 2679 C CA . TYR B 1 154 ? 9.281 -25.531 -26.328 1 93.62 154 TYR B CA 1
ATOM 2680 C C . TYR B 1 154 ? 9.922 -26.594 -25.453 1 93.62 154 TYR B C 1
ATOM 2682 O O . TYR B 1 154 ? 9.727 -27.797 -25.672 1 93.62 154 TYR B O 1
ATOM 2690 N N . PHE B 1 155 ? 10.688 -26.156 -24.5 1 96.19 155 PHE B N 1
ATOM 2691 C CA . PHE B 1 155 ? 11.352 -27.094 -23.594 1 96.19 155 PHE B CA 1
ATOM 2692 C C . PHE B 1 155 ? 10.328 -27.938 -22.859 1 96.19 155 PHE B C 1
ATOM 2694 O O . PHE B 1 155 ? 10.539 -29.141 -22.656 1 96.19 155 PHE B O 1
ATOM 2701 N N . LEU B 1 156 ? 9.297 -27.359 -22.438 1 97.56 156 LEU B N 1
ATOM 2702 C CA . LEU B 1 156 ? 8.242 -28.062 -21.734 1 97.56 156 LEU B CA 1
ATOM 2703 C C . LEU B 1 156 ? 7.582 -29.109 -22.625 1 97.56 156 LEU B C 1
ATOM 2705 O O . LEU B 1 156 ? 7.281 -30.219 -22.188 1 97.56 156 LEU B O 1
ATOM 2709 N N . ALA B 1 157 ? 7.332 -28.734 -23.844 1 95.62 157 ALA B N 1
ATOM 2710 C CA . ALA B 1 157 ? 6.742 -29.672 -24.797 1 95.62 157 ALA B CA 1
ATOM 2711 C C . ALA B 1 157 ? 7.645 -30.875 -25.016 1 95.62 157 ALA B C 1
ATOM 2713 O O . ALA B 1 157 ? 7.164 -32 -25.125 1 95.62 157 ALA B O 1
ATOM 2714 N N . GLU B 1 158 ? 8.906 -30.625 -25.141 1 96.88 158 GLU B N 1
ATOM 2715 C CA . GLU B 1 158 ? 9.867 -31.719 -25.281 1 96.88 158 GLU B CA 1
ATOM 2716 C C . GLU B 1 158 ? 9.836 -32.656 -24.078 1 96.88 158 GLU B C 1
ATOM 2718 O O . GLU B 1 158 ? 9.898 -33.875 -24.234 1 96.88 158 GLU B O 1
ATOM 2723 N N . LEU B 1 159 ? 9.789 -32.031 -22.953 1 97.12 159 LEU B N 1
ATOM 2724 C CA . LEU B 1 159 ? 9.711 -32.812 -21.719 1 97.12 159 LEU B CA 1
ATOM 2725 C C . LEU B 1 159 ? 8.461 -33.688 -21.703 1 97.12 159 LEU B C 1
ATOM 2727 O O . LEU B 1 159 ? 8.516 -34.844 -21.312 1 97.12 159 LEU B O 1
ATOM 2731 N N . ALA B 1 160 ? 7.355 -33.156 -22.031 1 97.25 160 ALA B N 1
ATOM 2732 C CA . ALA B 1 160 ? 6.094 -33.875 -22.094 1 97.25 160 ALA B CA 1
ATOM 2733 C C . ALA B 1 160 ? 6.188 -35.031 -23.094 1 97.25 160 ALA B C 1
ATOM 2735 O O . ALA B 1 160 ? 5.711 -36.156 -22.812 1 97.25 160 ALA B O 1
ATOM 2736 N N . ALA B 1 161 ? 6.797 -34.781 -24.219 1 96.81 161 ALA B N 1
ATOM 2737 C CA . ALA B 1 161 ? 6.945 -35.812 -25.266 1 96.81 161 ALA B CA 1
ATOM 2738 C C . ALA B 1 161 ? 7.758 -37 -24.766 1 96.81 161 ALA B C 1
ATOM 2740 O O . ALA B 1 161 ? 7.465 -38.156 -25.094 1 96.81 161 ALA B O 1
ATOM 2741 N N . LYS B 1 162 ? 8.758 -36.688 -24.031 1 97.06 162 LYS B N 1
ATOM 2742 C CA . LYS B 1 162 ? 9.602 -37.719 -23.453 1 97.06 162 LYS B CA 1
ATOM 2743 C C . LYS B 1 162 ? 8.773 -38.719 -22.672 1 97.06 162 LYS B C 1
ATOM 2745 O O . LYS B 1 162 ? 9.133 -39.906 -22.609 1 97.06 162 LYS B O 1
ATOM 2750 N N . HIS B 1 163 ? 7.656 -38.344 -22.156 1 97.69 163 HIS B N 1
ATOM 2751 C CA . HIS B 1 163 ? 6.824 -39.219 -21.328 1 97.69 163 HIS B CA 1
ATOM 2752 C C . HIS B 1 163 ? 5.508 -39.531 -22.031 1 97.69 163 HIS B C 1
ATOM 2754 O O . HIS B 1 163 ? 4.566 -40.031 -21.391 1 97.69 163 HIS B O 1
ATOM 2760 N N . ASN B 1 164 ? 5.43 -39.188 -23.281 1 97 164 ASN B N 1
ATOM 2761 C CA . ASN B 1 164 ? 4.266 -39.469 -24.125 1 97 164 ASN B CA 1
ATOM 2762 C C . ASN B 1 164 ? 3.018 -38.781 -23.594 1 97 164 ASN B C 1
ATOM 2764 O O . ASN B 1 164 ? 1.937 -39.375 -23.562 1 97 164 ASN B O 1
ATOM 2768 N N . VAL B 1 165 ? 3.117 -37.594 -23.094 1 96.75 165 VAL B N 1
ATOM 2769 C CA . VAL B 1 165 ? 2 -36.781 -22.641 1 96.75 165 VAL B CA 1
ATOM 2770 C C . VAL B 1 165 ? 1.727 -35.688 -23.672 1 96.75 165 VAL B C 1
ATOM 2772 O O . VAL B 1 165 ? 2.625 -34.906 -24.031 1 96.75 165 VAL B O 1
ATOM 2775 N N . PRO B 1 166 ? 0.504 -35.594 -24.234 1 95.56 166 PRO B N 1
ATOM 2776 C CA . PRO B 1 166 ? 0.185 -34.531 -25.172 1 95.56 166 PRO B CA 1
ATOM 2777 C C . PRO B 1 166 ? 0.301 -33.156 -24.531 1 95.56 166 PRO B C 1
ATOM 2779 O O . PRO B 1 166 ? -0.116 -32.938 -23.391 1 95.56 166 PRO B O 1
ATOM 2782 N N . ALA B 1 167 ? 0.909 -32.188 -25.297 1 94.69 167 ALA B N 1
ATOM 2783 C CA . ALA B 1 167 ? 1.031 -30.812 -24.859 1 94.69 167 ALA B CA 1
ATOM 2784 C C . ALA B 1 167 ? 0.126 -29.891 -25.672 1 94.69 167 ALA B C 1
ATOM 2786 O O . ALA B 1 167 ? 0.06 -30.016 -26.891 1 94.69 167 ALA B O 1
ATOM 2787 N N . THR B 1 168 ? -0.652 -29.031 -25 1 91 168 THR B N 1
ATOM 2788 C CA . THR B 1 168 ? -1.495 -28.047 -25.656 1 91 168 THR B CA 1
ATOM 2789 C C . THR B 1 168 ? -1.096 -26.625 -25.234 1 91 168 THR B C 1
ATOM 2791 O O . THR B 1 168 ? -0.568 -26.422 -24.141 1 91 168 THR B O 1
ATOM 2794 N N . ARG B 1 169 ? -1.313 -25.719 -26.188 1 87.81 169 ARG B N 1
ATOM 2795 C CA . ARG B 1 169 ? -0.918 -24.328 -25.969 1 87.81 169 ARG B CA 1
ATOM 2796 C C . ARG B 1 169 ? -2.125 -23.406 -26.031 1 87.81 169 ARG B C 1
ATOM 2798 O O . ARG B 1 169 ? -3.02 -23.594 -26.859 1 87.81 169 ARG B O 1
ATOM 2805 N N . LEU B 1 170 ? -2.082 -22.422 -25.031 1 80.25 170 LEU B N 1
ATOM 2806 C CA . LEU B 1 170 ? -3.145 -21.438 -25.078 1 80.25 170 LEU B CA 1
ATOM 2807 C C . LEU B 1 170 ? -3.094 -20.641 -26.375 1 80.25 170 LEU B C 1
ATOM 2809 O O . LEU B 1 170 ? -2.01 -20.328 -26.875 1 80.25 170 LEU B O 1
ATOM 2813 N N . ALA B 1 171 ? -4.184 -20.406 -26.969 1 65.56 171 ALA B N 1
ATOM 2814 C CA . ALA B 1 171 ? -4.273 -19.688 -28.25 1 65.56 171 ALA B CA 1
ATOM 2815 C C . ALA B 1 171 ? -3.697 -18.281 -28.125 1 65.56 171 ALA B C 1
ATOM 2817 O O . ALA B 1 171 ? -3.818 -17.641 -27.094 1 65.56 171 ALA B O 1
ATOM 2818 N N . HIS B 1 172 ? -2.564 -17.719 -28.797 1 57.72 172 HIS B N 1
ATOM 2819 C CA . HIS B 1 172 ? -1.741 -16.516 -28.828 1 57.72 172 HIS B CA 1
ATOM 2820 C C . HIS B 1 172 ? -2.604 -15.266 -28.875 1 57.72 172 HIS B C 1
ATOM 2822 O O . HIS B 1 172 ? -2.121 -14.164 -28.609 1 57.72 172 HIS B O 1
ATOM 2828 N N . GLY B 1 173 ? -3.865 -15.352 -29.109 1 51.19 173 GLY B N 1
ATOM 2829 C CA . GLY B 1 173 ? -4.57 -14.078 -29.156 1 51.19 173 GLY B CA 1
ATOM 2830 C C . GLY B 1 173 ? -4.242 -13.172 -28 1 51.19 173 GLY B C 1
ATOM 2831 O O . GLY B 1 173 ? -4.891 -12.141 -27.797 1 51.19 173 GLY B O 1
ATOM 2832 N N . VAL B 1 174 ? -3.508 -13.617 -27.188 1 53.78 174 VAL B N 1
ATOM 2833 C CA . VAL B 1 174 ? -3.021 -12.789 -26.078 1 53.78 174 VAL B CA 1
ATOM 2834 C C . VAL B 1 174 ? -1.95 -11.828 -26.594 1 53.78 174 VAL B C 1
ATOM 2836 O O . VAL B 1 174 ? -1.032 -12.234 -27.297 1 53.78 174 VAL B O 1
ATOM 2839 N N . PRO B 1 175 ? -2.154 -10.594 -26.594 1 46.94 175 PRO B N 1
ATOM 2840 C CA . PRO B 1 175 ? -1.17 -9.68 -27.172 1 46.94 175 PRO B CA 1
ATOM 2841 C C . PRO B 1 175 ? 0.267 -10.047 -26.812 1 46.94 175 PRO B C 1
ATOM 2843 O O . PRO B 1 175 ? 0.521 -10.531 -25.703 1 46.94 175 PRO B O 1
ATOM 2846 N N . MET B 1 176 ? 1.073 -10.523 -27.875 1 46.38 176 MET B N 1
ATOM 2847 C CA . MET B 1 176 ? 2.453 -11 -27.812 1 46.38 176 MET B CA 1
ATOM 2848 C C . MET B 1 176 ? 3.164 -10.445 -26.594 1 46.38 176 MET B C 1
ATOM 2850 O O . MET B 1 176 ? 4.09 -11.078 -26.062 1 46.38 176 MET B O 1
ATOM 2854 N N . GLY B 1 177 ? 2.945 -9.227 -26.234 1 45.66 177 GLY B N 1
ATOM 2855 C CA . GLY B 1 177 ? 3.812 -8.602 -25.25 1 45.66 177 GLY B CA 1
ATOM 2856 C C . GLY B 1 177 ? 3.271 -8.695 -23.828 1 45.66 177 GLY B C 1
ATOM 2857 O O . GLY B 1 177 ? 3.875 -8.172 -22.891 1 45.66 177 GLY B O 1
ATOM 2858 N N . GLY B 1 178 ? 2.131 -9.523 -23.594 1 57.34 178 GLY B N 1
ATOM 2859 C CA . GLY B 1 178 ? 1.671 -9.211 -22.25 1 57.34 178 GLY B CA 1
ATOM 2860 C C . GLY B 1 178 ? 1.695 -10.414 -21.328 1 57.34 178 GLY B C 1
ATOM 2861 O O . GLY B 1 178 ? 1.819 -11.555 -21.781 1 57.34 178 GLY B O 1
ATOM 2862 N N . GLU B 1 179 ? 1.94 -10.219 -20.031 1 68.62 179 GLU B N 1
ATOM 2863 C CA . GLU B 1 179 ? 1.814 -11.164 -18.922 1 68.62 179 GLU B CA 1
ATOM 2864 C C . GLU B 1 179 ? 0.365 -11.602 -18.734 1 68.62 179 GLU B C 1
ATOM 2866 O O . GLU B 1 179 ? -0.554 -10.789 -18.828 1 68.62 179 GLU B O 1
ATOM 2871 N N . LEU B 1 180 ? 0.166 -13.016 -18.719 1 67.31 180 LEU B N 1
ATOM 2872 C CA . LEU B 1 180 ? -1.16 -13.602 -18.547 1 67.31 180 LEU B CA 1
ATOM 2873 C C . LEU B 1 180 ? -1.959 -12.844 -17.484 1 67.31 180 LEU B C 1
ATOM 2875 O O . LEU B 1 180 ? -3.168 -12.656 -17.641 1 67.31 180 LEU B O 1
ATOM 2879 N N . ALA B 1 181 ? -1.229 -12.336 -16.547 1 69.94 181 ALA B N 1
ATOM 2880 C CA . ALA B 1 181 ? -1.871 -11.711 -15.391 1 69.94 181 ALA B CA 1
ATOM 2881 C C . ALA B 1 181 ? -2.561 -10.406 -15.781 1 69.94 181 ALA B C 1
ATOM 2883 O O . ALA B 1 181 ? -3.43 -9.914 -15.055 1 69.94 181 ALA B O 1
ATOM 2884 N N . TYR B 1 182 ? -2.197 -10.016 -17.031 1 68.38 182 TYR B N 1
ATOM 2885 C CA . TYR B 1 182 ? -2.697 -8.695 -17.391 1 68.38 182 TYR B CA 1
ATOM 2886 C C . TYR B 1 182 ? -3.686 -8.781 -18.547 1 68.38 182 TYR B C 1
ATOM 2888 O O . TYR B 1 182 ? -4.109 -7.762 -19.094 1 68.38 182 TYR B O 1
ATOM 2896 N N . ILE B 1 183 ? -4.02 -9.969 -18.891 1 66 183 ILE B N 1
ATOM 2897 C CA . ILE B 1 183 ? -4.957 -10.203 -19.984 1 66 183 ILE B CA 1
ATOM 2898 C C . ILE B 1 183 ? -6.391 -10.156 -19.453 1 66 183 ILE B C 1
ATOM 2900 O O . ILE B 1 183 ? -6.664 -10.617 -18.344 1 66 183 ILE B O 1
ATOM 2904 N N . ASP B 1 184 ? -7.168 -9.516 -20.297 1 70.19 184 ASP B N 1
ATOM 2905 C CA . ASP B 1 184 ? -8.57 -9.469 -19.906 1 70.19 184 ASP B CA 1
ATOM 2906 C C . ASP B 1 184 ? -9.156 -10.867 -19.766 1 70.19 184 ASP B C 1
ATOM 2908 O O . ASP B 1 184 ? -8.742 -11.789 -20.469 1 70.19 184 ASP B O 1
ATOM 2912 N N . LYS B 1 185 ? -10.133 -10.961 -18.875 1 72.25 185 LYS B N 1
ATOM 2913 C CA . LYS B 1 185 ? -10.703 -12.25 -18.5 1 72.25 185 LYS B CA 1
ATOM 2914 C C . LYS B 1 185 ? -11.297 -12.961 -19.719 1 72.25 185 LYS B C 1
ATOM 2916 O O . LYS B 1 185 ? -11.117 -14.164 -19.891 1 72.25 185 LYS B O 1
ATOM 2921 N N . SER B 1 186 ? -12.047 -12.258 -20.422 1 67.94 186 SER B N 1
ATOM 2922 C CA . SER B 1 186 ? -12.734 -12.852 -21.562 1 67.94 186 SER B CA 1
ATOM 2923 C C . SER B 1 186 ? -11.742 -13.43 -22.578 1 67.94 186 SER B C 1
ATOM 2925 O O . SER B 1 186 ? -11.953 -14.523 -23.109 1 67.94 186 SER B O 1
ATOM 2927 N N . THR B 1 187 ? -10.695 -12.766 -22.734 1 67.62 187 THR B N 1
ATOM 2928 C CA . THR B 1 187 ? -9.664 -13.203 -23.672 1 67.62 187 THR B CA 1
ATOM 2929 C C . THR B 1 187 ? -8.945 -14.438 -23.156 1 67.62 187 THR B C 1
ATOM 2931 O O . THR B 1 187 ? -8.688 -15.383 -23.906 1 67.62 187 THR B O 1
ATOM 2934 N N . LEU B 1 188 ? -8.695 -14.414 -21.922 1 71.62 188 LEU B N 1
ATOM 2935 C CA . LEU B 1 188 ? -8 -15.547 -21.328 1 71.62 188 LEU B CA 1
ATOM 2936 C C . LEU B 1 188 ? -8.883 -16.797 -21.328 1 71.62 188 LEU B C 1
ATOM 2938 O O . LEU B 1 188 ? -8.406 -17.891 -21.625 1 71.62 188 LEU B O 1
ATOM 2942 N N . SER B 1 189 ? -10.102 -16.547 -21.047 1 70.44 189 SER B N 1
ATOM 2943 C CA . SER B 1 189 ? -11.039 -17.656 -21.078 1 70.44 189 SER B CA 1
ATOM 2944 C C . SER B 1 189 ? -11.109 -18.281 -22.469 1 70.44 189 SER B C 1
ATOM 2946 O O . SER B 1 189 ? -11.047 -19.5 -22.625 1 70.44 189 SER B O 1
ATOM 2948 N N . LEU B 1 190 ? -11.164 -17.469 -23.453 1 65.44 190 LEU B N 1
ATOM 2949 C CA . LEU B 1 190 ? -11.211 -17.938 -24.828 1 65.44 190 LEU B CA 1
ATOM 2950 C C . LEU B 1 190 ? -9.93 -18.672 -25.188 1 65.44 190 LEU B C 1
ATOM 2952 O O . LEU B 1 190 ? -9.969 -19.734 -25.812 1 65.44 190 LEU B O 1
ATOM 2956 N N . ALA B 1 191 ? -8.859 -18.141 -24.781 1 69.25 191 ALA B N 1
ATOM 2957 C CA . ALA B 1 191 ? -7.57 -18.734 -25.094 1 69.25 191 ALA B CA 1
ATOM 2958 C C . ALA B 1 191 ? -7.461 -20.141 -24.484 1 69.25 191 ALA B C 1
ATOM 2960 O O . ALA B 1 191 ? -6.934 -21.062 -25.125 1 69.25 191 ALA B O 1
ATOM 2961 N N . PHE B 1 192 ? -7.977 -20.203 -23.328 1 67.06 192 PHE B N 1
ATOM 2962 C CA . PHE B 1 192 ? -7.906 -21.484 -22.641 1 67.06 192 PHE B CA 1
ATOM 2963 C C . PHE B 1 192 ? -8.812 -22.5 -23.297 1 67.06 192 PHE B C 1
ATOM 2965 O O . PHE B 1 192 ? -8.453 -23.672 -23.422 1 67.06 192 PHE B O 1
ATOM 2972 N N . ASN B 1 193 ? -9.953 -22.031 -23.719 1 69 193 ASN B N 1
ATOM 2973 C CA . ASN B 1 193 ? -10.945 -22.938 -24.297 1 69 193 ASN B CA 1
ATOM 2974 C C . ASN B 1 193 ? -10.57 -23.328 -25.719 1 69 193 ASN B C 1
ATOM 2976 O O . ASN B 1 193 ? -11.047 -24.328 -26.234 1 69 193 ASN B O 1
ATOM 2980 N N . THR B 1 194 ? -9.734 -22.516 -26.391 1 70 194 THR B N 1
ATOM 2981 C CA . THR B 1 194 ? -9.375 -22.781 -27.781 1 70 194 THR B CA 1
ATOM 2982 C C . THR B 1 194 ? -7.914 -23.219 -27.891 1 70 194 THR B C 1
ATOM 2984 O O . THR B 1 194 ? -7.281 -23.047 -28.938 1 70 194 THR B O 1
ATOM 2987 N N . ARG B 1 195 ? -7.402 -23.531 -26.844 1 61.91 195 ARG B N 1
ATOM 2988 C CA . ARG B 1 195 ? -6.016 -23.984 -26.875 1 61.91 195 ARG B CA 1
ATOM 2989 C C . ARG B 1 195 ? -5.848 -25.141 -27.875 1 61.91 195 ARG B C 1
ATOM 2991 O O . ARG B 1 195 ? -6.781 -25.922 -28.094 1 61.91 195 ARG B O 1
ATOM 2998 N N . SER B 1 196 ? -4.715 -25.25 -28.547 1 70.69 196 SER B N 1
ATOM 2999 C CA . SER B 1 196 ? -4.422 -26.219 -29.609 1 70.69 196 SER B CA 1
ATOM 3000 C C . SER B 1 196 ? -3.109 -26.953 -29.344 1 70.69 196 SER B C 1
ATOM 3002 O O . SER B 1 196 ? -2.271 -26.469 -28.578 1 70.69 196 SER B O 1
ATOM 3004 N N . PRO B 1 197 ? -2.951 -28.141 -29.969 1 69.88 197 PRO B N 1
ATOM 3005 C CA . PRO B 1 197 ? -1.694 -28.859 -29.797 1 69.88 197 PRO B CA 1
ATOM 3006 C C . PRO B 1 197 ? -0.469 -28.016 -30.156 1 69.88 197 PRO B C 1
ATOM 3008 O O . PRO B 1 197 ? -0.505 -27.234 -31.094 1 69.88 197 PRO B O 1
ATOM 3011 N N . TYR B 1 198 ? 0.463 -28.141 -29.234 1 67.75 198 TYR B N 1
ATOM 3012 C CA . TYR B 1 198 ? 1.71 -27.406 -29.469 1 67.75 198 TYR B CA 1
ATOM 3013 C C . TYR B 1 198 ? 2.51 -28.031 -30.594 1 67.75 198 TYR B C 1
ATOM 3015 O O . TYR B 1 198 ? 2.789 -29.234 -30.578 1 67.75 198 TYR B O 1
ATOM 3023 N N . ARG B 1 199 ? 2.656 -27.422 -31.781 1 63.47 199 ARG B N 1
ATOM 3024 C CA . ARG B 1 199 ? 3.432 -27.922 -32.906 1 63.47 199 ARG B CA 1
ATOM 3025 C C . ARG B 1 199 ? 4.836 -27.328 -32.906 1 63.47 199 ARG B C 1
ATOM 3027 O O . ARG B 1 199 ? 5 -26.109 -32.875 1 63.47 199 ARG B O 1
ATOM 3034 N N . SER B 1 200 ? 5.852 -28.094 -32.406 1 49.5 200 SER B N 1
ATOM 3035 C CA . SER B 1 200 ? 7.246 -27.672 -32.5 1 49.5 200 SER B CA 1
ATOM 3036 C C . SER B 1 200 ? 7.676 -27.469 -33.938 1 49.5 200 SER B C 1
ATOM 3038 O O . SER B 1 200 ? 7.488 -28.359 -34.781 1 49.5 200 SER B O 1
ATOM 3040 N N . GLU B 1 201 ? 7.449 -26.438 -34.594 1 43.47 201 GLU B N 1
ATOM 3041 C CA . GLU B 1 201 ? 8.07 -26.438 -35.938 1 43.47 201 GLU B CA 1
ATOM 3042 C C . GLU B 1 201 ? 9.539 -26.844 -35.844 1 43.47 201 GLU B C 1
ATOM 3044 O O . GLU B 1 201 ? 10.219 -26.562 -34.875 1 43.47 201 GLU B O 1
#

Foldseek 3Di:
DDDDPVLVVQLVVQCVDPPADSVNSNVVSCCCPPPNVPVVVVVVVVVVVQVVQWFAACQQGATDSDVHHPLRVDPQAQAQEEEEEAHNLLVVLCVVQAPHRHYYHYQVHFDDVVVPDDCVSSVVVSVLVVLQVVSHQEYEQEFALEPRSVVRLVVVCVSNVVSPHWYWYFDNPPPSPDDSSPDDSVNRHNSVVPIGTDDPD/DDPDPVLVVQLVVQCVDPPADSVNSNVVSCCCPPPNVPVVVVVVVVVVVQVVQWFAACQQGATDSDVHHPLRVDPQAQAQEEEEEAHNLLVVLCVVQAPHRHYYHYQVHFDDVVVPDDCVSSVVVSVLVVLQVVSHQEYEQEFALEPRSVVRLVVVCVSNVVSPHWYWYFDNPPPSPDDSSPDDSVNRHNSVVPIGTDDPD

Radius of gyration: 28.41 Å; Cα contacts (8 Å, |Δi|>4): 722; chains: 2; bounding box: 46×83×60 Å

Solvent-accessible surface area (backbone atoms only — not comparable to full-atom values): 20887 Å² total; per-residue (Å²): 135,77,39,25,70,47,56,51,50,29,25,58,38,45,39,75,37,81,92,31,47,69,72,55,15,45,53,38,43,50,42,31,66,74,75,29,52,68,54,37,51,48,31,24,49,30,46,53,49,27,67,72,42,54,39,59,9,73,83,31,47,36,61,6,66,45,66,54,18,53,63,77,64,36,84,86,41,41,72,36,33,37,35,35,28,31,37,67,57,37,54,52,39,46,60,74,35,38,86,75,50,52,41,60,35,38,30,74,47,59,43,29,74,95,75,69,32,46,60,68,78,37,43,44,62,60,50,49,55,54,44,65,71,63,62,45,60,32,37,36,40,52,46,39,56,35,72,45,22,46,53,36,42,49,55,51,43,53,55,32,49,76,58,73,24,54,40,31,25,50,41,65,90,49,63,50,85,45,55,64,60,72,50,56,45,71,58,49,30,50,19,62,74,55,40,39,74,61,75,82,123,134,77,38,24,70,48,56,50,51,29,26,58,38,46,38,75,38,81,93,31,47,71,71,56,15,46,54,38,46,50,43,30,66,73,74,30,51,70,55,37,50,47,31,24,49,29,45,52,50,28,66,72,43,53,39,58,10,73,82,30,47,34,62,5,66,44,67,55,18,53,62,78,64,38,83,86,40,40,72,36,34,38,35,36,28,31,36,67,58,35,54,52,38,45,62,74,35,38,85,75,48,50,42,60,36,37,29,74,47,62,45,30,75,94,75,68,32,46,61,69,79,37,44,45,62,60,51,49,55,54,43,65,69,63,63,43,61,32,37,37,41,53,46,40,58,36,72,43,23,46,54,35,41,49,56,51,43,52,55,31,49,76,57,72,25,53,40,30,25,50,42,65,87,50,62,51,85,47,56,64,60,72,50,56,44,72,60,50,30,48,19,61,75,54,40,40,72,62,74,81,125

Nearest PDB structures (foldseek):
  3vdp-assembly2_C  TM=8.554E-01  e=4.856E-19  Caldanaerobacter subterraneus subsp. tengcongensis MB4
  3ve5-assembly1_A  TM=8.345E-01  e=1.756E-18  Caldanaerobacter subterraneus subsp. tengcongensis MB4
  4o6p-assembly1_C  TM=8.123E-01  e=6.350E-18  Caldanaerobacter subterraneus subsp. tengcongensis MB4
  4o6o-assembly1_B  TM=6.773E-01  e=3.167E-17  Caldanaerobacter subterraneus subsp. tengcongensis MB4
  3vdu-assembly1_A-2  TM=8.097E-01  e=1.086E-15  Caldanaerobacter subterraneus subsp. tengcongensis MB4

pLDDT: mean 89.96, std 12.8, range [43.47, 98.69]

Organism: Cardiobacterium hominis (strain ATCC 15826 / DSM 8339 / NCTC 10426 / 6573) (NCBI:txid638300)

Secondary structure (DSSP, 8-state):
--S-HHHHHHHHHHTTSTT--HHHHHHHHHIIIII-HHHHHHHHHHHHHHHHH-EE-TTT--EESSSS-HHHH-TTS-TTEEEEESSHHHHHHHHHHS---SEEEE-SS--BGGGTB-TTTTTHHHHHHHHHTS---EEEEE--SSHHHHHHHHHHHHHHHHTT--EEE--S-S-TT--GGGS-HHHHHHHHHT-EE----/--S-HHHHHHHHHHTTSTT--HHHHHHHHHIIIII-HHHHHHHHHHHHHHHHH-EE-TTT--EESSSS-HHHH-TTS-TTEEEEESSHHHHHHHHHHS---SEEEE-SS--BGGGTB-TTTTTHHHHHHHHHTS---EEEEE--SSHHHHHHHHHHHHHHHHTT--EEE--S-S-TT--GGGS-HHHHHHHHHT-EE----